Protein AF-A0A929VPJ8-F1 (afdb_monomer)

Solvent-accessible surface area (backbone atoms only — not comparable to full-atom values): 39856 Å² total; per-residue (Å²): 140,83,67,83,78,75,74,75,80,72,78,88,48,75,40,69,37,67,86,65,81,70,39,76,47,86,58,93,75,90,74,78,90,84,77,84,71,97,48,62,73,73,82,46,42,27,33,33,33,38,49,68,41,73,84,20,43,55,96,87,45,38,38,25,23,40,88,90,32,39,32,94,82,41,33,31,48,68,44,62,38,59,46,29,42,73,45,30,46,33,50,28,78,43,79,59,55,68,93,80,53,53,59,58,58,50,50,51,52,53,68,70,42,66,47,76,43,55,59,78,57,41,47,51,51,29,32,42,36,41,44,35,73,70,73,38,50,38,45,64,45,86,51,94,45,26,34,42,24,55,37,9,33,29,39,34,44,39,41,52,78,96,55,40,34,23,30,59,88,59,70,67,49,68,75,36,31,40,30,40,38,36,36,39,22,46,32,96,67,85,78,83,61,90,40,22,46,35,65,82,26,56,94,26,41,20,15,38,27,22,45,18,38,41,41,69,67,80,54,48,62,56,41,43,76,82,44,85,80,53,31,58,83,63,44,90,70,59,82,66,79,51,65,101,88,47,88,62,55,86,86,60,82,57,91,79,64,98,76,76,87,76,83,78,84,93,77,81,90,79,84,84,81,85,89,83,93,85,88,90,82,84,89,86,85,87,87,91,78,92,78,83,82,86,78,90,75,94,80,77,95,69,80,82,82,79,76,89,73,55,95,59,84,72,59,85,69,68,91,87,56,94,63,84,87,83,77,82,89,85,90,90,78,87,86,82,91,80,88,84,87,88,81,89,85,88,88,87,88,84,91,86,88,84,86,88,86,90,82,91,85,90,90,75,100,66,80,73,90,82,63,87,90,57,86,82,64,79,85,80,88,70,96,65,76,79,72,78,74,61,80,63,88,80,73,78,58,57,47,99,89,68,47,48,59,60,57,42,44,53,48,72,48,76,45,64,54,56,84,80,52,47,40,95,50,100,87,43,39,43,91,88,76,56,65,90,88,50,55,39,51,48,51,42,65,57,58,78,64,83,74,65,68,76,80,57,48,35,96,52,103,87,44,34,44,94,89,52,46,59,55,68,44,56,71,49,27,39,69,75,69,60,60,72,47,45,44,26,11,35,40,34,36,33,39,42,94,63,16,20,45,34,43,41,35,36,32,71,40,86,85,52,78,75,81,72,28,80,30,81,50,70,56,66,32,61,68,59,70,47,53,83,64,40,85,39,42,39,36,40,38,39,38,20,40,94,87,22,26,36,42,39,37,25,50,69,48,37,82,64,39,69,57,67,88,34,82,49,63,46,48,47,69,59,91,56,52,62,58,82,43,36,68,32,25,39,17,39,19,45,33,9,32,29,62,26,52,74,53,39,64,44,94,50,62,88,50,74,65,54,60,63,47,69,48,27,73,68,29,17,13,17,16,44,26,37,41,34,37,41,36,36,25,67,40,81,74,53,51,66,46,49,29,25,38,49,72,65,49,83,129

pLDDT: mean 72.21, std 24.97, range [23.97, 98.69]

Foldseek 3Di:
DDDVVPVPDDPQDFDFPQFPPGDTDGDDDDDDDDDDDLDFDPPQFAWKWFLQDPVQADPQQKGKTDLVRHHPPWAFAWDKQQLCLLFCPLFPVPAAALVPDFPVRVVVCSRPDIDIGDGSRLMDMWGKGCQSVPQAHFDWDRDNLWIFGQQIWIKFFQAAPPGNGHGDDQFAAAFWKKKKKFKFAFAPDDHPDCRHLCNVFVVQAFFFKKWFQQAFQPLVCLLCVVPPVVQLVVFPDDPQVDDDPDPDDPVPVCPFPPDDPPDDDDDDDDDDDDDDDDDDDDDDDDDDDDDDDDDDDPDDPDDDPPDQDFPDDWDWDDPPDPDPDDDDDDDDDDDDDDDDDDDDDDDDDDDDDDDDDDDDDDDDPDDPPPDPPPVPPDDDDDPDDPDRGDDLPPDFDADPVGHTSSFWQKDKDKDPPCVVQADPDPPGDDPVPDDPPIIIIRMDGDFPDPDDLVVQADPDPPGDDPVCSCVSRVVCSSPDQRQVQRALRMKTWGQDPQRWTKIWGWHAQPVDDDRNRTDIDMDTFDGCLNPHRDIKIWMWMWHQHPQAIKIWIDILLHTGDIDDHDHHRRFDDTSGDSSSQTGSTNMMMGQFFHCHQQSRQDSPNSDGDSGDDPSNNNGSYGGGGMTGMMTMGRDDDRSSSSNSSSPVPDD

Sequence (651 aa):
MANLNENNFHNLRMNINKDEYYDFFVYKDSYGSYRFNNQVTSDGIISHIDMCDKECHDENGWIYGKKNEVWNKAVAIENTLYNITYTGFDNGLFKFRKDRISNKDFFELFQEQKYNIKEGDYRLKLHQVTGSTLLYDYPITFEECQVKLNGGFFQGFFQTECDKYKVLPNKIDNGDVWGFEFQLKKCDIEKESNKTLNDKYPNNKGIFFFMGTRAENKWTYLYDKDDKYKLEESNPLSPDDYVEGGEINKSDYIIGNFYDLDIEFPGPETKIKFDDLDDYINFNYYDPKLYEEKPCNLDGLDVMDYYIESNTKAKVIDENQPHETLKGWCCNNKDDKKDTEDSNDTNNKKVEYIERDPDYDYNDPFGDDYIEDLDNINDGEDFDYLEPEMNISDFEYETENGFKFSEANHKYLMSDNKFILFNRTCTGYTTNNWIEGNKVMFTYRNNNFKGNLFILMNRTCTGYTVDNIDTLRNKDINNHNPYKDIYNNAFALRIKDDGSIGYRILTKDCDISGENKTKIIEGYSNPNIIPNCEWCSVFVKIYGTSGGMKIYFYVNGKLVYITKELPRINLRKLDELYEKQEGVPYNISIGGGTQGLSETILQNYMLNPTRVYPLEEYFAGSFIGYMKDFKFYNRDLEYMEIFNNYKYKSL

Nearest PDB structures (foldseek):
  7oa7-assembly1_A  TM=6.562E-01  e=8.618E-05  Streptococcus sanguinis

Mean predicted aligned error: 16.26 Å

Radius of gyration: 31.44 Å; Cα contacts (8 Å, |Δi|>4): 1133; chains: 1; bounding box: 86×86×123 Å

Structure (mmCIF, N/CA/C/O backbone):
data_AF-A0A929VPJ8-F1
#
_entry.id   AF-A0A929VPJ8-F1
#
loop_
_atom_site.group_PDB
_atom_site.id
_atom_site.type_symbol
_atom_site.label_atom_id
_atom_site.label_alt_id
_atom_site.label_comp_id
_atom_site.label_asym_id
_atom_site.label_entity_id
_atom_site.label_seq_id
_atom_site.pdbx_PDB_ins_code
_atom_site.Cartn_x
_atom_site.Cartn_y
_atom_site.Cartn_z
_atom_site.occupancy
_atom_site.B_iso_or_equiv
_atom_site.auth_seq_id
_atom_site.auth_comp_id
_atom_site.auth_asym_id
_atom_site.auth_atom_id
_atom_site.pdbx_PDB_model_num
ATOM 1 N N . MET A 1 1 ? 26.905 -2.354 65.921 1.00 41.78 1 MET A N 1
ATOM 2 C CA . MET A 1 1 ? 26.353 -0.994 65.712 1.00 41.78 1 MET A CA 1
ATOM 3 C C . MET A 1 1 ? 27.279 -0.324 64.708 1.00 41.78 1 MET A C 1
ATOM 5 O O . MET A 1 1 ? 28.459 -0.295 65.004 1.00 41.78 1 MET A O 1
ATOM 9 N N . ALA A 1 2 ? 26.929 0.098 63.498 1.00 36.47 2 ALA A N 1
ATOM 10 C CA . ALA A 1 2 ? 25.679 0.266 62.758 1.00 36.47 2 ALA A CA 1
ATOM 11 C C . ALA A 1 2 ? 25.913 -0.313 61.340 1.00 36.47 2 ALA A C 1
ATOM 13 O O . ALA A 1 2 ? 27.020 -0.216 60.826 1.00 36.47 2 ALA A O 1
ATOM 14 N N . ASN A 1 3 ? 25.012 -1.108 60.759 1.00 33.84 3 ASN A N 1
ATOM 15 C CA . ASN A 1 3 ? 24.191 -0.586 59.656 1.00 33.84 3 ASN A CA 1
ATOM 16 C C . ASN A 1 3 ? 22.944 -1.436 59.340 1.00 33.84 3 ASN A C 1
ATOM 18 O O . ASN A 1 3 ? 22.330 -1.288 58.289 1.00 33.84 3 ASN A O 1
ATOM 22 N N . LEU A 1 4 ? 22.526 -2.306 60.265 1.00 42.00 4 LEU A N 1
ATOM 23 C CA . LEU A 1 4 ? 21.226 -2.990 60.180 1.00 42.00 4 LEU A CA 1
ATOM 24 C C . LEU A 1 4 ? 20.044 -2.095 60.607 1.00 42.00 4 LEU A C 1
ATOM 26 O O . LEU A 1 4 ? 18.902 -2.444 60.339 1.00 42.00 4 LEU A O 1
ATOM 30 N N . ASN A 1 5 ? 20.313 -0.921 61.196 1.00 42.84 5 ASN A N 1
ATOM 31 C CA . ASN A 1 5 ? 19.283 0.050 61.586 1.00 42.84 5 ASN A CA 1
ATOM 32 C C . ASN A 1 5 ? 19.060 1.181 60.562 1.00 42.84 5 ASN A C 1
ATOM 34 O O . ASN A 1 5 ? 18.088 1.911 60.714 1.00 42.84 5 ASN A O 1
ATOM 38 N N . GLU A 1 6 ? 19.899 1.329 59.527 1.00 43.44 6 GLU A N 1
ATOM 39 C CA . GLU A 1 6 ? 19.769 2.435 58.552 1.00 43.44 6 GLU A CA 1
ATOM 40 C C . GLU A 1 6 ? 19.106 2.050 57.222 1.00 43.44 6 GLU A C 1
ATOM 42 O O . GLU A 1 6 ? 18.682 2.927 56.482 1.00 43.44 6 GLU A O 1
ATOM 47 N N . ASN A 1 7 ? 18.917 0.759 56.929 1.00 43.75 7 ASN A N 1
ATOM 48 C CA . ASN A 1 7 ? 18.182 0.318 55.731 1.00 43.75 7 ASN A CA 1
ATOM 49 C C . ASN A 1 7 ? 16.745 -0.129 56.032 1.00 43.75 7 ASN A C 1
ATOM 51 O O . ASN A 1 7 ? 16.135 -0.839 55.236 1.00 43.75 7 ASN A O 1
ATOM 55 N N . ASN A 1 8 ? 16.198 0.268 57.184 1.00 44.88 8 ASN A N 1
ATOM 56 C CA . ASN A 1 8 ? 14.904 -0.215 57.659 1.00 44.88 8 ASN A CA 1
ATOM 57 C C . ASN A 1 8 ? 13.728 0.733 57.393 1.00 44.88 8 ASN A C 1
ATOM 59 O O . ASN A 1 8 ? 12.732 0.673 58.100 1.00 44.88 8 ASN A O 1
ATOM 63 N N . PHE A 1 9 ? 13.816 1.586 56.373 1.00 47.47 9 PHE A N 1
ATOM 64 C CA . PHE A 1 9 ? 12.652 2.270 55.817 1.00 47.47 9 PHE A CA 1
ATOM 65 C C . PHE A 1 9 ? 12.900 2.575 54.348 1.00 47.47 9 PHE A C 1
ATOM 67 O O . PHE A 1 9 ? 13.536 3.566 54.037 1.00 47.47 9 PHE A O 1
ATOM 74 N N . HIS A 1 10 ? 12.339 1.759 53.464 1.00 46.66 10 HIS A N 1
ATOM 75 C CA . HIS A 1 10 ? 11.444 2.230 52.412 1.00 46.66 10 HIS A CA 1
ATOM 76 C C . HIS A 1 10 ? 10.552 1.047 52.059 1.00 46.66 10 HIS A C 1
ATOM 78 O O . HIS A 1 10 ? 11.038 -0.009 51.663 1.00 46.66 10 HIS A O 1
ATOM 84 N N . ASN A 1 11 ? 9.249 1.206 52.297 1.00 46.44 11 ASN A N 1
ATOM 85 C CA . ASN A 1 11 ? 8.230 0.243 51.900 1.00 46.44 11 ASN A CA 1
ATOM 86 C C . ASN A 1 11 ? 8.551 -0.256 50.488 1.00 46.44 11 ASN A C 1
ATOM 88 O O . ASN A 1 11 ? 8.700 0.577 49.593 1.00 46.44 11 ASN A O 1
ATOM 92 N N . LEU A 1 12 ? 8.641 -1.577 50.292 1.00 45.94 12 LEU A N 1
ATOM 93 C CA . LEU A 1 12 ? 8.558 -2.162 48.957 1.00 45.94 12 LEU A CA 1
ATOM 94 C C . LEU A 1 12 ? 7.286 -1.598 48.316 1.00 45.94 12 LEU A C 1
ATOM 96 O O . LEU A 1 12 ? 6.174 -1.976 48.683 1.00 45.94 12 LEU A O 1
ATOM 100 N N . ARG A 1 13 ? 7.442 -0.623 47.419 1.00 48.50 13 ARG A N 1
ATOM 101 C CA . ARG A 1 13 ? 6.330 -0.091 46.645 1.00 48.50 13 ARG A CA 1
ATOM 102 C C . ARG A 1 13 ? 6.229 -0.963 45.409 1.00 48.50 13 ARG A C 1
ATOM 104 O O . ARG A 1 13 ? 7.027 -0.845 44.487 1.00 48.50 13 ARG A O 1
ATOM 111 N N . MET A 1 14 ? 5.275 -1.886 45.451 1.00 48.41 14 MET A N 1
ATOM 112 C CA . MET A 1 14 ? 4.834 -2.602 44.265 1.00 48.41 14 MET A CA 1
ATOM 113 C C . MET A 1 14 ? 4.146 -1.581 43.367 1.00 48.41 14 MET A C 1
ATOM 115 O O . MET A 1 14 ? 3.141 -0.989 43.766 1.00 48.41 14 MET A O 1
ATOM 119 N N . ASN A 1 15 ? 4.711 -1.343 42.190 1.00 49.50 15 ASN A N 1
ATOM 120 C CA . ASN A 1 15 ? 4.052 -0.543 41.175 1.00 49.50 15 ASN A CA 1
ATOM 121 C C . ASN A 1 15 ? 3.479 -1.473 40.116 1.00 49.50 15 ASN A C 1
ATOM 123 O O . ASN A 1 15 ? 4.078 -2.480 39.744 1.00 49.50 15 ASN A O 1
ATOM 127 N N . ILE A 1 16 ? 2.284 -1.115 39.672 1.00 49.62 16 ILE A N 1
ATOM 128 C CA . ILE A 1 16 ? 1.582 -1.795 38.597 1.00 49.62 16 ILE A CA 1
ATOM 129 C C . ILE A 1 16 ? 2.275 -1.382 37.293 1.00 49.62 16 ILE A C 1
ATOM 131 O O . ILE A 1 16 ? 2.360 -0.187 37.007 1.00 49.62 16 ILE A O 1
ATOM 135 N N . ASN A 1 17 ? 2.770 -2.354 36.532 1.00 45.78 17 ASN A N 1
ATOM 136 C CA . ASN A 1 17 ? 3.061 -2.245 35.112 1.00 45.78 17 ASN A CA 1
ATOM 137 C C . ASN A 1 17 ? 1.726 -2.055 34.394 1.00 45.78 17 ASN A C 1
ATOM 139 O O . ASN A 1 17 ? 0.867 -2.942 34.380 1.00 45.78 17 ASN A O 1
ATOM 143 N N . LYS A 1 18 ? 1.522 -0.844 33.886 1.00 54.69 18 LYS A N 1
ATOM 144 C CA . LYS A 1 18 ? 0.247 -0.427 33.297 1.00 54.69 18 LYS A CA 1
ATOM 145 C C . LYS A 1 18 ? 0.210 -0.641 31.785 1.00 54.69 18 LYS A C 1
ATOM 147 O O . LYS A 1 18 ? -0.862 -0.476 31.213 1.00 54.69 18 LYS A O 1
ATOM 152 N N . ASP A 1 19 ? 1.327 -1.059 31.185 1.00 48.12 19 ASP A N 1
ATOM 153 C CA . ASP A 1 19 ? 1.439 -1.349 29.752 1.00 48.12 19 ASP A CA 1
ATOM 154 C C . ASP A 1 19 ? 1.015 -2.788 29.417 1.00 48.12 19 ASP A C 1
ATOM 156 O O . ASP A 1 19 ? 0.538 -3.055 28.317 1.00 48.12 19 ASP A O 1
ATOM 160 N N . GLU A 1 20 ? 1.130 -3.719 30.374 1.00 49.22 20 GLU A N 1
ATOM 161 C CA . GLU A 1 20 ? 0.915 -5.159 30.159 1.00 49.22 20 GLU A CA 1
ATOM 162 C C . GLU A 1 20 ? 0.004 -5.794 31.225 1.00 49.22 20 GLU A C 1
ATOM 164 O O . GLU A 1 20 ? 0.376 -6.764 31.874 1.00 49.22 20 GLU A O 1
ATOM 169 N N . TYR A 1 21 ? -1.211 -5.267 31.416 1.00 46.75 21 TYR A N 1
ATOM 170 C CA . TYR A 1 21 ? -2.242 -5.917 32.249 1.00 46.75 21 TYR A CA 1
ATOM 171 C C . TYR A 1 21 ? -1.768 -6.289 33.670 1.00 46.75 21 TYR A C 1
ATOM 173 O O . TYR A 1 21 ? -1.677 -7.453 34.047 1.00 46.75 21 TYR A O 1
ATOM 181 N N . TYR A 1 22 ? -1.549 -5.275 34.504 1.00 45.78 22 TYR A N 1
ATOM 182 C CA . TYR A 1 22 ? -1.327 -5.434 35.943 1.00 45.78 22 TYR A CA 1
ATOM 183 C C . TYR A 1 22 ? -0.166 -6.355 36.351 1.00 45.78 22 TYR A C 1
ATOM 185 O O . TYR A 1 22 ? -0.274 -7.054 37.360 1.00 45.78 22 TYR A O 1
ATOM 193 N N . ASP A 1 23 ? 0.954 -6.343 35.630 1.00 41.41 23 ASP A N 1
ATOM 194 C CA . ASP A 1 23 ? 2.158 -6.991 36.154 1.00 41.41 23 ASP A CA 1
ATOM 195 C C . ASP A 1 23 ? 2.760 -6.149 37.295 1.00 41.41 23 ASP A C 1
ATOM 197 O O . ASP A 1 23 ? 2.601 -4.929 37.318 1.00 41.41 23 ASP A O 1
ATOM 201 N N . PHE A 1 24 ? 3.424 -6.753 38.277 1.00 51.19 24 PHE A N 1
ATOM 202 C CA . PHE A 1 24 ? 4.041 -6.000 39.377 1.00 51.19 24 PHE A CA 1
ATOM 203 C C . PHE A 1 24 ? 5.549 -5.968 39.198 1.00 51.19 24 PHE A C 1
ATOM 205 O O . PHE A 1 24 ? 6.194 -7.012 39.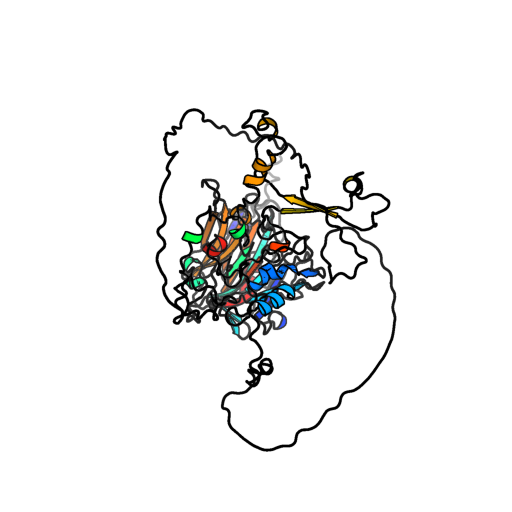150 1.00 51.19 24 PHE A O 1
ATOM 212 N N . PHE A 1 25 ? 6.138 -4.774 39.208 1.00 53.41 25 PHE A N 1
ATOM 213 C CA . PHE A 1 25 ? 7.586 -4.641 39.326 1.00 53.41 25 PHE A CA 1
ATOM 214 C C . PHE A 1 25 ? 7.965 -3.933 40.625 1.00 53.41 25 PHE A C 1
ATOM 216 O O . PHE A 1 25 ? 7.284 -3.026 41.118 1.00 53.41 25 PHE A O 1
ATOM 223 N N . VAL A 1 26 ? 9.067 -4.394 41.213 1.00 50.34 26 VAL A N 1
ATOM 224 C CA . VAL A 1 26 ? 9.644 -3.829 42.431 1.00 50.34 26 VAL A CA 1
ATOM 225 C C . VAL A 1 26 ? 10.658 -2.776 42.012 1.00 50.34 26 VAL A C 1
ATOM 227 O O . VAL A 1 26 ? 11.682 -3.114 41.422 1.00 50.34 26 VAL A O 1
ATOM 230 N N . TYR A 1 27 ? 10.384 -1.508 42.315 1.00 50.50 27 TYR A N 1
ATOM 231 C CA . TYR A 1 27 ? 11.281 -0.404 41.970 1.00 50.50 27 TYR A CA 1
ATOM 232 C C . TYR A 1 27 ? 11.713 0.376 43.213 1.00 50.50 27 TYR A C 1
ATOM 234 O O . TYR A 1 27 ? 10.908 0.622 44.114 1.00 50.50 27 TYR A O 1
ATOM 242 N N . LYS A 1 28 ? 13.002 0.737 43.272 1.00 43.75 28 LYS A N 1
ATOM 243 C CA . LYS A 1 28 ? 13.634 1.391 44.432 1.00 43.75 28 LYS A CA 1
ATOM 244 C C . LYS A 1 28 ? 13.578 2.923 44.366 1.00 43.75 28 LYS A C 1
ATOM 246 O O . LYS A 1 28 ? 13.591 3.564 45.413 1.00 43.75 28 LYS A O 1
ATOM 251 N N . ASP A 1 29 ? 13.435 3.489 43.168 1.00 44.66 29 ASP A N 1
ATOM 252 C CA . ASP A 1 29 ? 13.461 4.937 42.951 1.00 44.66 29 ASP A CA 1
ATOM 253 C C . ASP A 1 29 ? 12.048 5.502 42.740 1.00 44.66 29 ASP A C 1
ATOM 255 O O . ASP A 1 29 ? 11.223 4.957 42.004 1.00 44.66 29 ASP A O 1
ATOM 259 N N . SER A 1 30 ? 11.736 6.584 43.454 1.00 46.66 30 SER A N 1
ATOM 260 C CA . SER A 1 30 ? 10.405 7.189 43.502 1.00 46.66 30 SER A CA 1
ATOM 261 C C . SER A 1 30 ? 10.052 7.926 42.208 1.00 46.66 30 SER A C 1
ATOM 263 O O . SER A 1 30 ? 10.695 8.922 41.884 1.00 46.66 30 SER A O 1
ATOM 265 N N . TYR A 1 31 ? 8.966 7.532 41.543 1.00 47.88 31 TYR A N 1
ATOM 266 C CA . TYR A 1 31 ? 8.251 8.413 40.614 1.00 47.88 31 TYR A CA 1
ATOM 267 C C . TYR A 1 31 ? 7.161 9.204 41.353 1.00 47.88 31 TYR A C 1
ATOM 269 O O . TYR A 1 31 ? 6.598 8.740 42.350 1.00 47.88 31 TYR A O 1
ATOM 277 N N . GLY A 1 32 ? 6.892 10.427 40.883 1.00 48.81 32 GLY A N 1
ATOM 278 C CA . GLY A 1 32 ? 5.856 11.306 41.429 1.00 48.81 32 GLY A CA 1
ATOM 279 C C . GLY A 1 32 ? 4.448 10.703 41.348 1.00 48.81 32 GLY A C 1
ATOM 280 O O . GLY A 1 32 ? 4.205 9.718 40.653 1.00 48.81 32 GLY A O 1
ATOM 281 N N . SER A 1 33 ? 3.493 11.297 42.069 1.00 47.25 33 SER A N 1
ATOM 282 C CA . SER A 1 33 ? 2.083 10.902 41.985 1.00 47.25 33 SER A CA 1
ATOM 283 C C . SER A 1 33 ? 1.566 11.091 40.556 1.00 47.25 33 SER A C 1
ATOM 285 O O . SER A 1 33 ? 1.417 12.225 40.102 1.00 47.25 33 SER A O 1
ATOM 287 N N . TYR A 1 34 ? 1.281 9.991 39.865 1.00 47.16 34 TYR A N 1
ATOM 288 C CA . TYR A 1 34 ? 0.718 10.016 38.520 1.00 47.16 34 TYR A CA 1
ATOM 289 C C . TYR A 1 34 ? -0.765 10.405 38.585 1.00 47.16 34 TYR A C 1
ATOM 291 O O . TYR A 1 34 ? -1.537 9.769 39.309 1.00 47.16 34 TYR A O 1
ATOM 299 N N . ARG A 1 35 ? -1.168 11.461 37.869 1.00 53.16 35 ARG A N 1
ATOM 300 C CA . ARG A 1 35 ? -2.570 11.890 37.750 1.00 53.16 35 ARG A CA 1
ATOM 301 C C . ARG A 1 35 ? -3.027 11.655 36.320 1.00 53.16 35 ARG A C 1
ATOM 303 O O . ARG A 1 35 ? -2.454 12.219 35.399 1.00 53.16 35 ARG A O 1
ATOM 310 N N . PHE A 1 36 ? -4.074 10.858 36.153 1.00 55.53 36 PHE A N 1
ATOM 311 C CA . PHE A 1 36 ? -4.753 10.739 34.871 1.00 55.53 36 PHE A CA 1
ATOM 312 C C . PHE A 1 36 ? -5.744 11.891 34.745 1.00 55.53 36 PHE A C 1
ATOM 314 O O . PHE A 1 36 ? -6.672 12.005 35.549 1.00 55.53 36 PHE A O 1
ATOM 321 N N . ASN A 1 37 ? -5.545 12.750 33.752 1.00 61.91 37 ASN A N 1
ATOM 322 C CA . ASN A 1 37 ? -6.588 13.678 33.347 1.00 61.91 37 ASN A CA 1
ATOM 323 C C . ASN A 1 37 ? -7.593 12.882 32.505 1.00 61.91 37 ASN A C 1
ATOM 325 O O . ASN A 1 37 ? -7.202 12.193 31.568 1.00 61.91 37 ASN A O 1
ATOM 329 N N . ASN A 1 38 ? -8.878 12.946 32.854 1.00 71.56 38 ASN A N 1
ATOM 330 C CA . ASN A 1 38 ? -9.971 12.318 32.101 1.00 71.56 38 ASN A CA 1
ATOM 331 C C . ASN A 1 38 ? -10.240 13.103 30.805 1.00 71.56 38 ASN A C 1
ATOM 333 O O . ASN A 1 38 ? -11.285 13.735 30.661 1.00 71.56 38 ASN A O 1
ATOM 337 N N . GLN A 1 39 ? -9.250 13.153 29.920 1.00 77.31 39 GLN A N 1
ATOM 338 C CA . GLN A 1 39 ? -9.251 13.940 28.693 1.00 77.31 39 GLN A CA 1
ATOM 339 C C . GLN A 1 39 ? -8.743 13.079 27.537 1.00 77.31 39 GLN A C 1
ATOM 341 O O . GLN A 1 39 ? -7.902 12.202 27.735 1.00 77.31 39 GLN A O 1
ATOM 346 N N . VAL A 1 40 ? -9.280 13.338 26.346 1.00 81.12 40 VAL A N 1
ATOM 347 C CA . VAL A 1 40 ? -8.773 12.779 25.089 1.00 81.12 40 VAL A CA 1
ATOM 348 C C . VAL A 1 40 ? -7.417 13.422 24.800 1.00 81.12 40 VAL A C 1
ATOM 350 O O . VAL A 1 40 ? -7.285 14.641 24.913 1.00 81.12 40 VAL A O 1
ATOM 353 N N . THR A 1 41 ? -6.422 12.614 24.438 1.00 82.31 41 THR A N 1
ATOM 354 C CA . THR A 1 41 ? -5.113 13.099 24.000 1.00 82.31 41 THR A CA 1
ATOM 355 C C . THR A 1 41 ? -5.022 13.078 22.478 1.00 82.31 41 THR A C 1
ATOM 357 O O . THR A 1 41 ? -5.307 12.070 21.824 1.00 82.31 41 THR A O 1
ATOM 360 N N . SER A 1 42 ? -4.627 14.213 21.912 1.00 81.44 42 SER A N 1
ATOM 361 C CA . SER A 1 42 ? -4.219 14.355 20.511 1.00 81.44 42 SER A CA 1
ATOM 362 C C . SER A 1 42 ? -2.701 14.492 20.368 1.00 81.44 42 SER A C 1
ATOM 364 O O . SER A 1 42 ? -2.191 14.685 19.268 1.00 81.44 42 SER A O 1
ATOM 366 N N . ASP A 1 43 ? -1.962 14.397 21.475 1.00 85.81 43 ASP A N 1
ATOM 367 C CA . ASP A 1 43 ? -0.515 14.553 21.451 1.00 85.81 43 ASP A CA 1
ATOM 368 C C . ASP A 1 43 ? 0.162 13.383 20.724 1.00 85.81 43 ASP A C 1
ATOM 370 O O . ASP A 1 43 ? -0.154 12.214 20.958 1.00 85.81 43 ASP A O 1
ATOM 374 N N . GLY A 1 44 ? 1.118 13.709 19.856 1.00 89.62 44 GLY A N 1
ATOM 375 C CA . GLY A 1 44 ? 1.849 12.743 19.037 1.00 89.62 44 GLY A CA 1
ATOM 376 C C . GLY A 1 44 ? 1.139 12.287 17.760 1.00 89.62 44 GLY A C 1
ATOM 377 O O . GLY A 1 44 ? 1.696 11.429 17.075 1.00 89.62 44 GLY A O 1
ATOM 378 N N . ILE A 1 45 ? -0.040 12.829 17.414 1.00 95.88 45 ILE A N 1
ATOM 379 C CA . ILE A 1 45 ? -0.674 12.580 16.107 1.00 95.88 45 ILE A CA 1
ATOM 380 C C . ILE A 1 45 ? 0.189 13.197 15.001 1.00 95.88 45 ILE A C 1
ATOM 382 O O . ILE A 1 45 ? 0.510 14.383 15.029 1.00 95.88 45 ILE A O 1
ATOM 386 N N . ILE A 1 46 ? 0.541 12.380 14.012 1.00 96.88 46 ILE A N 1
ATOM 387 C CA . ILE A 1 46 ? 1.317 12.772 12.829 1.00 96.88 46 ILE A CA 1
ATOM 388 C C . ILE A 1 46 ? 0.519 12.714 11.525 1.00 96.88 46 ILE A C 1
ATOM 390 O O . ILE A 1 46 ? 0.994 13.195 10.499 1.00 96.88 46 ILE A O 1
ATOM 394 N N . SER A 1 47 ? -0.653 12.081 11.553 1.00 97.50 47 SER A N 1
ATOM 395 C CA . SER A 1 47 ? -1.629 12.073 10.467 1.00 97.50 47 SER A CA 1
ATOM 396 C C . SER A 1 47 ? -2.993 11.712 11.041 1.00 97.50 47 SER A C 1
ATOM 398 O O . SER A 1 47 ? -3.109 10.713 11.750 1.00 97.50 47 SER A O 1
ATOM 400 N N . HIS A 1 48 ? -4.028 12.478 10.705 1.00 97.44 48 HIS A N 1
ATOM 401 C CA . HIS A 1 48 ? -5.419 12.207 11.082 1.00 97.44 48 HIS A CA 1
ATOM 402 C C . HIS A 1 48 ? -6.323 12.415 9.873 1.00 97.44 48 HIS A C 1
ATOM 404 O O . HIS A 1 48 ? -6.332 13.501 9.313 1.00 97.44 48 HIS A O 1
ATOM 410 N N . ILE A 1 49 ? -7.067 11.389 9.473 1.00 97.69 49 ILE A N 1
ATOM 411 C CA . ILE A 1 49 ? -8.133 11.475 8.474 1.00 97.69 49 ILE A CA 1
ATOM 412 C C . ILE A 1 49 ? -9.469 11.285 9.198 1.00 97.69 49 ILE A C 1
ATOM 414 O O . ILE A 1 49 ? -9.661 10.279 9.883 1.00 97.69 49 ILE A O 1
ATOM 418 N N . ASP A 1 50 ? -10.379 12.241 9.038 1.00 95.88 50 ASP A N 1
ATOM 419 C CA . ASP A 1 50 ? -11.676 12.291 9.719 1.00 95.88 50 ASP A CA 1
ATOM 420 C C . ASP A 1 50 ? -12.792 12.466 8.686 1.00 95.88 50 ASP A C 1
ATOM 422 O O . ASP A 1 50 ? -12.880 13.510 8.049 1.00 95.88 50 ASP A O 1
ATOM 426 N N . MET A 1 51 ? -13.647 11.460 8.505 1.00 95.38 51 MET A N 1
ATOM 427 C CA . MET A 1 51 ? -14.726 11.504 7.506 1.00 95.38 51 MET A CA 1
ATOM 428 C C . MET A 1 51 ? -15.841 12.495 7.869 1.00 95.38 51 MET A C 1
ATOM 430 O O . MET A 1 51 ? -16.685 12.791 7.029 1.00 95.38 51 MET A O 1
ATOM 434 N N . CYS A 1 52 ? -15.873 13.014 9.101 1.00 93.81 52 CYS A N 1
ATOM 435 C CA . CYS A 1 52 ? -16.761 14.120 9.464 1.00 93.81 52 CYS A CA 1
ATOM 436 C C . CYS A 1 52 ? -16.228 15.488 9.028 1.00 93.81 52 CYS A C 1
ATOM 438 O O . CYS A 1 52 ? -16.989 16.458 8.975 1.00 93.81 52 CYS A O 1
ATOM 440 N N . ASP A 1 53 ? -14.928 15.594 8.757 1.00 94.25 53 ASP A N 1
ATOM 441 C CA . ASP A 1 53 ? -14.298 16.833 8.331 1.00 94.25 53 ASP A CA 1
ATOM 442 C C . ASP A 1 53 ? -14.294 16.917 6.802 1.00 94.25 53 ASP A C 1
ATOM 444 O O . ASP A 1 53 ? -13.611 16.155 6.117 1.00 94.25 53 ASP A O 1
ATOM 448 N N . LYS A 1 54 ? -15.021 17.899 6.263 1.00 91.19 54 LYS A N 1
ATOM 449 C CA . LYS A 1 54 ? -15.114 18.133 4.816 1.00 91.19 54 LYS A CA 1
ATOM 450 C C . LYS A 1 54 ? -13.775 18.511 4.176 1.00 91.19 54 LYS A C 1
ATOM 452 O O . LYS A 1 54 ? -13.659 18.435 2.962 1.00 91.19 54 LYS A O 1
ATOM 457 N N . GLU A 1 55 ? -12.760 18.926 4.943 1.00 93.75 55 GLU A N 1
ATOM 458 C CA . GLU A 1 55 ? -11.409 19.141 4.397 1.00 93.75 55 GLU A CA 1
ATOM 459 C C . GLU A 1 55 ? -10.609 17.836 4.225 1.00 93.75 55 GLU A C 1
ATOM 461 O O . GLU A 1 55 ? -9.553 17.840 3.581 1.00 93.75 55 GLU A O 1
ATOM 466 N N . CYS A 1 56 ? -11.083 16.731 4.810 1.00 95.06 56 CYS A N 1
ATOM 467 C CA . CYS A 1 56 ? -10.417 15.429 4.788 1.00 95.06 56 CYS A CA 1
ATOM 468 C C . CYS A 1 56 ? -10.895 14.514 3.657 1.00 95.06 56 CYS A C 1
ATOM 470 O O . CYS A 1 56 ? -10.368 13.411 3.532 1.00 95.06 56 CYS A O 1
ATOM 472 N N . HIS A 1 57 ? -11.859 14.929 2.838 1.00 93.69 57 HIS A N 1
ATOM 473 C CA . HIS A 1 57 ? -12.282 14.181 1.659 1.00 93.69 57 HIS A CA 1
ATOM 474 C C . HIS A 1 57 ? -12.857 15.111 0.586 1.00 93.69 57 HIS A C 1
ATOM 476 O O . HIS A 1 57 ? -13.272 16.225 0.893 1.00 93.69 57 HIS A O 1
ATOM 482 N N . ASP A 1 58 ? -12.879 14.664 -0.667 1.00 91.50 58 ASP A N 1
ATOM 483 C CA . ASP A 1 58 ? -13.497 15.397 -1.774 1.00 91.50 58 ASP A CA 1
ATOM 484 C C . ASP A 1 58 ? -14.482 14.532 -2.577 1.00 91.50 58 ASP A C 1
ATOM 486 O O . ASP A 1 58 ? -14.642 13.335 -2.331 1.00 91.50 58 ASP A O 1
ATOM 490 N N . GLU A 1 59 ? -15.170 15.156 -3.533 1.00 83.44 59 GLU A N 1
ATOM 491 C CA . GLU A 1 59 ? -16.142 14.496 -4.417 1.00 83.44 59 GLU A CA 1
ATOM 492 C C . GLU A 1 59 ? -15.472 13.582 -5.461 1.00 83.44 59 GLU A C 1
ATOM 494 O O . GLU A 1 59 ? -16.126 12.725 -6.049 1.00 83.44 59 GLU A O 1
ATOM 499 N N . ASN A 1 60 ? -14.154 13.706 -5.655 1.00 84.00 60 ASN A N 1
ATOM 500 C CA . ASN A 1 60 ? -13.380 12.931 -6.627 1.00 84.00 60 ASN A CA 1
ATOM 501 C C . ASN A 1 60 ? -12.857 11.600 -6.059 1.00 84.00 60 ASN A C 1
ATOM 503 O O . ASN A 1 60 ? -12.140 10.866 -6.754 1.00 84.00 60 ASN A O 1
ATOM 507 N N . GLY A 1 61 ? -13.204 11.283 -4.808 1.00 89.38 61 GLY A N 1
ATOM 508 C CA . GLY A 1 61 ? -12.787 10.064 -4.121 1.00 89.38 61 GLY A CA 1
ATOM 509 C C . GLY A 1 61 ? -11.401 10.157 -3.484 1.00 89.38 61 GLY A C 1
ATOM 510 O O . GLY A 1 61 ? -10.773 9.122 -3.240 1.00 89.38 61 GLY A O 1
ATOM 511 N N . TRP A 1 62 ? -10.903 11.366 -3.215 1.00 95.25 62 TRP A N 1
ATOM 512 C CA . TRP A 1 62 ? -9.695 11.572 -2.421 1.00 95.25 62 TRP A CA 1
ATOM 513 C C . TRP A 1 62 ? -10.012 11.713 -0.941 1.00 95.25 62 TRP A C 1
ATOM 515 O O . TRP A 1 62 ? -11.041 12.260 -0.551 1.00 95.25 62 TRP A O 1
ATOM 525 N N . ILE A 1 63 ? -9.068 11.267 -0.116 1.00 97.06 63 ILE A N 1
ATOM 526 C CA . ILE A 1 63 ? -9.036 11.528 1.318 1.00 97.06 63 ILE A CA 1
ATOM 527 C C . ILE A 1 63 ? -7.691 12.135 1.721 1.00 97.06 63 ILE A C 1
ATOM 529 O O . ILE A 1 63 ? -6.626 11.789 1.196 1.00 97.06 63 ILE A O 1
ATOM 533 N N . TYR A 1 64 ? -7.743 13.054 2.677 1.00 97.00 64 TYR A N 1
ATOM 534 C CA . TYR A 1 64 ? -6.623 13.873 3.110 1.00 97.00 64 TYR A CA 1
ATOM 535 C C . TYR A 1 64 ? -6.473 13.836 4.626 1.00 97.00 64 TYR A C 1
ATOM 537 O O . TYR A 1 64 ? -7.452 13.832 5.367 1.00 97.00 64 TYR A O 1
ATOM 545 N N . GLY A 1 65 ? -5.227 13.870 5.089 1.00 97.12 65 GLY A N 1
ATOM 546 C CA . GLY A 1 65 ? -4.932 14.161 6.486 1.00 97.12 65 GLY A CA 1
ATOM 547 C C . GLY A 1 65 ? -5.284 15.608 6.851 1.00 97.12 65 GLY A C 1
ATOM 548 O O . GLY A 1 65 ? -5.215 16.505 6.010 1.00 97.12 65 GLY A O 1
ATOM 549 N N . LYS A 1 66 ? -5.595 15.873 8.118 1.00 96.31 66 LYS A N 1
ATOM 550 C CA . LYS A 1 66 ? -5.802 17.228 8.640 1.00 96.31 66 LYS A CA 1
ATOM 551 C C . LYS A 1 66 ? -4.526 18.059 8.538 1.00 96.31 66 LYS A C 1
ATOM 553 O O . LYS A 1 66 ? -3.437 17.606 8.883 1.00 96.31 66 LYS A O 1
ATOM 558 N N . LYS A 1 67 ? -4.664 19.324 8.127 1.00 93.19 67 LYS A N 1
ATOM 559 C CA . LYS A 1 67 ? -3.534 20.261 7.936 1.00 93.19 67 LYS A CA 1
ATOM 560 C C . LYS A 1 67 ? -2.731 20.530 9.215 1.00 93.19 67 LYS A C 1
ATOM 562 O O . LYS A 1 67 ? -1.538 20.795 9.134 1.00 93.19 67 LYS A O 1
ATOM 567 N N . ASN A 1 68 ? -3.384 20.474 10.377 1.00 91.88 68 ASN A N 1
ATOM 568 C CA . ASN A 1 68 ? -2.784 20.833 11.667 1.00 91.88 68 ASN A CA 1
ATOM 569 C C . ASN A 1 68 ? -2.207 19.631 12.435 1.00 91.88 68 ASN A C 1
ATOM 571 O O . ASN A 1 68 ? -1.571 19.823 13.467 1.00 91.88 68 ASN A O 1
ATOM 575 N N . GLU A 1 69 ? -2.422 18.408 11.951 1.00 94.62 69 GLU A N 1
ATOM 576 C CA . GLU A 1 69 ? -2.003 17.160 12.602 1.00 94.62 69 GLU A CA 1
ATOM 577 C C . GLU A 1 69 ? -1.070 16.390 11.666 1.00 94.62 69 GLU A C 1
ATOM 579 O O . GLU A 1 69 ? -1.392 15.318 11.153 1.00 94.62 69 GLU A O 1
ATOM 584 N N . VAL A 1 70 ? 0.084 17.007 11.407 1.00 95.31 70 VAL A N 1
ATOM 585 C CA . VAL A 1 70 ? 1.108 16.540 10.467 1.00 95.31 70 VAL A CA 1
ATOM 586 C C . VAL A 1 70 ? 2.402 16.188 11.192 1.00 95.31 70 VAL A C 1
ATOM 588 O O . VAL A 1 70 ? 2.703 16.701 12.273 1.00 95.31 70 VAL A O 1
ATOM 591 N N . TRP A 1 71 ? 3.213 15.324 10.586 1.00 96.06 71 TRP A N 1
ATOM 592 C CA . TRP A 1 71 ? 4.482 14.927 11.176 1.00 96.06 71 TRP A CA 1
ATOM 593 C C . TRP A 1 71 ? 5.467 16.100 11.249 1.00 96.06 71 TRP A C 1
ATOM 595 O O . TRP A 1 71 ? 5.779 16.742 10.253 1.00 96.06 71 TRP A O 1
ATOM 605 N N . ASN A 1 72 ? 6.053 16.334 12.423 1.00 93.12 72 ASN A N 1
ATOM 606 C CA . ASN A 1 72 ? 7.037 17.402 12.627 1.00 93.12 72 ASN A CA 1
ATOM 607 C C . ASN A 1 72 ? 8.334 17.259 11.805 1.00 93.12 72 ASN A C 1
ATOM 609 O O . ASN A 1 72 ? 9.080 18.226 11.680 1.00 93.12 72 ASN A O 1
ATOM 613 N N . LYS A 1 73 ? 8.625 16.063 11.281 1.00 94.31 73 LYS A N 1
ATOM 614 C CA . LYS A 1 73 ? 9.747 15.802 10.364 1.00 94.31 73 LYS A CA 1
ATOM 615 C C . LYS A 1 73 ? 9.288 15.665 8.908 1.00 94.31 73 LYS A C 1
ATOM 617 O O . LYS A 1 73 ? 10.055 15.158 8.092 1.00 94.31 73 LYS A O 1
ATOM 622 N N . ALA A 1 74 ? 8.049 16.050 8.595 1.00 95.06 74 ALA A N 1
ATOM 623 C CA . ALA A 1 74 ? 7.542 15.985 7.237 1.00 95.06 74 ALA A CA 1
ATOM 624 C C . ALA A 1 74 ? 8.339 16.907 6.307 1.00 95.06 74 ALA A C 1
ATOM 626 O O . ALA A 1 74 ? 8.738 18.010 6.681 1.00 95.06 74 ALA A O 1
ATOM 627 N N . VAL A 1 75 ? 8.544 16.443 5.080 1.00 94.50 75 VAL A N 1
ATOM 628 C CA . VAL A 1 75 ? 9.189 17.186 4.001 1.00 94.50 75 VAL A CA 1
ATOM 629 C C . VAL A 1 75 ? 8.260 17.153 2.795 1.00 94.50 75 VAL A C 1
ATOM 631 O O . VAL A 1 75 ? 7.771 16.091 2.414 1.00 94.50 75 VAL A O 1
ATOM 634 N N . ALA A 1 76 ? 8.002 18.318 2.210 1.00 93.25 76 ALA A N 1
ATOM 635 C CA . ALA A 1 76 ? 7.239 18.478 0.979 1.00 93.25 76 ALA A CA 1
ATOM 636 C C . ALA A 1 76 ? 7.830 19.664 0.212 1.00 93.25 76 ALA A C 1
ATOM 638 O O . ALA A 1 76 ? 7.472 20.813 0.461 1.00 93.25 76 ALA A O 1
ATOM 639 N N . ILE A 1 77 ? 8.792 19.373 -0.660 1.00 90.06 77 ILE A N 1
ATOM 640 C CA . ILE A 1 77 ? 9.416 20.337 -1.569 1.00 90.06 77 ILE A CA 1
ATOM 641 C C . ILE A 1 77 ? 8.653 20.282 -2.890 1.00 90.06 77 ILE A C 1
ATOM 643 O O . ILE A 1 77 ? 8.290 19.191 -3.340 1.00 90.06 77 ILE A O 1
ATOM 647 N N . GLU A 1 78 ? 8.437 21.443 -3.510 1.00 89.81 78 GLU A N 1
ATOM 648 C CA . GLU A 1 78 ? 7.787 21.522 -4.816 1.00 89.81 78 GLU A CA 1
ATOM 649 C C . GLU A 1 78 ? 8.489 20.618 -5.833 1.00 89.81 78 GLU A C 1
ATOM 651 O O . GLU A 1 78 ? 9.699 20.723 -6.064 1.00 89.81 78 GLU A O 1
ATOM 656 N N . ASN A 1 79 ? 7.727 19.692 -6.415 1.00 85.81 79 ASN A N 1
ATOM 657 C CA . ASN A 1 79 ? 8.236 18.788 -7.432 1.00 85.81 79 ASN A CA 1
ATOM 658 C C . ASN A 1 79 ? 7.121 18.159 -8.248 1.00 85.81 79 ASN A C 1
ATOM 660 O O . ASN A 1 79 ? 6.094 17.748 -7.709 1.00 85.81 79 ASN A O 1
ATOM 664 N N . THR A 1 80 ? 7.389 17.982 -9.530 1.00 89.00 80 THR A N 1
ATOM 665 C CA . THR A 1 80 ? 6.520 17.239 -10.431 1.00 89.00 80 THR A CA 1
ATOM 666 C C . THR A 1 80 ? 7.083 15.841 -10.624 1.00 89.00 80 THR A C 1
ATOM 668 O O . THR A 1 80 ? 8.263 15.672 -10.930 1.00 89.00 80 THR A O 1
ATOM 671 N N . LEU A 1 81 ? 6.241 14.840 -10.397 1.00 89.44 81 LEU A N 1
ATOM 672 C CA . LEU A 1 81 ? 6.517 13.451 -10.722 1.00 89.44 81 LEU A CA 1
ATOM 673 C C . LEU A 1 81 ? 6.019 13.230 -12.154 1.00 89.44 81 LEU A C 1
ATOM 675 O O . LEU A 1 81 ? 4.809 13.183 -12.375 1.00 89.44 81 LEU A O 1
ATOM 679 N N . TYR A 1 82 ? 6.938 13.190 -13.117 1.00 85.19 82 TYR A N 1
ATOM 680 C CA . TYR A 1 82 ? 6.619 12.933 -14.528 1.00 85.19 82 TYR A CA 1
ATOM 681 C C . TYR A 1 82 ? 6.546 11.428 -14.810 1.00 85.19 82 TYR A C 1
ATOM 683 O O . TYR A 1 82 ? 5.619 10.958 -15.457 1.00 85.19 82 TYR A O 1
ATOM 691 N N . ASN A 1 83 ? 7.447 10.645 -14.210 1.00 87.50 83 ASN A N 1
ATOM 692 C CA . ASN A 1 83 ? 7.523 9.196 -14.407 1.00 87.50 83 ASN A CA 1
ATOM 693 C C . ASN A 1 83 ? 6.454 8.415 -13.614 1.00 87.50 83 ASN A C 1
ATOM 695 O O . ASN A 1 83 ? 6.310 7.202 -13.770 1.00 87.50 83 ASN A O 1
ATOM 699 N N . ILE A 1 84 ? 5.649 9.102 -12.796 1.00 89.62 84 ILE A N 1
ATOM 700 C CA . ILE A 1 84 ? 4.515 8.511 -12.079 1.00 89.62 84 ILE A CA 1
ATOM 701 C C . ILE A 1 84 ? 3.470 7.919 -13.031 1.00 89.62 84 ILE A C 1
ATOM 703 O O . ILE A 1 84 ? 2.736 7.028 -12.618 1.00 89.62 84 ILE A O 1
ATOM 707 N N . THR A 1 85 ? 3.405 8.342 -14.296 1.00 88.25 85 THR A N 1
ATOM 708 C CA . THR A 1 85 ? 2.505 7.754 -15.306 1.00 88.25 85 THR A CA 1
ATOM 709 C C . THR A 1 85 ? 2.757 6.270 -15.506 1.00 88.25 85 THR A C 1
ATOM 711 O O . THR A 1 85 ? 1.812 5.504 -15.674 1.00 88.25 85 THR A O 1
ATOM 714 N N . TYR A 1 86 ? 4.003 5.820 -15.352 1.00 88.00 86 TYR A N 1
ATOM 715 C CA . TYR A 1 86 ? 4.340 4.412 -15.469 1.00 88.00 86 TYR A CA 1
ATOM 716 C C . TYR A 1 86 ? 3.639 3.546 -14.437 1.00 88.00 86 TYR A C 1
ATOM 718 O O . TYR A 1 86 ? 3.528 2.356 -14.680 1.00 88.00 86 TYR A O 1
ATOM 726 N N . THR A 1 87 ? 3.181 4.075 -13.300 1.00 91.00 87 THR A N 1
ATOM 727 C CA . THR A 1 87 ? 2.552 3.261 -12.246 1.00 91.00 87 THR A CA 1
ATOM 728 C C . THR A 1 87 ? 1.207 3.818 -11.767 1.00 91.00 87 THR A C 1
ATOM 730 O O . THR A 1 87 ? 0.418 3.081 -11.180 1.00 91.00 87 THR A O 1
ATOM 733 N N . GLY A 1 88 ? 0.913 5.096 -12.012 1.00 89.56 88 GLY A N 1
ATOM 734 C CA . GLY A 1 88 ? -0.265 5.803 -11.509 1.00 89.56 88 GLY A CA 1
ATOM 735 C C . GLY A 1 88 ? -1.577 5.359 -12.152 1.00 89.56 88 GLY A C 1
ATOM 736 O O . GLY A 1 88 ? -2.623 5.416 -11.512 1.00 89.56 88 GLY A O 1
ATOM 737 N N . PHE A 1 89 ? -1.543 4.845 -13.382 1.00 89.19 89 PHE A N 1
ATOM 738 C CA . PHE A 1 89 ? -2.729 4.218 -13.971 1.00 89.19 89 PHE A CA 1
ATOM 739 C C . PHE A 1 89 ? -3.109 2.915 -13.263 1.00 89.19 89 PHE A C 1
ATOM 741 O O . PHE A 1 89 ? -4.293 2.603 -13.182 1.00 89.19 89 PHE A O 1
ATOM 748 N N . ASP A 1 90 ? -2.125 2.192 -12.710 1.00 90.00 90 ASP A N 1
ATOM 749 C CA . ASP A 1 90 ? -2.352 0.877 -12.110 1.00 90.00 90 ASP A CA 1
ATOM 750 C C . ASP A 1 90 ? -3.358 0.973 -10.955 1.00 90.00 90 ASP A C 1
ATOM 752 O O . ASP A 1 90 ? -4.251 0.145 -10.865 1.00 90.00 90 ASP A O 1
ATOM 756 N N . ASN A 1 91 ? -3.224 1.957 -10.056 1.00 88.44 91 ASN A N 1
ATOM 757 C CA . ASN A 1 91 ? -4.074 2.082 -8.863 1.00 88.44 91 ASN A CA 1
ATOM 758 C C . ASN A 1 91 ? -5.171 3.150 -8.986 1.00 88.44 91 ASN A C 1
ATOM 760 O O . ASN A 1 91 ? -5.805 3.475 -7.982 1.00 88.44 91 ASN A O 1
ATOM 764 N N . GLY A 1 92 ? -5.372 3.732 -10.169 1.00 87.25 92 GLY A N 1
ATOM 765 C CA . GLY A 1 92 ? -6.401 4.751 -10.381 1.00 87.25 92 GLY A CA 1
ATOM 766 C C . GLY A 1 92 ? -6.020 6.178 -9.990 1.00 87.25 92 GLY A C 1
ATOM 767 O O . GLY A 1 92 ? -6.913 7.016 -9.856 1.00 87.25 92 GLY A O 1
ATOM 768 N N . LEU A 1 93 ? -4.725 6.480 -9.806 1.00 91.06 93 LEU A N 1
ATOM 769 C CA . LEU A 1 93 ? -4.265 7.871 -9.674 1.00 91.06 93 LEU A CA 1
ATOM 770 C C . LEU A 1 93 ? -4.617 8.659 -10.941 1.00 91.06 93 LEU A C 1
ATOM 772 O O . LEU A 1 93 ? -5.076 9.797 -10.865 1.00 91.06 93 LEU A O 1
ATOM 776 N N . PHE A 1 94 ? -4.440 8.008 -12.090 1.00 90.12 94 PHE A N 1
ATOM 777 C CA . PHE A 1 94 ? -4.975 8.439 -13.373 1.00 90.12 94 PHE A CA 1
ATOM 778 C C . PHE A 1 94 ? -6.021 7.427 -13.833 1.00 90.12 94 PHE A C 1
ATOM 780 O O . PHE A 1 94 ? -5.838 6.215 -13.693 1.00 90.12 94 PHE A O 1
ATOM 787 N N . LYS A 1 95 ? -7.132 7.931 -14.367 1.00 85.75 95 LYS A N 1
ATOM 788 C CA . LYS A 1 95 ? -8.280 7.116 -14.768 1.00 85.75 95 LYS A CA 1
ATOM 789 C C . LYS A 1 95 ? -8.377 7.095 -16.285 1.00 85.75 95 LYS A C 1
ATOM 791 O O . LYS A 1 95 ? -8.219 8.123 -16.933 1.00 85.75 95 LYS A O 1
ATOM 796 N N . PHE A 1 96 ? -8.668 5.925 -16.827 1.00 83.31 96 PHE A N 1
ATOM 797 C CA . PHE A 1 96 ? -9.040 5.729 -18.222 1.00 83.31 96 PHE A CA 1
ATOM 798 C C . PHE A 1 96 ? -9.963 4.515 -18.300 1.00 83.31 96 PHE A C 1
ATOM 800 O O . PHE A 1 96 ? -10.096 3.770 -17.325 1.00 83.31 96 PHE A O 1
ATOM 807 N N . ARG A 1 97 ? -10.605 4.315 -19.449 1.00 77.19 97 ARG A N 1
ATOM 808 C CA . ARG A 1 97 ? -11.457 3.150 -19.673 1.00 77.19 97 ARG A CA 1
ATOM 809 C C . ARG A 1 97 ? -10.903 2.316 -20.820 1.00 77.19 97 ARG A C 1
ATOM 811 O O . ARG A 1 97 ? -10.908 2.762 -21.964 1.00 77.19 97 ARG A O 1
ATOM 818 N N . LYS A 1 98 ? -10.413 1.118 -20.496 1.00 76.69 98 LYS A N 1
ATOM 819 C CA . LYS A 1 98 ? -9.672 0.251 -21.425 1.00 76.69 98 LYS A CA 1
ATOM 820 C C . LYS A 1 98 ? -10.449 -0.145 -22.693 1.00 76.69 98 LYS A C 1
ATOM 822 O O . LYS A 1 98 ? -9.829 -0.298 -23.734 1.00 76.69 98 LYS A O 1
ATOM 827 N N . ASP A 1 99 ? -11.772 -0.293 -22.625 1.00 73.38 99 ASP A N 1
ATOM 828 C CA . ASP A 1 99 ? -12.652 -0.705 -23.736 1.00 73.38 99 ASP A CA 1
ATOM 829 C C . ASP A 1 99 ? -13.089 0.443 -24.667 1.00 73.38 99 ASP A C 1
ATOM 831 O O . ASP A 1 99 ? -13.747 0.187 -25.672 1.00 73.38 99 ASP A O 1
ATOM 835 N N . ARG A 1 100 ? -12.788 1.705 -24.330 1.00 75.50 100 ARG A N 1
ATOM 836 C CA . ARG A 1 100 ? -13.292 2.891 -25.056 1.00 75.50 100 ARG A CA 1
ATOM 837 C C . ARG A 1 100 ? -12.214 3.919 -25.374 1.00 75.50 100 ARG A C 1
ATOM 839 O O . ARG A 1 100 ? -12.519 5.099 -25.504 1.00 75.50 100 ARG A O 1
ATOM 846 N N . ILE A 1 101 ? -10.962 3.490 -25.444 1.00 77.19 101 ILE A N 1
ATOM 847 C CA . ILE A 1 101 ? -9.836 4.371 -25.732 1.00 77.19 101 ILE A CA 1
ATOM 848 C C . ILE A 1 101 ? -9.044 3.816 -26.908 1.00 77.19 101 ILE A C 1
ATOM 850 O O . ILE A 1 101 ? -8.726 2.625 -26.924 1.00 77.19 101 ILE A O 1
ATOM 854 N N . SER A 1 102 ? -8.736 4.670 -27.883 1.00 80.50 102 SER A N 1
ATOM 855 C CA . SER A 1 102 ? -7.842 4.284 -28.971 1.00 80.50 102 SER A CA 1
ATOM 856 C C . SER A 1 102 ? -6.404 4.183 -28.459 1.00 80.50 102 SER A C 1
ATOM 858 O O . SER A 1 102 ? -6.029 4.828 -27.473 1.00 80.50 102 SER A O 1
ATOM 860 N N . ASN A 1 103 ? -5.561 3.417 -29.156 1.00 81.31 103 ASN A N 1
ATOM 861 C CA . ASN A 1 103 ? -4.136 3.357 -28.822 1.00 81.31 103 ASN A CA 1
ATOM 862 C C . ASN A 1 103 ? -3.497 4.755 -28.850 1.00 81.31 103 ASN A C 1
ATOM 864 O O . ASN A 1 103 ? -2.649 5.058 -28.022 1.00 81.31 103 ASN A O 1
ATOM 868 N N . LYS A 1 104 ? -3.901 5.629 -29.774 1.00 82.56 104 LYS A N 1
ATOM 869 C CA . LYS A 1 104 ? -3.364 6.992 -29.873 1.00 82.56 104 LYS A CA 1
ATOM 870 C C . LYS A 1 104 ? -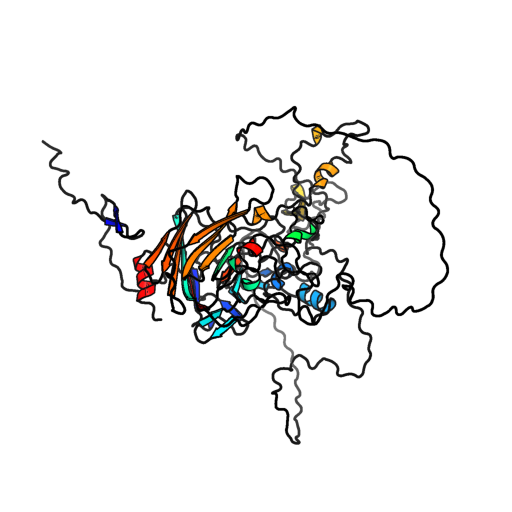3.702 7.809 -28.623 1.00 82.56 104 LYS A C 1
ATOM 872 O O . LYS A 1 104 ? -2.791 8.278 -27.944 1.00 82.56 104 LYS A O 1
ATOM 877 N N . ASP A 1 105 ? -4.983 7.863 -28.264 1.00 83.69 105 ASP A N 1
ATOM 878 C CA . ASP A 1 105 ? -5.463 8.652 -27.122 1.00 83.69 105 ASP A CA 1
ATOM 879 C C . ASP A 1 105 ? -4.887 8.134 -25.798 1.00 83.69 105 ASP A C 1
ATOM 881 O O . ASP A 1 105 ? -4.537 8.914 -24.912 1.00 83.69 105 ASP A O 1
ATOM 885 N N . PHE A 1 106 ? -4.740 6.810 -25.647 1.00 84.81 106 PHE A N 1
ATOM 886 C CA . PHE A 1 106 ? -4.115 6.239 -24.454 1.00 84.81 106 PHE A CA 1
ATOM 887 C C . PHE A 1 106 ? -2.667 6.704 -24.300 1.00 84.81 106 PHE A C 1
ATOM 889 O O . PHE A 1 106 ? -2.254 7.045 -23.194 1.00 84.81 106 PHE A O 1
ATOM 896 N N . PHE A 1 107 ? -1.889 6.725 -25.382 1.00 82.62 107 PHE A N 1
ATOM 897 C CA . PHE A 1 107 ? -0.493 7.151 -25.316 1.00 82.62 107 PHE A CA 1
ATOM 898 C C . PHE A 1 107 ? -0.347 8.657 -25.114 1.00 82.62 107 PHE A C 1
ATOM 900 O O . PHE A 1 107 ? 0.556 9.063 -24.386 1.00 82.62 107 PHE A O 1
ATOM 907 N N . GLU A 1 108 ? -1.239 9.466 -25.684 1.00 85.31 108 GLU A N 1
ATOM 908 C CA . GLU A 1 108 ? -1.310 10.901 -25.387 1.00 85.31 108 GLU A CA 1
ATOM 909 C C . GLU A 1 108 ? -1.571 11.116 -23.887 1.00 85.31 108 GLU A C 1
ATOM 911 O O . GLU A 1 108 ? -0.777 11.768 -23.206 1.00 85.31 108 GLU A O 1
ATOM 916 N N . LEU A 1 109 ? -2.575 10.436 -23.312 1.00 85.31 109 LEU A N 1
ATOM 917 C CA . LEU A 1 109 ? -2.799 10.447 -21.861 1.00 85.31 109 LEU A CA 1
ATOM 918 C C . LEU A 1 109 ? -1.574 9.947 -21.083 1.00 85.31 109 LEU A C 1
ATOM 920 O O . LEU A 1 109 ? -1.208 10.513 -20.055 1.00 85.31 109 LEU A O 1
ATOM 924 N N . PHE A 1 110 ? -0.927 8.880 -21.540 1.00 84.25 110 PHE A N 1
ATOM 925 C CA . PHE A 1 110 ? 0.227 8.302 -20.858 1.00 84.25 110 PHE A CA 1
ATOM 926 C C . PHE A 1 110 ? 1.440 9.246 -20.828 1.00 84.25 110 PHE A C 1
ATOM 928 O O . PHE A 1 110 ? 2.212 9.207 -19.868 1.00 84.25 110 PHE A O 1
ATOM 935 N N . GLN A 1 111 ? 1.603 10.092 -21.848 1.00 83.00 111 GLN A N 1
ATOM 936 C CA . GLN A 1 111 ? 2.707 11.048 -21.977 1.00 83.00 111 GLN A CA 1
ATOM 937 C C . GLN A 1 111 ? 2.440 12.382 -21.266 1.00 83.00 111 GLN A C 1
ATOM 939 O O . GLN A 1 111 ? 3.370 12.984 -20.732 1.00 83.00 111 GLN A O 1
ATOM 944 N N . GLU A 1 112 ? 1.193 12.854 -21.243 1.00 84.12 112 GLU A N 1
ATOM 945 C CA . GLU A 1 112 ? 0.859 14.181 -20.705 1.00 84.12 112 GLU A CA 1
ATOM 946 C C . GLU A 1 112 ? 0.638 14.205 -19.188 1.00 84.12 112 GLU A C 1
ATOM 948 O O . GLU A 1 112 ? 0.821 15.242 -18.532 1.00 84.12 112 GLU A O 1
ATOM 953 N N . GLN A 1 113 ? 0.215 13.076 -18.614 1.00 88.00 113 GLN A N 1
ATOM 954 C CA . GLN A 1 113 ? -0.143 13.003 -17.203 1.00 88.00 113 GLN A CA 1
ATOM 955 C C . GLN A 1 113 ? 1.071 13.212 -16.293 1.00 88.00 113 GLN A C 1
ATOM 957 O O . GLN A 1 113 ? 2.200 12.829 -16.583 1.00 88.00 113 GLN A O 1
ATOM 962 N N . LYS A 1 114 ? 0.839 13.851 -15.147 1.00 90.25 114 LYS A N 1
ATOM 963 C CA . LYS A 1 114 ? 1.879 14.132 -14.150 1.00 90.25 114 LYS A CA 1
ATOM 964 C C . LYS A 1 114 ? 1.261 14.402 -12.793 1.00 90.25 114 LYS A C 1
ATOM 966 O O . LYS A 1 114 ? 0.117 14.844 -12.695 1.00 90.25 114 LYS A O 1
ATOM 971 N N . TYR A 1 115 ? 2.034 14.195 -11.732 1.00 90.69 115 TYR A N 1
ATOM 972 C CA . TYR A 1 115 ? 1.577 14.471 -10.371 1.00 90.69 115 TYR A CA 1
ATOM 973 C C . TYR A 1 115 ? 2.414 15.562 -9.708 1.00 90.69 115 TYR A C 1
ATOM 975 O O . TYR A 1 115 ? 3.626 15.431 -9.550 1.00 90.69 115 TYR A O 1
ATOM 983 N N . ASN A 1 116 ? 1.758 16.642 -9.283 1.00 91.50 116 ASN A N 1
ATOM 984 C CA . ASN A 1 116 ? 2.424 17.786 -8.666 1.00 91.50 116 ASN A CA 1
ATOM 985 C C . ASN A 1 116 ? 2.376 17.704 -7.138 1.00 91.50 116 ASN A C 1
ATOM 987 O O . ASN A 1 116 ? 1.311 17.779 -6.517 1.00 91.50 116 ASN A O 1
ATOM 991 N N . ILE A 1 117 ? 3.552 17.634 -6.522 1.00 88.94 117 ILE A N 1
ATOM 992 C CA . ILE A 1 117 ? 3.736 17.802 -5.084 1.00 88.94 117 ILE A CA 1
ATOM 993 C C . ILE A 1 117 ? 3.879 19.294 -4.810 1.00 88.94 117 ILE A C 1
ATOM 995 O O . ILE A 1 117 ? 4.840 19.925 -5.241 1.00 88.94 117 ILE A O 1
ATOM 999 N N . LYS A 1 118 ? 2.903 19.856 -4.094 1.00 89.56 118 LYS A N 1
ATOM 1000 C CA . LYS A 1 118 ? 2.915 21.260 -3.677 1.00 89.56 118 LYS A CA 1
ATOM 1001 C C . LYS A 1 118 ? 3.834 21.442 -2.473 1.00 89.56 118 LYS A C 1
ATOM 1003 O O . LYS A 1 118 ? 3.752 20.664 -1.519 1.00 89.56 118 LYS A O 1
ATOM 1008 N N . GLU A 1 119 ? 4.664 22.481 -2.502 1.00 90.88 119 GLU A N 1
ATOM 1009 C CA . GLU A 1 119 ? 5.487 22.848 -1.350 1.00 90.88 119 GLU A CA 1
ATOM 1010 C C . GLU A 1 119 ? 4.613 23.148 -0.126 1.00 90.88 119 GLU A C 1
ATOM 1012 O O . GLU A 1 119 ? 3.555 23.772 -0.228 1.00 90.88 119 GLU A O 1
ATOM 1017 N N . GLY A 1 120 ? 5.046 22.668 1.040 1.00 87.62 120 GLY A N 1
ATOM 1018 C CA . GLY A 1 120 ? 4.367 22.920 2.312 1.00 87.62 120 GLY A CA 1
ATOM 1019 C C . GLY A 1 120 ? 3.086 22.112 2.555 1.00 87.62 120 GLY A C 1
ATOM 1020 O O . GLY A 1 120 ? 2.497 22.237 3.629 1.00 87.62 120 GLY A O 1
ATOM 1021 N N . ASP A 1 121 ? 2.649 21.261 1.618 1.00 92.19 121 ASP A N 1
ATOM 1022 C CA . ASP A 1 121 ? 1.516 20.354 1.840 1.00 92.19 121 ASP A CA 1
ATOM 1023 C C . ASP A 1 121 ? 1.983 19.029 2.463 1.00 92.19 121 ASP A C 1
ATOM 1025 O O . ASP A 1 121 ? 2.275 18.050 1.774 1.00 92.19 121 ASP A O 1
ATOM 1029 N N . TYR A 1 122 ? 2.051 19.009 3.794 1.00 95.44 122 TYR A N 1
ATOM 1030 C CA . TYR A 1 122 ? 2.527 17.868 4.589 1.00 95.44 122 TYR A CA 1
ATOM 1031 C C . TYR A 1 122 ? 1.461 16.803 4.874 1.00 95.44 122 TYR A C 1
ATOM 1033 O O . TYR A 1 122 ? 1.693 15.894 5.672 1.00 95.44 122 TYR A O 1
ATOM 1041 N N . ARG A 1 123 ? 0.275 16.918 4.272 1.00 95.50 123 ARG A N 1
ATOM 1042 C CA . ARG A 1 123 ? -0.819 15.976 4.509 1.00 95.50 123 ARG A CA 1
ATOM 1043 C C . ARG A 1 123 ? -0.528 14.632 3.847 1.00 95.50 123 ARG A C 1
ATOM 1045 O O . ARG A 1 123 ? -0.012 14.572 2.727 1.00 95.50 123 ARG A O 1
ATOM 1052 N N . LEU A 1 124 ? -0.945 13.555 4.510 1.00 96.81 124 LEU A N 1
ATOM 1053 C CA . LEU A 1 124 ? -1.140 12.272 3.844 1.00 96.81 124 LEU A CA 1
ATOM 1054 C C . LEU A 1 124 ? -2.289 12.408 2.839 1.00 96.81 124 LEU A C 1
ATOM 1056 O O . LEU A 1 124 ? -3.322 12.990 3.170 1.00 96.81 124 LEU A O 1
ATOM 1060 N N . LYS A 1 125 ? -2.109 11.883 1.627 1.00 96.38 125 LYS A N 1
ATOM 1061 C CA . LYS A 1 125 ? -3.113 11.929 0.559 1.00 96.38 125 LYS A CA 1
ATOM 1062 C C . LYS A 1 125 ? -3.315 10.530 0.017 1.00 96.38 125 LYS A C 1
ATOM 1064 O O . LYS A 1 125 ? -2.337 9.887 -0.362 1.00 96.38 125 LYS A O 1
ATOM 1069 N N . LEU A 1 126 ? -4.560 10.083 -0.018 1.00 97.50 126 LEU A N 1
ATOM 1070 C CA . LEU A 1 126 ? -4.943 8.798 -0.586 1.00 97.50 126 LEU A CA 1
ATOM 1071 C C . LEU A 1 126 ? -6.096 9.035 -1.552 1.00 97.50 126 LEU A C 1
ATOM 1073 O O . LEU A 1 126 ? -6.902 9.940 -1.348 1.00 97.50 126 LEU A O 1
ATOM 1077 N N . HIS A 1 127 ? -6.185 8.210 -2.579 1.00 95.75 127 HIS A N 1
ATOM 1078 C CA . HIS A 1 127 ? -7.303 8.209 -3.511 1.00 95.75 127 HIS A CA 1
ATOM 1079 C C . HIS A 1 127 ? -7.932 6.824 -3.540 1.00 95.75 127 HIS A C 1
ATOM 1081 O O . HIS A 1 127 ? -7.288 5.826 -3.205 1.00 95.75 127 HIS A O 1
ATOM 1087 N N . GLN A 1 128 ? -9.206 6.767 -3.905 1.00 94.75 128 GLN A N 1
ATOM 1088 C CA . GLN A 1 128 ? -9.882 5.508 -4.166 1.00 94.75 128 GLN A CA 1
ATOM 1089 C C . GLN A 1 128 ? -9.130 4.733 -5.253 1.00 94.75 128 GLN A C 1
ATOM 1091 O O . GLN A 1 128 ? -8.765 5.294 -6.290 1.00 94.75 128 GLN A O 1
ATOM 1096 N N . VAL A 1 129 ? -8.910 3.443 -5.002 1.00 93.25 129 VAL A N 1
ATOM 1097 C CA . VAL A 1 129 ? -8.435 2.515 -6.030 1.00 93.25 129 VAL A CA 1
ATOM 1098 C C . VAL A 1 129 ? -9.554 2.284 -7.038 1.00 93.25 129 VAL A C 1
ATOM 1100 O O . VAL A 1 129 ? -10.703 2.078 -6.644 1.00 93.25 129 VAL A O 1
ATOM 1103 N N . THR A 1 130 ? -9.235 2.344 -8.331 1.00 83.25 130 THR A N 1
ATOM 1104 C CA . THR A 1 130 ? -10.222 2.188 -9.407 1.00 83.25 130 THR A CA 1
ATOM 1105 C C . THR A 1 130 ? -9.855 1.060 -10.353 1.00 83.25 130 THR A C 1
ATOM 1107 O O . THR A 1 130 ? -8.696 0.928 -10.732 1.00 83.25 130 THR A O 1
ATOM 1110 N N . GLY A 1 131 ? -10.867 0.337 -10.830 1.00 69.19 131 GLY A N 1
ATOM 1111 C CA . GLY A 1 131 ? -10.709 -0.727 -11.815 1.00 69.19 131 GLY A CA 1
ATOM 1112 C C . GLY A 1 131 ? -10.622 -0.217 -13.249 1.00 69.19 131 GLY A C 1
ATOM 1113 O O . GLY A 1 131 ? -11.482 -0.533 -14.068 1.00 69.19 131 GLY A O 1
ATOM 1114 N N . SER A 1 132 ? -9.611 0.596 -13.576 1.00 70.44 132 SER A N 1
ATOM 1115 C CA . SER A 1 132 ? -9.439 1.156 -14.935 1.00 70.44 132 SER A CA 1
ATOM 1116 C C . SER A 1 132 ? -9.260 0.061 -16.003 1.00 70.44 132 SER A C 1
ATOM 1118 O O . SER A 1 132 ? -9.563 0.268 -17.179 1.00 70.44 132 SER A O 1
ATOM 1120 N N . THR A 1 133 ? -8.805 -1.128 -15.588 1.00 71.19 133 THR A N 1
ATOM 1121 C CA . THR A 1 133 ? -8.651 -2.308 -16.453 1.00 71.19 133 THR A CA 1
ATOM 1122 C C . THR A 1 133 ? -9.944 -3.093 -16.675 1.00 71.19 133 THR A C 1
ATOM 1124 O O . THR A 1 133 ? -9.959 -3.988 -17.518 1.00 71.19 133 THR A O 1
ATOM 1127 N N . LEU A 1 134 ? -11.015 -2.762 -15.940 1.00 74.31 134 LEU A N 1
ATOM 1128 C CA . LEU A 1 134 ? -12.297 -3.479 -15.897 1.00 74.31 134 LEU A CA 1
ATOM 1129 C C . LEU A 1 134 ? -12.207 -4.921 -15.359 1.00 74.31 134 LEU A C 1
ATOM 1131 O O . LEU A 1 134 ? -13.155 -5.696 -15.512 1.00 74.31 134 LEU A O 1
ATOM 1135 N N . LEU A 1 135 ? -11.086 -5.291 -14.725 1.00 78.19 135 LEU A N 1
ATOM 1136 C CA . LEU A 1 135 ? -10.902 -6.614 -14.123 1.00 78.19 135 LEU A CA 1
ATOM 1137 C C . LEU A 1 135 ? -11.609 -6.734 -12.774 1.00 78.19 135 LEU A C 1
ATOM 1139 O O . LEU A 1 135 ? -12.256 -7.754 -12.522 1.00 78.19 135 LEU A O 1
ATOM 1143 N N . TYR A 1 136 ? -11.502 -5.706 -11.928 1.00 87.00 136 TYR A N 1
ATOM 1144 C CA . TYR A 1 136 ? -12.158 -5.686 -10.625 1.00 87.00 136 TYR A CA 1
ATOM 1145 C C . TYR A 1 136 ? -12.926 -4.398 -10.383 1.00 87.00 136 TYR A C 1
ATOM 1147 O O . TYR A 1 136 ? -12.549 -3.320 -10.833 1.00 87.00 136 TYR A O 1
ATOM 1155 N N . ASP A 1 137 ? -13.968 -4.519 -9.574 1.00 89.25 137 ASP A N 1
ATOM 1156 C CA . ASP A 1 137 ? -14.705 -3.388 -9.045 1.00 89.25 137 ASP A CA 1
ATOM 1157 C C . ASP A 1 137 ? -14.235 -3.068 -7.621 1.00 89.25 137 ASP A C 1
ATOM 1159 O O . ASP A 1 137 ? -13.973 -3.961 -6.804 1.00 89.25 137 ASP A O 1
ATOM 1163 N N . TYR A 1 138 ? -14.219 -1.774 -7.293 1.00 92.50 138 TYR A N 1
ATOM 1164 C CA . TYR A 1 138 ? -13.857 -1.255 -5.968 1.00 92.50 138 TYR A CA 1
ATOM 1165 C C . TYR A 1 138 ? -14.982 -0.392 -5.395 1.00 92.50 138 TYR A C 1
ATOM 1167 O O . TYR A 1 138 ? -14.834 0.833 -5.313 1.00 92.50 138 TYR A O 1
ATOM 1175 N N . PRO A 1 139 ? -16.116 -0.993 -4.990 1.00 92.81 139 PRO A N 1
ATOM 1176 C CA . PRO A 1 139 ? -17.251 -0.225 -4.505 1.00 92.81 139 PRO A CA 1
ATOM 1177 C C . PRO A 1 139 ? -16.916 0.490 -3.188 1.00 92.81 139 PRO A C 1
ATOM 1179 O O . PRO A 1 139 ? -16.527 -0.138 -2.192 1.00 92.81 139 PRO A O 1
ATOM 1182 N N . ILE A 1 140 ? -17.064 1.815 -3.211 1.00 93.94 140 ILE A N 1
ATOM 1183 C CA . ILE A 1 140 ? -16.971 2.724 -2.066 1.00 93.94 140 ILE A CA 1
ATOM 1184 C C . ILE A 1 140 ? -18.139 3.700 -2.164 1.00 93.94 140 ILE A C 1
ATOM 1186 O O . ILE A 1 140 ? -18.425 4.221 -3.241 1.00 93.94 140 ILE A O 1
ATOM 1190 N N . THR A 1 141 ? -18.793 3.982 -1.041 1.00 94.19 141 THR A N 1
ATOM 1191 C CA . THR A 1 141 ? -19.837 5.010 -0.967 1.00 94.19 141 THR A CA 1
ATOM 1192 C C . THR A 1 141 ? -19.525 5.971 0.170 1.00 94.19 141 THR A C 1
ATOM 1194 O O . THR A 1 141 ? -19.357 5.550 1.316 1.00 94.19 141 THR A O 1
ATOM 1197 N N . PHE A 1 142 ? -19.444 7.264 -0.140 1.00 92.25 142 PHE A N 1
ATOM 1198 C CA . PHE A 1 142 ? -19.361 8.309 0.876 1.00 92.25 142 PHE A CA 1
ATOM 1199 C C . PHE A 1 142 ? -20.750 8.560 1.462 1.00 92.25 142 PHE A C 1
ATOM 1201 O O . PHE A 1 142 ? -21.723 8.748 0.735 1.00 92.25 142 PHE A O 1
ATOM 1208 N N . GLU A 1 143 ? -20.836 8.562 2.786 1.00 92.12 143 GLU A N 1
ATOM 1209 C CA . GLU A 1 143 ? -22.039 8.884 3.546 1.00 92.12 143 GLU A CA 1
ATOM 1210 C C . GLU A 1 143 ? -21.709 10.021 4.530 1.00 92.12 143 GLU A C 1
ATOM 1212 O O . GLU A 1 143 ? -20.547 10.381 4.730 1.00 92.12 143 GLU A O 1
ATOM 1217 N N . GLU A 1 144 ? -22.719 10.622 5.163 1.00 89.19 144 GLU A N 1
ATOM 1218 C CA . GLU A 1 144 ? -22.465 11.688 6.135 1.00 89.19 144 GLU A CA 1
ATOM 1219 C C . GLU A 1 144 ? -21.590 11.162 7.284 1.00 89.19 144 GLU A C 1
ATOM 1221 O O . GLU A 1 144 ? -21.960 10.216 7.986 1.00 89.19 144 GLU A O 1
ATOM 1226 N N . CYS A 1 145 ? -20.426 11.792 7.485 1.00 92.00 145 CYS A N 1
ATOM 1227 C CA . CYS A 1 145 ? -19.489 11.463 8.556 1.00 92.00 145 CYS A CA 1
ATOM 1228 C C . CYS A 1 145 ? -18.857 10.059 8.488 1.00 92.00 145 CYS A C 1
ATOM 1230 O O . CYS A 1 145 ? -18.226 9.657 9.463 1.00 92.00 145 CYS A O 1
ATOM 1232 N N . GLN A 1 146 ? -19.019 9.286 7.407 1.00 94.56 146 GLN A N 1
ATOM 1233 C CA . GLN A 1 146 ? -18.482 7.923 7.296 1.00 94.56 146 GLN A CA 1
ATOM 1234 C C . GLN A 1 146 ? -18.326 7.475 5.840 1.00 94.56 146 GLN A C 1
ATOM 1236 O O . GLN A 1 146 ? -18.967 7.998 4.937 1.00 94.56 146 GLN A O 1
ATOM 1241 N N . VAL A 1 147 ? -17.519 6.443 5.614 1.00 95.81 147 VAL A N 1
ATOM 1242 C CA . VAL A 1 147 ? -17.389 5.799 4.305 1.00 95.81 147 VAL A CA 1
ATOM 1243 C C . VAL A 1 147 ? -17.762 4.326 4.401 1.00 95.81 147 VAL A C 1
ATOM 1245 O O . VAL A 1 147 ? -17.304 3.616 5.303 1.00 95.81 147 VAL A O 1
ATOM 1248 N N . LYS A 1 148 ? -18.606 3.874 3.475 1.00 96.62 148 LYS A N 1
ATOM 1249 C CA . LYS A 1 148 ? -18.969 2.473 3.271 1.00 96.62 148 LYS A CA 1
ATOM 1250 C C . LYS A 1 148 ? -17.950 1.831 2.332 1.00 96.62 148 LYS A C 1
ATOM 1252 O O . LYS A 1 148 ? -17.752 2.291 1.211 1.00 96.62 148 LYS A O 1
ATOM 1257 N N . LEU A 1 149 ? -17.319 0.761 2.797 1.00 96.56 149 LEU A N 1
ATOM 1258 C CA . LEU A 1 149 ? -16.323 -0.024 2.076 1.00 96.56 149 LEU A CA 1
ATOM 1259 C C . LEU A 1 149 ? -16.948 -1.384 1.750 1.00 96.56 149 LEU A C 1
ATOM 1261 O O . LEU A 1 149 ? -17.271 -2.145 2.664 1.00 96.56 149 LEU A O 1
ATOM 1265 N N . ASN A 1 150 ? -17.161 -1.677 0.465 1.00 94.75 150 ASN A N 1
ATOM 1266 C CA . ASN A 1 150 ? -17.802 -2.916 0.006 1.00 94.75 150 ASN A CA 1
ATOM 1267 C C . ASN A 1 150 ? -16.970 -3.612 -1.082 1.00 94.75 150 ASN A C 1
ATOM 1269 O O . ASN A 1 150 ? -17.471 -4.023 -2.124 1.00 94.75 150 ASN A O 1
ATOM 1273 N N . GLY A 1 151 ? -15.660 -3.692 -0.847 1.00 90.25 151 GLY A N 1
ATOM 1274 C CA . GLY A 1 151 ? -14.691 -4.223 -1.803 1.00 90.25 151 GLY A CA 1
ATOM 1275 C C . GLY A 1 151 ? -13.632 -3.195 -2.193 1.00 90.25 151 GLY A C 1
ATOM 1276 O O . GLY A 1 151 ? -12.487 -3.579 -2.434 1.00 90.25 151 GLY A O 1
ATOM 1277 N N . GLY A 1 152 ? -13.981 -1.906 -2.180 1.00 94.38 152 GLY A N 1
ATOM 1278 C CA . GLY A 1 152 ? -13.058 -0.808 -2.450 1.00 94.38 152 GLY A CA 1
ATOM 1279 C C . GLY A 1 152 ? -12.275 -0.320 -1.233 1.00 94.38 152 GLY A C 1
ATOM 1280 O O . GLY A 1 152 ? -12.651 -0.557 -0.084 1.00 94.38 152 GLY A O 1
ATOM 1281 N N . PHE A 1 153 ? -11.162 0.361 -1.501 1.00 97.19 153 PHE A N 1
ATOM 1282 C CA . PHE A 1 153 ? -10.283 0.958 -0.498 1.00 97.19 153 PHE A CA 1
ATOM 1283 C C . PHE A 1 153 ? -9.496 2.144 -1.070 1.00 97.19 153 PHE A C 1
ATOM 1285 O O . PHE A 1 153 ? -9.508 2.396 -2.275 1.00 97.19 153 PHE A O 1
ATOM 1292 N N . PHE A 1 154 ? -8.805 2.870 -0.192 1.00 97.81 154 PHE A N 1
ATOM 1293 C CA . PHE A 1 154 ? -7.963 4.010 -0.545 1.00 97.81 154 PHE A CA 1
ATOM 1294 C C . PHE A 1 154 ? -6.491 3.622 -0.538 1.00 97.81 154 PHE A C 1
ATOM 1296 O O . PHE A 1 154 ? -6.054 2.890 0.351 1.00 97.81 154 PHE A O 1
ATOM 1303 N N . GLN A 1 155 ? -5.718 4.165 -1.474 1.00 96.69 155 GLN A N 1
ATOM 1304 C CA . GLN A 1 155 ? -4.286 3.930 -1.593 1.00 96.69 155 GLN A CA 1
ATOM 1305 C C . GLN A 1 155 ? -3.533 5.233 -1.894 1.00 96.69 155 GLN A C 1
ATOM 1307 O O . GLN A 1 155 ? -4.059 6.149 -2.519 1.00 96.69 155 GLN A O 1
ATOM 1312 N N . GLY A 1 156 ? -2.284 5.322 -1.446 1.00 96.25 156 GLY A N 1
ATOM 1313 C CA . GLY A 1 156 ? -1.378 6.406 -1.813 1.00 96.25 156 GLY A CA 1
ATOM 1314 C C . GLY A 1 156 ? 0.029 6.169 -1.281 1.00 96.25 156 GLY A C 1
ATOM 1315 O O . GLY A 1 156 ? 0.280 5.221 -0.539 1.00 96.25 156 GLY A O 1
ATOM 1316 N N . PHE A 1 157 ? 0.968 7.022 -1.671 1.00 96.06 157 PHE A N 1
ATOM 1317 C CA . PHE A 1 157 ? 2.350 6.965 -1.202 1.00 96.06 157 PHE A CA 1
ATOM 1318 C C . PHE A 1 157 ? 2.622 8.083 -0.199 1.00 96.06 157 PHE A C 1
ATOM 1320 O O . PHE A 1 157 ? 2.035 9.160 -0.265 1.00 96.06 157 PHE A O 1
ATOM 1327 N N . PHE A 1 158 ? 3.534 7.835 0.736 1.00 96.44 158 PHE A N 1
ATOM 1328 C CA . PHE A 1 158 ? 3.901 8.804 1.772 1.00 96.44 158 PHE A CA 1
ATOM 1329 C C . PHE A 1 158 ? 5.363 9.247 1.689 1.00 96.44 158 PHE A C 1
ATOM 1331 O O . PHE A 1 158 ? 5.779 10.093 2.482 1.00 96.44 158 PHE A O 1
ATOM 1338 N N . GLN A 1 159 ? 6.149 8.681 0.768 1.00 95.12 159 GLN A N 1
ATOM 1339 C CA . GLN A 1 159 ? 7.534 9.076 0.536 1.00 95.12 159 GLN A CA 1
ATOM 1340 C C . GLN A 1 159 ? 7.956 8.885 -0.932 1.00 95.12 159 GLN A C 1
ATOM 1342 O O . GLN A 1 159 ? 7.571 7.910 -1.572 1.00 95.12 159 GLN A O 1
ATOM 1347 N N . THR A 1 160 ? 8.794 9.794 -1.436 1.00 90.19 160 THR A N 1
ATOM 1348 C CA . THR A 1 160 ? 9.460 9.707 -2.747 1.00 90.19 160 THR A CA 1
ATOM 1349 C C . THR A 1 160 ? 10.987 9.596 -2.618 1.00 90.19 160 THR A C 1
ATOM 1351 O O . THR A 1 160 ? 11.534 9.589 -1.509 1.00 90.19 160 THR A O 1
ATOM 1354 N N . GLU A 1 161 ? 11.701 9.449 -3.738 1.00 80.00 161 GLU A N 1
ATOM 1355 C CA . GLU A 1 161 ? 13.171 9.412 -3.755 1.00 80.00 161 GLU A CA 1
ATOM 1356 C C . GLU A 1 161 ? 13.796 10.706 -3.214 1.00 80.00 161 GLU A C 1
ATOM 1358 O O . GLU A 1 161 ? 13.147 11.745 -3.176 1.00 80.00 161 GLU A O 1
ATOM 1363 N N . CYS A 1 162 ? 15.047 10.627 -2.733 1.00 75.94 162 CYS A N 1
ATOM 1364 C CA . CYS A 1 162 ? 15.832 11.739 -2.173 1.00 75.94 162 CYS A CA 1
ATOM 1365 C C . CYS A 1 162 ? 15.071 12.535 -1.058 1.00 75.94 162 CYS A C 1
ATOM 1367 O O . CYS A 1 162 ? 15.456 13.656 -0.740 1.00 75.94 162 CYS A O 1
ATOM 1369 N N . ASP A 1 163 ? 14.007 11.970 -0.458 1.00 75.06 163 ASP A N 1
ATOM 1370 C CA . ASP A 1 163 ? 13.184 12.537 0.630 1.00 75.06 163 ASP A CA 1
ATOM 1371 C C . ASP A 1 163 ? 12.529 13.917 0.346 1.00 75.06 163 ASP A C 1
ATOM 1373 O O . ASP A 1 163 ? 12.226 14.652 1.284 1.00 75.06 163 ASP A O 1
ATOM 1377 N N . LYS A 1 164 ? 12.258 14.303 -0.914 1.00 84.31 164 LYS A N 1
ATOM 1378 C CA . LYS A 1 164 ? 11.600 15.608 -1.207 1.00 84.31 164 LYS A CA 1
ATOM 1379 C C . LYS A 1 164 ? 10.117 15.594 -0.911 1.00 84.31 164 LYS A C 1
ATOM 1381 O O . LYS A 1 164 ? 9.539 16.645 -0.659 1.00 84.31 164 LYS A O 1
ATOM 1386 N N . TYR A 1 165 ? 9.518 14.414 -0.906 1.00 92.56 165 TYR A N 1
ATOM 1387 C CA . TYR A 1 165 ? 8.243 14.190 -0.257 1.00 92.56 165 TYR A CA 1
ATOM 1388 C C . TYR A 1 165 ? 8.411 13.060 0.738 1.00 92.56 165 TYR A C 1
ATOM 1390 O O . TYR A 1 165 ? 8.872 11.980 0.372 1.00 92.56 165 TYR A O 1
ATOM 1398 N N . LYS A 1 166 ? 8.071 13.329 1.993 1.00 95.88 166 LYS A N 1
ATOM 1399 C CA . LYS A 1 166 ? 8.064 12.369 3.090 1.00 95.88 166 LYS A CA 1
ATOM 1400 C C . LYS A 1 166 ? 7.154 12.898 4.186 1.00 95.88 166 LYS A C 1
ATOM 1402 O O . LYS A 1 166 ? 7.542 13.804 4.912 1.00 95.88 166 LYS A O 1
ATOM 1407 N N . VAL A 1 167 ? 5.958 12.338 4.320 1.00 96.75 167 VAL A N 1
ATOM 1408 C CA . VAL A 1 167 ? 4.959 12.804 5.304 1.00 96.75 167 VAL A CA 1
ATOM 1409 C C . VAL A 1 167 ? 4.772 11.847 6.477 1.00 96.75 167 VAL A C 1
ATOM 1411 O O . VAL A 1 167 ? 4.263 12.250 7.517 1.00 96.75 167 VAL A O 1
ATOM 1414 N N . LEU A 1 168 ? 5.258 10.608 6.355 1.00 96.81 168 LEU A N 1
ATOM 1415 C CA . LEU A 1 168 ? 5.228 9.589 7.407 1.00 96.81 168 LEU A CA 1
ATOM 1416 C C . LEU A 1 168 ? 6.615 8.949 7.611 1.00 96.81 168 LEU A C 1
ATOM 1418 O O . LEU A 1 168 ? 7.447 8.951 6.693 1.00 96.81 168 LEU A O 1
ATOM 1422 N N . PRO A 1 169 ? 6.889 8.375 8.797 1.00 94.81 169 PRO A N 1
ATOM 1423 C CA . PRO A 1 169 ? 8.098 7.595 9.026 1.00 94.81 169 PRO A CA 1
ATOM 1424 C C . PRO A 1 169 ? 8.083 6.294 8.208 1.00 94.81 169 PRO A C 1
ATOM 1426 O O . PRO A 1 169 ? 7.041 5.676 8.011 1.00 94.81 169 PRO A O 1
ATOM 1429 N N . ASN A 1 170 ? 9.261 5.854 7.757 1.00 93.00 170 ASN A N 1
ATOM 1430 C CA . ASN A 1 170 ? 9.432 4.646 6.939 1.00 93.00 170 ASN A CA 1
ATOM 1431 C C . ASN A 1 170 ? 10.189 3.511 7.657 1.00 93.00 170 ASN A C 1
ATOM 1433 O O . ASN A 1 170 ? 10.397 2.439 7.095 1.00 93.00 170 ASN A O 1
ATOM 1437 N N . LYS A 1 171 ? 10.624 3.739 8.897 1.00 91.12 171 LYS A N 1
ATOM 1438 C CA . LYS A 1 171 ? 11.428 2.796 9.671 1.00 91.12 171 LYS A CA 1
ATOM 1439 C C . LYS A 1 171 ? 11.071 2.894 11.147 1.00 91.12 171 LYS A C 1
ATOM 1441 O O . LYS A 1 171 ? 10.835 3.993 11.643 1.00 91.12 171 LYS A O 1
ATOM 1446 N N . ILE A 1 172 ? 11.070 1.746 11.817 1.00 90.69 172 ILE A N 1
ATOM 1447 C CA . ILE A 1 172 ? 10.911 1.633 13.265 1.00 90.69 172 ILE A CA 1
ATOM 1448 C C . ILE A 1 172 ? 12.231 1.154 13.879 1.00 90.69 172 ILE A C 1
ATOM 1450 O O . ILE A 1 172 ? 12.700 0.056 13.575 1.00 90.69 172 ILE A O 1
ATOM 1454 N N . ASP A 1 173 ? 12.883 1.986 14.687 1.00 91.62 173 ASP A N 1
ATOM 1455 C CA . ASP A 1 173 ? 14.114 1.628 15.394 1.00 91.62 173 ASP A CA 1
ATOM 1456 C C . ASP A 1 173 ? 13.842 1.131 16.823 1.00 91.62 173 ASP A C 1
ATOM 1458 O O . ASP A 1 173 ? 12.705 1.027 17.276 1.00 91.62 173 ASP A O 1
ATOM 1462 N N . ASN A 1 174 ? 14.895 0.702 17.525 1.00 91.06 174 ASN A N 1
ATOM 1463 C CA . ASN A 1 174 ? 14.753 0.172 18.881 1.00 91.06 174 ASN A CA 1
ATOM 1464 C C . ASN A 1 174 ? 14.281 1.275 19.841 1.00 91.06 174 ASN A C 1
ATOM 1466 O O . ASN A 1 174 ? 14.965 2.287 19.985 1.00 91.06 174 ASN A O 1
ATOM 1470 N N . GLY A 1 175 ? 13.159 1.043 20.520 1.00 88.62 175 GLY A N 1
ATOM 1471 C CA . GLY A 1 175 ? 12.501 2.012 21.394 1.00 88.62 175 GLY A CA 1
ATOM 1472 C C . GLY A 1 175 ? 11.510 2.939 20.686 1.00 88.62 175 GLY A C 1
ATOM 1473 O O . GLY A 1 175 ? 10.785 3.652 21.377 1.00 88.62 175 GLY A O 1
ATOM 1474 N N . ASP A 1 176 ? 11.435 2.916 19.350 1.00 92.75 176 ASP A N 1
ATOM 1475 C CA . ASP A 1 176 ? 10.422 3.674 18.616 1.00 92.75 176 ASP A CA 1
ATOM 1476 C C . ASP A 1 176 ? 9.042 3.028 18.771 1.00 92.75 176 ASP A C 1
ATOM 1478 O O . ASP A 1 176 ? 8.907 1.801 18.847 1.00 92.75 176 ASP A O 1
ATOM 1482 N N . VAL A 1 177 ? 8.005 3.869 18.772 1.00 94.25 177 VAL A N 1
ATOM 1483 C CA . VAL A 1 177 ? 6.613 3.438 18.911 1.00 94.25 177 VAL A CA 1
ATOM 1484 C C . VAL A 1 177 ? 5.748 4.083 17.843 1.00 94.25 177 VAL A C 1
ATOM 1486 O O . VAL A 1 177 ? 5.758 5.301 17.671 1.00 94.25 177 VAL A O 1
ATOM 1489 N N . TRP A 1 178 ? 4.975 3.255 17.149 1.00 96.56 178 TRP A N 1
ATOM 1490 C CA . TRP A 1 178 ? 3.916 3.675 16.239 1.00 96.56 178 TRP A CA 1
ATOM 1491 C C . TRP A 1 178 ? 2.565 3.279 16.823 1.00 96.56 178 TRP A C 1
ATOM 1493 O O . TRP A 1 178 ? 2.405 2.158 17.301 1.00 96.56 178 TRP A O 1
ATOM 1503 N N . GLY A 1 179 ? 1.591 4.183 16.780 1.00 97.06 179 GLY A N 1
ATOM 1504 C CA . GLY A 1 179 ? 0.215 3.910 17.194 1.00 97.06 179 GLY A CA 1
ATOM 1505 C C . GLY A 1 179 ? -0.751 4.170 16.049 1.00 97.06 179 GLY A C 1
ATOM 1506 O O . GLY A 1 179 ? -0.728 5.253 15.481 1.00 97.06 179 GLY A O 1
ATOM 1507 N N . PHE A 1 180 ? -1.612 3.218 15.718 1.00 98.00 180 PHE A N 1
ATOM 1508 C CA . PHE A 1 180 ? -2.673 3.402 14.731 1.00 98.00 180 PHE A CA 1
ATOM 1509 C C . PHE A 1 180 ? -4.031 3.322 15.423 1.00 98.00 180 PHE A C 1
ATOM 1511 O O . PHE A 1 180 ? -4.334 2.300 16.031 1.00 98.00 180 PHE A O 1
ATOM 1518 N N . GLU A 1 181 ? -4.845 4.371 15.336 1.00 97.69 181 GLU A N 1
ATOM 1519 C CA . GLU A 1 181 ? -6.222 4.391 15.843 1.00 97.69 181 GLU A CA 1
ATOM 1520 C C . GLU A 1 181 ? -7.198 4.379 14.666 1.00 97.69 181 GLU A C 1
ATOM 1522 O O . GLU A 1 181 ? -7.063 5.181 13.746 1.00 97.69 181 GLU A O 1
ATOM 1527 N N . PHE A 1 182 ? -8.198 3.505 14.714 1.00 97.88 182 PHE A N 1
ATOM 1528 C CA . PHE A 1 182 ? -9.253 3.403 13.712 1.00 97.88 182 PHE A CA 1
ATOM 1529 C C . PHE A 1 182 ? -10.625 3.393 14.385 1.00 97.88 182 PHE A C 1
ATOM 1531 O O . PHE A 1 182 ? -10.817 2.737 15.412 1.00 97.88 182 PHE A O 1
ATOM 1538 N N . GLN A 1 183 ? -11.600 4.062 13.772 1.00 97.19 183 GLN A N 1
ATOM 1539 C CA . GLN A 1 183 ? -13.021 3.839 14.048 1.00 97.19 183 GLN A CA 1
ATOM 1540 C C . GLN A 1 183 ? -13.612 3.033 12.896 1.00 97.19 183 GLN A C 1
ATOM 1542 O O . GLN A 1 183 ? -13.735 3.545 11.779 1.00 97.19 183 GLN A O 1
ATOM 1547 N N . LEU A 1 184 ? -13.957 1.774 13.173 1.00 97.19 184 LEU A N 1
ATOM 1548 C CA . LEU A 1 184 ? -14.416 0.801 12.180 1.00 97.19 184 LEU A CA 1
ATOM 1549 C C . LEU A 1 184 ? -15.722 0.145 12.620 1.00 97.19 184 LEU A C 1
ATOM 1551 O O . LEU A 1 184 ? -15.969 -0.048 13.811 1.00 97.19 184 LEU A O 1
ATOM 1555 N N . LYS A 1 185 ? -16.524 -0.270 11.645 1.00 97.19 185 LYS A N 1
ATOM 1556 C CA . LYS A 1 185 ? -17.737 -1.063 11.845 1.00 97.19 185 LYS A CA 1
ATOM 1557 C C . LYS A 1 185 ? -17.771 -2.176 10.804 1.00 97.19 185 LYS A C 1
ATOM 1559 O O . LYS A 1 185 ? -18.193 -1.946 9.675 1.00 97.19 185 LYS A O 1
ATOM 1564 N N . LYS A 1 186 ? -17.309 -3.378 11.164 1.00 96.25 186 LYS A N 1
ATOM 1565 C CA . LYS A 1 186 ? -17.407 -4.562 10.289 1.00 96.25 186 LYS A CA 1
ATOM 1566 C C . LYS A 1 186 ? -18.878 -4.927 10.156 1.00 96.25 186 LYS A C 1
ATOM 1568 O O . LYS A 1 186 ? -19.495 -5.178 11.179 1.00 96.25 186 LYS A O 1
ATOM 1573 N N . CYS A 1 187 ? -19.426 -4.999 8.950 1.00 94.69 187 CYS A N 1
ATOM 1574 C CA . CYS A 1 187 ? -20.793 -5.475 8.718 1.00 94.69 187 CYS A CA 1
ATOM 1575 C C . CYS A 1 187 ? -20.780 -6.479 7.567 1.00 94.69 187 CYS A C 1
ATOM 1577 O O . CYS A 1 187 ? -19.996 -6.334 6.632 1.00 94.69 187 CYS A O 1
ATOM 1579 N N . ASP A 1 188 ? -21.685 -7.451 7.600 1.00 88.62 188 ASP A N 1
ATOM 1580 C CA . ASP A 1 188 ? -21.950 -8.303 6.443 1.00 88.62 188 ASP A CA 1
ATOM 1581 C C . ASP A 1 188 ? -22.938 -7.563 5.530 1.00 88.62 188 ASP A C 1
ATOM 1583 O O . ASP A 1 188 ? -24.153 -7.621 5.713 1.00 88.62 188 ASP A O 1
ATOM 1587 N N . ILE A 1 189 ? -22.388 -6.761 4.619 1.00 91.94 189 ILE A N 1
ATOM 1588 C CA . ILE A 1 189 ? -23.144 -5.941 3.668 1.00 91.94 189 ILE A CA 1
ATOM 1589 C C . ILE A 1 189 ? -23.473 -6.791 2.434 1.00 91.94 189 ILE A C 1
ATOM 1591 O O . ILE A 1 189 ? -22.688 -7.658 2.046 1.00 91.94 189 ILE A O 1
ATOM 1595 N N . GLU A 1 190 ? -24.628 -6.542 1.812 1.00 90.94 190 GLU A N 1
ATOM 1596 C CA . GLU A 1 190 ? -24.939 -7.109 0.501 1.00 90.94 190 GLU A CA 1
ATOM 1597 C C . GLU A 1 190 ? -23.887 -6.684 -0.527 1.00 90.94 190 GLU A C 1
ATOM 1599 O O . GLU A 1 190 ? -23.459 -5.530 -0.586 1.00 90.94 190 GLU A O 1
ATOM 1604 N N . LYS A 1 191 ? -23.437 -7.651 -1.315 1.00 88.81 191 LYS A N 1
ATOM 1605 C CA . LYS A 1 191 ? -22.324 -7.482 -2.233 1.00 88.81 191 LYS A CA 1
ATOM 1606 C C . LYS A 1 191 ? -22.755 -6.636 -3.436 1.00 88.81 191 LYS A C 1
ATOM 1608 O O . LYS A 1 191 ? -23.694 -7.002 -4.131 1.00 88.81 191 LYS A O 1
ATOM 1613 N N . GLU A 1 192 ? -22.055 -5.532 -3.691 1.00 88.25 192 GLU A N 1
ATOM 1614 C CA . GLU A 1 192 ? -22.367 -4.619 -4.808 1.00 88.25 192 GLU A CA 1
ATOM 1615 C C . GLU A 1 192 ? -21.796 -5.078 -6.155 1.00 88.25 192 GLU A C 1
ATOM 1617 O O . GLU A 1 192 ? -22.327 -4.724 -7.202 1.00 88.25 192 GLU A O 1
ATOM 1622 N N . SER A 1 193 ? -20.738 -5.887 -6.143 1.00 86.62 193 SER A N 1
ATOM 1623 C CA . SER A 1 193 ? -20.142 -6.459 -7.351 1.00 86.62 193 SER A CA 1
ATOM 1624 C C . SER A 1 193 ? -19.705 -7.889 -7.101 1.00 86.62 193 SER A C 1
ATOM 1626 O O . SER A 1 193 ? -19.237 -8.200 -6.015 1.00 86.62 193 SER A O 1
ATOM 1628 N N . ASN A 1 194 ? -19.795 -8.751 -8.117 1.00 85.62 194 ASN A N 1
ATOM 1629 C CA . ASN A 1 194 ? -19.253 -10.106 -8.058 1.00 85.62 194 ASN A CA 1
ATOM 1630 C C . ASN A 1 194 ? -17.777 -10.238 -8.460 1.00 85.62 194 ASN A C 1
ATOM 1632 O O . ASN A 1 194 ? -17.270 -11.357 -8.514 1.00 85.62 194 ASN A O 1
ATOM 1636 N N . LYS A 1 195 ? -17.112 -9.115 -8.734 1.00 86.56 195 LYS A N 1
ATOM 1637 C CA . LYS A 1 195 ? -15.760 -9.042 -9.288 1.00 86.56 195 LYS A CA 1
ATOM 1638 C C . LYS A 1 195 ? -14.853 -8.191 -8.403 1.00 86.56 195 LYS A C 1
ATOM 1640 O O . LYS A 1 195 ? -14.208 -7.265 -8.868 1.00 86.56 195 LYS A O 1
ATOM 1645 N N . THR A 1 196 ? -14.817 -8.455 -7.105 1.00 90.56 196 THR A N 1
ATOM 1646 C CA . THR A 1 196 ? -13.917 -7.741 -6.183 1.00 90.56 196 THR A CA 1
ATOM 1647 C C . THR A 1 196 ? -12.636 -8.540 -5.941 1.00 90.56 196 THR A C 1
ATOM 1649 O O . THR A 1 196 ? -12.600 -9.756 -6.141 1.00 90.56 196 THR A O 1
ATOM 1652 N N . LEU A 1 197 ? -11.584 -7.904 -5.413 1.00 91.19 197 LEU A N 1
ATOM 1653 C CA . LEU A 1 197 ? -10.382 -8.638 -4.981 1.00 91.19 197 LEU A CA 1
ATOM 1654 C C . LEU A 1 197 ? -10.694 -9.720 -3.935 1.00 91.19 197 LEU A C 1
ATOM 1656 O O . LEU A 1 197 ? -10.030 -10.752 -3.903 1.00 91.19 197 LEU A O 1
ATOM 1660 N N . ASN A 1 198 ? -11.730 -9.527 -3.112 1.00 93.00 198 ASN A N 1
ATOM 1661 C CA . ASN A 1 198 ? -12.170 -10.526 -2.137 1.00 93.00 198 ASN A CA 1
ATOM 1662 C C . ASN A 1 198 ? -12.776 -11.775 -2.789 1.00 93.00 198 ASN A C 1
ATOM 1664 O O . ASN A 1 198 ? -12.833 -12.816 -2.141 1.00 93.00 198 ASN A O 1
ATOM 1668 N N . ASP A 1 199 ? -13.220 -11.688 -4.042 1.00 90.81 199 ASP A N 1
ATOM 1669 C CA . ASP A 1 199 ? -13.762 -12.830 -4.780 1.00 90.81 199 ASP A CA 1
ATOM 1670 C C . ASP A 1 199 ? -12.659 -13.697 -5.363 1.00 90.81 199 ASP A C 1
ATOM 1672 O O . ASP A 1 199 ? -12.720 -14.921 -5.268 1.00 90.81 199 ASP A O 1
ATOM 1676 N N . LYS A 1 200 ? -11.608 -13.061 -5.891 1.00 88.62 200 LYS A N 1
ATOM 1677 C CA . LYS A 1 200 ? -10.402 -13.765 -6.337 1.00 88.62 200 LYS A CA 1
ATOM 1678 C C . LYS A 1 200 ? -9.597 -14.308 -5.154 1.00 88.62 200 LYS A C 1
ATOM 1680 O O . LYS A 1 200 ? -9.121 -15.440 -5.192 1.00 88.62 200 LYS A O 1
ATOM 1685 N N . TYR A 1 201 ? -9.479 -13.520 -4.086 1.00 92.38 201 TYR A N 1
ATOM 1686 C CA . TYR A 1 201 ? -8.685 -13.833 -2.900 1.00 92.38 201 TYR A CA 1
ATOM 1687 C C . TYR A 1 201 ? -9.527 -13.783 -1.614 1.00 92.38 201 TYR A C 1
ATOM 1689 O O . TYR A 1 201 ? -9.300 -12.946 -0.731 1.00 92.38 201 TYR A O 1
ATOM 1697 N N . PRO A 1 202 ? -10.464 -14.728 -1.416 1.00 92.25 202 PRO A N 1
ATOM 1698 C CA . PRO A 1 202 ? -11.333 -14.749 -0.232 1.00 92.25 202 PRO A CA 1
ATOM 1699 C C . PRO A 1 202 ? -10.547 -14.862 1.079 1.00 92.25 202 PRO A C 1
ATOM 1701 O O . PRO A 1 202 ? -10.935 -14.315 2.114 1.00 92.25 202 PRO A O 1
ATOM 1704 N N . ASN A 1 203 ? -9.368 -15.488 1.033 1.00 93.44 203 ASN A N 1
ATOM 1705 C CA . ASN A 1 203 ? -8.462 -15.607 2.174 1.00 93.44 203 ASN A CA 1
ATOM 1706 C C . ASN A 1 203 ? -7.813 -14.282 2.604 1.00 93.44 203 ASN A C 1
ATOM 1708 O O . ASN A 1 203 ? -7.182 -14.254 3.667 1.00 93.44 203 ASN A O 1
ATOM 1712 N N . ASN A 1 204 ? -7.982 -13.206 1.834 1.00 96.00 204 ASN A N 1
ATOM 1713 C CA . ASN A 1 204 ? -7.479 -11.862 2.120 1.00 96.00 204 ASN A CA 1
ATOM 1714 C C . ASN A 1 204 ? -8.597 -10.902 2.564 1.00 96.00 204 ASN A C 1
ATOM 1716 O O . ASN A 1 204 ? -8.305 -9.803 3.034 1.00 96.00 204 ASN A O 1
ATOM 1720 N N . LYS A 1 205 ? -9.868 -11.327 2.506 1.00 96.19 205 LYS A N 1
ATOM 1721 C CA . LYS A 1 205 ? -11.020 -10.533 2.951 1.00 96.19 205 LYS A CA 1
ATOM 1722 C C . LYS A 1 205 ? -10.842 -10.024 4.380 1.00 96.19 205 LYS A C 1
ATOM 1724 O O . LYS A 1 205 ? -10.457 -10.787 5.274 1.00 96.19 205 LYS A O 1
ATOM 1729 N N . GLY A 1 206 ? -11.156 -8.750 4.595 1.00 96.56 206 GLY A N 1
ATOM 1730 C CA . GLY A 1 206 ? -11.130 -8.097 5.901 1.00 96.56 206 GLY A CA 1
ATOM 1731 C C . GLY A 1 206 ? -9.825 -7.374 6.239 1.00 96.56 206 GLY A C 1
ATOM 1732 O O . GLY A 1 206 ? -9.689 -6.873 7.359 1.00 96.56 206 GLY A O 1
ATOM 1733 N N . ILE A 1 207 ? -8.857 -7.318 5.316 1.00 98.50 207 ILE A N 1
ATOM 1734 C CA . ILE A 1 207 ? -7.717 -6.401 5.447 1.00 98.50 207 ILE A CA 1
ATOM 1735 C C . ILE A 1 207 ? -8.262 -4.974 5.399 1.00 98.50 207 ILE A C 1
ATOM 1737 O O . ILE A 1 207 ? -8.965 -4.622 4.461 1.00 98.50 207 ILE A O 1
ATOM 1741 N N . PHE A 1 208 ? -7.955 -4.165 6.409 1.00 98.25 208 PHE A N 1
ATOM 1742 C CA . PHE A 1 208 ? -8.451 -2.786 6.518 1.00 98.25 208 PHE A CA 1
ATOM 1743 C C . PHE A 1 208 ? -7.328 -1.746 6.553 1.00 98.25 208 PHE A C 1
ATOM 1745 O O . PHE A 1 208 ? -7.597 -0.547 6.526 1.00 98.25 208 PHE A O 1
ATOM 1752 N N . PHE A 1 209 ? -6.077 -2.190 6.638 1.00 98.69 209 PHE A N 1
ATOM 1753 C CA . PHE A 1 209 ? -4.910 -1.324 6.620 1.00 98.69 209 PHE A CA 1
ATOM 1754 C C . PHE A 1 209 ? -3.722 -2.069 6.029 1.00 98.69 209 PHE A C 1
ATOM 1756 O O . PHE A 1 209 ? -3.506 -3.240 6.356 1.00 98.69 209 PHE A O 1
ATOM 1763 N N . PHE A 1 210 ? -2.922 -1.365 5.236 1.00 98.56 210 PHE A N 1
ATOM 1764 C CA . PHE A 1 210 ? -1.662 -1.853 4.694 1.00 98.56 210 PHE A CA 1
ATOM 1765 C C . PHE A 1 210 ? -0.621 -0.742 4.652 1.00 98.56 210 PHE A C 1
ATOM 1767 O O . PHE A 1 210 ? -0.946 0.413 4.391 1.00 98.56 210 PHE A O 1
ATOM 1774 N N . MET A 1 211 ? 0.639 -1.093 4.890 1.00 98.06 211 MET A N 1
ATOM 1775 C CA . MET A 1 211 ? 1.783 -0.198 4.747 1.00 98.06 211 MET A CA 1
ATOM 1776 C C . MET A 1 211 ? 2.982 -1.002 4.235 1.00 98.06 211 MET A C 1
ATOM 1778 O O . MET A 1 211 ? 3.338 -2.036 4.809 1.00 98.06 211 MET A O 1
ATOM 1782 N N . GLY A 1 212 ? 3.595 -0.561 3.139 1.00 97.00 212 GLY A N 1
ATOM 1783 C CA . GLY A 1 212 ? 4.533 -1.399 2.393 1.00 97.00 212 GLY A CA 1
ATOM 1784 C C . GLY A 1 212 ? 4.882 -0.868 1.012 1.00 97.00 212 GLY A C 1
ATOM 1785 O O . GLY A 1 212 ? 4.478 0.223 0.630 1.00 97.00 212 GLY A O 1
ATOM 1786 N N . THR A 1 213 ? 5.602 -1.661 0.227 1.00 96.75 213 THR A N 1
ATOM 1787 C CA . THR A 1 213 ? 5.536 -1.528 -1.233 1.00 96.75 213 THR A CA 1
ATOM 1788 C C . THR A 1 213 ? 4.208 -2.101 -1.718 1.00 96.75 213 THR A C 1
ATOM 1790 O O . THR A 1 213 ? 3.822 -3.186 -1.285 1.00 96.75 213 THR A O 1
ATOM 1793 N N . ARG A 1 214 ? 3.477 -1.386 -2.580 1.00 95.31 214 ARG A N 1
ATOM 1794 C CA . ARG A 1 214 ? 2.154 -1.859 -3.031 1.00 95.31 214 ARG A CA 1
ATOM 1795 C C . ARG A 1 214 ? 2.224 -3.010 -4.034 1.00 9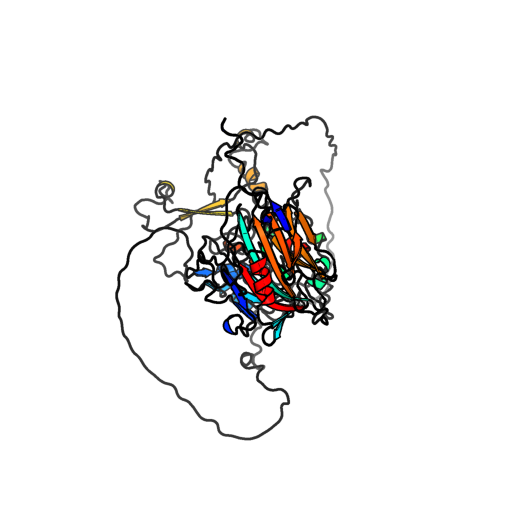5.31 214 ARG A C 1
ATOM 1797 O O . ARG A 1 214 ? 1.263 -3.762 -4.142 1.00 95.31 214 ARG A O 1
ATOM 1804 N N . ALA A 1 215 ? 3.331 -3.152 -4.753 1.00 95.31 215 ALA A N 1
ATOM 1805 C CA . ALA A 1 215 ? 3.520 -4.189 -5.757 1.00 95.31 215 ALA A CA 1
ATOM 1806 C C . ALA A 1 215 ? 5.002 -4.567 -5.882 1.00 95.31 215 ALA A C 1
ATOM 1808 O O . ALA A 1 215 ? 5.889 -3.820 -5.446 1.00 95.31 215 ALA A O 1
ATOM 1809 N N . GLU A 1 216 ? 5.258 -5.738 -6.458 1.00 94.19 216 GLU A N 1
ATOM 1810 C CA . GLU A 1 216 ? 6.558 -6.152 -6.972 1.00 94.19 216 GLU A CA 1
ATOM 1811 C C . GLU A 1 216 ? 6.954 -5.311 -8.195 1.00 94.19 216 GLU A C 1
ATOM 1813 O O . GLU A 1 216 ? 6.182 -4.503 -8.715 1.00 94.19 216 GLU A O 1
ATOM 1818 N N . ASN A 1 217 ? 8.179 -5.510 -8.686 1.00 91.75 217 ASN A N 1
ATOM 1819 C CA . ASN A 1 217 ? 8.623 -4.875 -9.916 1.00 91.75 217 ASN A CA 1
ATOM 1820 C C . ASN A 1 217 ? 7.809 -5.398 -11.106 1.00 91.75 217 ASN A C 1
ATOM 1822 O O . ASN A 1 217 ? 8.019 -6.523 -11.574 1.00 91.75 217 ASN A O 1
ATOM 1826 N N . LYS A 1 218 ? 6.912 -4.558 -11.626 1.00 88.56 218 LYS A N 1
ATOM 1827 C CA . LYS A 1 218 ? 6.047 -4.937 -12.738 1.00 88.56 218 LYS A CA 1
ATOM 1828 C C . LYS A 1 218 ? 6.778 -5.228 -14.036 1.00 88.56 218 LYS A C 1
ATOM 1830 O O . LYS A 1 218 ? 6.230 -5.924 -14.873 1.00 88.56 218 LYS A O 1
ATOM 1835 N N . TRP A 1 219 ? 8.006 -4.747 -14.211 1.00 88.44 219 TRP A N 1
ATOM 1836 C CA . TRP A 1 219 ? 8.790 -4.973 -15.430 1.00 88.44 219 TRP A CA 1
ATOM 1837 C C . TRP A 1 219 ? 9.444 -6.356 -15.469 1.00 88.44 219 TRP A C 1
ATOM 1839 O O . TRP A 1 219 ? 10.007 -6.745 -16.487 1.00 88.44 219 TRP A O 1
ATOM 1849 N N . THR A 1 220 ? 9.315 -7.142 -14.395 1.00 86.94 220 THR A N 1
ATOM 1850 C CA . THR A 1 220 ? 9.915 -8.480 -14.290 1.00 86.94 220 THR A CA 1
ATOM 1851 C C . THR A 1 220 ? 9.506 -9.418 -15.431 1.00 86.94 220 THR A C 1
ATOM 1853 O O . THR A 1 220 ? 10.332 -10.218 -15.864 1.00 86.94 220 THR A O 1
ATOM 1856 N N . TYR A 1 221 ? 8.290 -9.303 -15.982 1.00 82.12 221 TYR A N 1
ATOM 1857 C CA . TYR A 1 221 ? 7.877 -10.135 -17.126 1.00 82.12 221 TYR A CA 1
ATOM 1858 C C . TYR A 1 221 ? 8.702 -9.875 -18.398 1.00 82.12 221 TYR A C 1
ATOM 1860 O O . TYR A 1 221 ? 8.865 -10.779 -19.213 1.00 82.12 221 TYR A O 1
ATOM 1868 N N . LEU A 1 222 ? 9.272 -8.673 -18.553 1.00 84.75 222 LEU A N 1
ATOM 1869 C CA . LEU A 1 222 ? 10.176 -8.350 -19.661 1.00 84.75 222 LEU A CA 1
ATOM 1870 C C . LEU A 1 222 ? 11.581 -8.923 -19.439 1.00 84.75 222 LEU A C 1
ATOM 1872 O O . LEU A 1 222 ? 12.285 -9.226 -20.404 1.00 84.75 222 LEU A O 1
ATOM 1876 N N . TYR A 1 223 ? 11.984 -9.066 -18.174 1.00 85.81 223 TYR A N 1
ATOM 1877 C CA . TYR A 1 223 ? 13.297 -9.573 -17.768 1.00 85.81 223 TYR A CA 1
ATOM 1878 C C . TYR A 1 223 ? 13.370 -11.100 -17.819 1.00 85.81 223 TYR A C 1
ATOM 1880 O O . TYR A 1 223 ? 14.410 -11.659 -18.168 1.00 85.81 223 TYR A O 1
ATOM 1888 N N . ASP A 1 224 ? 12.262 -11.761 -17.486 1.00 80.81 224 ASP A N 1
ATOM 1889 C CA . ASP A 1 224 ? 12.122 -13.213 -17.409 1.00 80.81 224 ASP A CA 1
ATOM 1890 C C . ASP A 1 224 ? 11.111 -13.719 -18.448 1.00 80.81 224 ASP A C 1
ATOM 1892 O O . ASP A 1 224 ? 9.982 -14.091 -18.117 1.00 80.81 224 ASP A O 1
ATOM 1896 N N . LYS A 1 225 ? 11.508 -13.694 -19.727 1.00 74.62 225 LYS A N 1
ATOM 1897 C CA . LYS A 1 225 ? 10.653 -14.106 -20.858 1.00 74.62 225 LYS A CA 1
ATOM 1898 C C . LYS A 1 225 ? 10.306 -15.595 -20.855 1.00 74.62 225 LYS A C 1
ATOM 1900 O O . LYS A 1 225 ? 9.257 -15.963 -21.363 1.00 74.62 225 LYS A O 1
ATOM 1905 N N . ASP A 1 226 ? 11.163 -16.424 -20.266 1.00 74.44 226 ASP A N 1
ATOM 1906 C CA . ASP A 1 226 ? 10.976 -17.878 -20.213 1.00 74.44 226 ASP A CA 1
ATOM 1907 C C . ASP A 1 226 ? 10.069 -18.318 -19.049 1.00 74.44 226 ASP A C 1
ATOM 1909 O O . ASP A 1 226 ? 9.913 -19.517 -18.824 1.00 74.44 226 ASP A O 1
ATOM 1913 N N . ASP A 1 227 ? 9.522 -17.359 -18.286 1.00 73.56 227 ASP A N 1
ATOM 1914 C CA . ASP A 1 227 ? 8.788 -17.589 -17.035 1.00 73.56 227 ASP A CA 1
ATOM 1915 C C . ASP A 1 227 ? 9.514 -18.614 -16.150 1.00 73.56 227 ASP A C 1
ATOM 1917 O O . ASP A 1 227 ? 8.964 -19.633 -15.724 1.00 73.56 227 ASP A O 1
ATOM 1921 N N . LYS A 1 228 ? 10.802 -18.366 -15.883 1.00 72.25 228 LYS A N 1
ATOM 1922 C CA . LYS A 1 228 ? 11.680 -19.254 -15.103 1.00 72.25 228 LYS A CA 1
ATOM 1923 C C . LYS A 1 228 ? 11.072 -19.622 -13.745 1.00 72.25 228 LYS A C 1
ATOM 1925 O O . LYS A 1 228 ? 11.393 -20.676 -13.188 1.00 72.25 228 LYS A O 1
ATOM 1930 N N . TYR A 1 229 ? 10.222 -18.754 -13.200 1.00 69.56 229 TYR A N 1
ATOM 1931 C CA . TYR A 1 229 ? 9.535 -18.943 -11.925 1.00 69.56 229 TYR A CA 1
ATOM 1932 C C . TYR A 1 229 ? 8.166 -19.635 -12.032 1.00 69.56 229 TYR A C 1
ATOM 1934 O O . TYR A 1 229 ? 7.570 -19.903 -10.988 1.00 69.56 229 TYR A O 1
ATOM 1942 N N . LYS A 1 230 ? 7.699 -19.970 -13.244 1.00 70.38 230 LYS A N 1
ATOM 1943 C CA . LYS A 1 230 ? 6.406 -20.623 -13.523 1.00 70.38 230 LYS A CA 1
ATOM 1944 C C . LYS A 1 230 ? 5.219 -19.865 -12.922 1.00 70.38 230 LYS A C 1
ATOM 1946 O O . LYS A 1 230 ? 4.306 -20.469 -12.359 1.00 70.38 230 LYS A O 1
ATOM 1951 N N . LEU A 1 231 ? 5.259 -18.536 -12.974 1.00 70.06 231 LEU A N 1
ATOM 1952 C CA . LEU A 1 231 ? 4.244 -17.687 -12.356 1.00 70.06 231 LEU A CA 1
ATOM 1953 C C . LEU A 1 231 ? 2.959 -17.635 -13.179 1.00 70.06 231 LEU A C 1
ATOM 1955 O O . LEU A 1 231 ? 1.900 -17.351 -12.621 1.00 70.06 231 LEU A O 1
ATOM 1959 N N . GLU A 1 232 ? 3.018 -17.956 -14.469 1.00 69.25 232 GLU A N 1
ATOM 1960 C CA . GLU A 1 232 ? 1.839 -17.990 -15.339 1.00 69.25 232 GLU A CA 1
ATOM 1961 C C . GLU A 1 232 ? 0.937 -19.199 -15.046 1.00 69.25 232 GLU A C 1
ATOM 1963 O O . GLU A 1 232 ? -0.283 -19.100 -15.160 1.00 69.25 232 GLU A O 1
ATOM 1968 N N . GLU A 1 233 ? 1.505 -20.314 -14.564 1.00 59.91 233 GLU A N 1
ATOM 1969 C CA . GLU A 1 233 ? 0.749 -21.509 -14.143 1.00 59.91 233 GLU A CA 1
ATOM 1970 C C . GLU A 1 233 ? -0.153 -21.241 -12.918 1.00 59.91 233 GLU A C 1
ATOM 1972 O O . GLU A 1 233 ? -1.041 -22.035 -12.609 1.00 59.91 233 GLU A O 1
ATOM 1977 N N . SER A 1 234 ? 0.072 -20.128 -12.210 1.00 54.62 234 SER A N 1
ATOM 1978 C CA . SER A 1 234 ? -0.590 -19.797 -10.943 1.00 54.62 234 SER A CA 1
ATOM 1979 C C . SER A 1 234 ? -1.745 -18.798 -11.062 1.00 54.62 234 SER A C 1
ATOM 1981 O O . SER A 1 234 ? -2.318 -18.422 -10.040 1.00 54.62 234 SER A O 1
ATOM 1983 N N . ASN A 1 235 ? -2.119 -18.382 -12.278 1.00 55.59 235 ASN A N 1
ATOM 1984 C CA . ASN A 1 235 ? -3.249 -17.479 -12.485 1.00 55.59 235 ASN A CA 1
ATOM 1985 C C . ASN A 1 235 ? -4.578 -18.259 -12.540 1.00 55.59 235 ASN A C 1
ATOM 1987 O O . ASN A 1 235 ? -4.814 -18.984 -13.506 1.00 55.59 235 ASN A O 1
ATOM 1991 N N . PRO A 1 236 ? -5.464 -18.135 -11.532 1.00 43.47 236 PRO A N 1
ATOM 1992 C CA . PRO A 1 236 ? -6.709 -18.899 -11.480 1.00 43.47 236 PRO A CA 1
ATOM 1993 C C . PRO A 1 236 ? -7.790 -18.388 -12.444 1.00 43.47 236 PRO A C 1
ATOM 1995 O O . PRO A 1 236 ? -8.824 -19.038 -12.560 1.00 43.47 236 PRO A O 1
ATOM 1998 N N . LEU A 1 237 ? -7.585 -17.240 -13.103 1.00 42.12 237 LEU A N 1
ATOM 1999 C CA . LEU A 1 237 ? -8.513 -16.701 -14.098 1.00 42.12 237 LEU A CA 1
ATOM 2000 C C . LEU A 1 237 ? -7.999 -17.017 -15.505 1.00 42.12 237 LEU A C 1
ATOM 2002 O O . LEU A 1 237 ? -6.936 -16.537 -15.908 1.00 42.12 237 LEU A O 1
ATOM 2006 N N . SER A 1 238 ? -8.764 -17.820 -16.248 1.00 39.91 238 SER A N 1
ATOM 2007 C CA . SER A 1 238 ? -8.587 -17.940 -17.694 1.00 39.91 238 SER A CA 1
ATOM 2008 C C . SER A 1 238 ? -8.968 -16.607 -18.357 1.00 39.91 238 SER A C 1
ATOM 2010 O O . SER A 1 238 ? -9.921 -15.972 -17.901 1.00 39.91 238 SER A O 1
ATOM 2012 N N . PRO A 1 239 ? -8.311 -16.194 -19.460 1.00 41.97 239 PRO A N 1
ATOM 2013 C CA . PRO A 1 239 ? -8.809 -15.155 -20.370 1.00 41.97 239 PRO A CA 1
ATOM 2014 C C . PRO A 1 239 ? -10.281 -15.308 -20.793 1.00 41.97 239 PRO A C 1
ATOM 2016 O O . PRO A 1 239 ? -10.873 -14.345 -21.265 1.00 41.97 239 PRO A O 1
ATOM 2019 N N . ASP A 1 240 ? -10.860 -16.494 -20.607 1.00 36.09 240 ASP A N 1
ATOM 2020 C CA . ASP A 1 240 ? -12.215 -16.845 -21.037 1.00 36.09 240 ASP A CA 1
ATOM 2021 C C . ASP A 1 240 ? -13.296 -16.679 -19.948 1.00 36.09 240 ASP A C 1
ATOM 2023 O O . ASP A 1 240 ? -14.479 -16.810 -20.246 1.00 36.09 240 ASP A O 1
ATOM 2027 N N . ASP A 1 241 ? -12.940 -16.368 -18.694 1.00 39.22 241 ASP A N 1
ATOM 2028 C CA . ASP A 1 241 ? -13.924 -16.167 -17.606 1.00 39.22 241 ASP A CA 1
ATOM 2029 C C . ASP A 1 241 ? -14.440 -14.709 -17.523 1.00 39.22 241 ASP A C 1
ATOM 2031 O O . ASP A 1 241 ? -15.029 -14.278 -16.523 1.00 39.22 241 ASP A O 1
ATOM 2035 N N . TYR A 1 242 ? -14.222 -13.918 -18.578 1.00 48.06 242 TYR A N 1
ATOM 2036 C CA . TYR A 1 242 ? -14.548 -12.495 -18.628 1.00 48.06 242 TYR A CA 1
ATOM 2037 C C . TYR A 1 242 ? -15.784 -12.218 -19.491 1.00 48.06 242 TYR A C 1
ATOM 2039 O O . TYR A 1 242 ? -15.756 -12.420 -20.692 1.00 48.06 242 TYR A O 1
ATOM 2047 N N . VAL A 1 243 ? -16.825 -11.651 -18.861 1.00 39.34 243 VAL A N 1
ATOM 2048 C CA . VAL A 1 243 ? -18.046 -11.075 -19.471 1.00 39.34 243 VAL A CA 1
ATOM 2049 C C . VAL A 1 243 ? -18.840 -12.053 -20.356 1.00 39.34 243 VAL A C 1
ATOM 2051 O O . VAL A 1 243 ? -18.405 -12.463 -21.425 1.00 39.34 243 VAL A O 1
ATOM 2054 N N . GLU A 1 244 ? -20.085 -12.349 -19.964 1.00 37.38 244 GLU A N 1
ATOM 2055 C CA . GLU A 1 244 ? -21.082 -12.898 -20.894 1.00 37.38 244 GLU A CA 1
ATOM 2056 C C . GLU A 1 244 ? -21.160 -12.004 -22.145 1.00 37.38 244 GLU A C 1
ATOM 2058 O O . GLU A 1 244 ? -21.707 -10.902 -22.097 1.00 37.38 244 GLU A O 1
ATOM 2063 N N . GLY A 1 245 ? -20.579 -12.479 -23.252 1.00 38.09 245 GLY A N 1
ATOM 2064 C CA . GLY A 1 245 ? -20.666 -11.849 -24.569 1.00 38.09 245 GLY A CA 1
ATOM 2065 C C . GLY A 1 245 ? -19.406 -11.893 -25.436 1.00 38.09 245 GLY A C 1
ATOM 2066 O O . GLY A 1 245 ? -19.524 -11.629 -26.629 1.00 38.09 245 GLY A O 1
ATOM 2067 N N . GLY A 1 246 ? -18.232 -12.240 -24.902 1.00 30.88 246 GLY A N 1
ATOM 2068 C CA . GLY A 1 246 ? -17.005 -12.309 -25.701 1.00 30.88 246 GLY A CA 1
ATOM 2069 C C . GLY A 1 246 ? -16.190 -13.554 -25.392 1.00 30.88 246 GLY A C 1
ATOM 2070 O O . GLY A 1 246 ? -15.427 -13.560 -24.438 1.00 30.88 246 GLY A O 1
ATOM 2071 N N . GLU A 1 247 ? -16.315 -14.596 -26.213 1.00 32.06 247 GLU A N 1
ATOM 2072 C CA . GLU A 1 247 ? -15.263 -15.612 -26.304 1.00 32.06 247 GLU A CA 1
ATOM 2073 C C . GLU A 1 247 ? -14.011 -14.913 -26.862 1.00 32.06 247 GLU A C 1
ATOM 2075 O O . GLU A 1 247 ? -13.998 -14.501 -28.022 1.00 32.06 247 GLU A O 1
ATOM 2080 N N . ILE A 1 248 ? -12.981 -14.705 -26.035 1.00 36.97 248 ILE A N 1
ATOM 2081 C CA . ILE A 1 248 ? -11.746 -14.035 -26.462 1.00 36.97 248 ILE A CA 1
ATOM 2082 C C . ILE A 1 248 ? -10.736 -15.101 -26.886 1.00 36.97 248 ILE A C 1
ATOM 2084 O O . ILE A 1 248 ? -9.946 -15.610 -26.094 1.00 36.97 248 ILE A O 1
ATOM 2088 N N . ASN A 1 249 ? -10.730 -15.426 -28.176 1.00 35.03 249 ASN A N 1
ATOM 2089 C CA . ASN A 1 249 ? -9.743 -16.334 -28.742 1.00 35.03 249 ASN A CA 1
ATOM 2090 C C . ASN A 1 249 ? -8.366 -15.642 -28.809 1.00 35.03 249 ASN A C 1
ATOM 2092 O O . ASN A 1 249 ? -8.234 -14.542 -29.344 1.00 35.03 249 ASN A O 1
ATOM 2096 N N . LYS A 1 250 ? -7.302 -16.278 -28.296 1.00 38.44 250 LYS A N 1
ATOM 2097 C CA . LYS A 1 250 ? -5.939 -15.691 -28.257 1.00 38.44 250 LYS A CA 1
ATOM 2098 C C . LYS A 1 250 ? -5.362 -15.348 -29.640 1.00 38.44 250 LYS A C 1
ATOM 2100 O O . LYS A 1 250 ? -4.431 -14.552 -29.716 1.00 38.44 250 LYS A O 1
ATOM 2105 N N . SER A 1 251 ? -5.889 -15.934 -30.716 1.00 39.19 251 SER A N 1
ATOM 2106 C CA . SER A 1 251 ? -5.538 -15.593 -32.103 1.00 39.19 251 SER A CA 1
ATOM 2107 C C . SER A 1 251 ? -6.162 -14.289 -32.600 1.00 39.19 251 SER A C 1
ATOM 2109 O O . SER A 1 251 ? -5.703 -13.756 -33.607 1.00 39.19 251 SER A O 1
ATOM 2111 N N . ASP A 1 252 ? -7.172 -13.771 -31.899 1.00 32.50 252 ASP A N 1
ATOM 2112 C CA . ASP A 1 252 ? -8.032 -12.684 -32.376 1.00 32.50 252 ASP A CA 1
ATOM 2113 C C . ASP A 1 252 ? -7.600 -11.316 -31.809 1.00 32.50 252 ASP A C 1
ATOM 2115 O O . ASP A 1 252 ? -8.232 -10.295 -32.061 1.00 32.50 252 ASP A O 1
ATOM 2119 N N . TYR A 1 253 ? -6.455 -11.265 -31.113 1.00 40.47 253 TYR A N 1
ATOM 2120 C CA . TYR A 1 253 ? -5.798 -10.043 -30.617 1.00 40.47 253 TYR A CA 1
ATOM 2121 C C . TYR A 1 253 ? -5.136 -9.186 -31.715 1.00 40.47 253 TYR A C 1
ATOM 2123 O O . TYR A 1 253 ? -4.213 -8.418 -31.454 1.00 40.47 253 TYR A O 1
ATOM 2131 N N . ILE A 1 254 ? -5.646 -9.272 -32.943 1.00 31.81 254 ILE A N 1
ATOM 2132 C CA . ILE A 1 254 ? -5.432 -8.271 -33.984 1.00 31.81 254 ILE A CA 1
ATOM 2133 C C . ILE A 1 254 ? -6.802 -7.655 -34.280 1.00 31.81 254 ILE A C 1
ATOM 2135 O O . ILE A 1 254 ? -7.429 -7.956 -35.296 1.00 31.81 254 ILE A O 1
ATOM 2139 N N . ILE A 1 255 ? -7.285 -6.765 -33.409 1.00 30.20 255 ILE A N 1
ATOM 2140 C CA . ILE A 1 255 ? -8.255 -5.769 -33.879 1.00 30.20 255 ILE A CA 1
ATOM 2141 C C . ILE A 1 255 ? -7.434 -4.750 -34.662 1.00 30.20 255 ILE A C 1
ATOM 2143 O O . ILE A 1 255 ? -6.831 -3.835 -34.121 1.00 30.20 255 ILE A O 1
ATOM 2147 N N . GLY A 1 256 ? -7.309 -5.049 -35.949 1.00 29.69 256 GLY A N 1
ATOM 2148 C CA . GLY A 1 256 ? -6.418 -4.363 -36.873 1.00 29.69 256 GLY A CA 1
ATOM 2149 C C . GLY A 1 256 ? -6.164 -5.183 -38.131 1.00 29.69 256 GLY A C 1
ATOM 2150 O O . GLY A 1 256 ? -5.032 -5.254 -38.580 1.00 29.69 256 GLY A O 1
ATOM 2151 N N . ASN A 1 257 ? -7.193 -5.861 -38.648 1.00 29.14 257 ASN A N 1
ATOM 2152 C CA . ASN A 1 257 ? -7.291 -6.240 -40.057 1.00 29.14 257 ASN A CA 1
ATOM 2153 C C . ASN A 1 257 ? -8.755 -6.567 -40.396 1.00 29.14 257 ASN A C 1
ATOM 2155 O O . ASN A 1 257 ? -9.141 -7.716 -40.579 1.00 29.14 257 ASN A O 1
ATOM 2159 N N . PHE A 1 258 ? -9.587 -5.526 -40.492 1.00 29.83 258 PHE A N 1
ATOM 2160 C CA . PHE A 1 258 ? -10.861 -5.604 -41.224 1.00 29.83 258 PHE A CA 1
ATOM 2161 C C . PHE A 1 258 ? -10.713 -5.249 -42.714 1.00 29.83 258 PHE A C 1
ATOM 2163 O O . PHE A 1 258 ? -11.703 -5.003 -43.396 1.00 29.83 258 PHE A O 1
ATOM 2170 N N . TYR A 1 259 ? -9.490 -5.297 -43.244 1.00 32.22 259 TYR A N 1
ATOM 2171 C CA . TYR A 1 259 ? -9.232 -5.315 -44.679 1.00 32.22 259 TYR A CA 1
ATOM 2172 C C . TYR A 1 259 ? -8.205 -6.398 -44.981 1.00 32.22 259 TYR A C 1
ATOM 2174 O O . TYR A 1 259 ? -7.011 -6.176 -44.872 1.00 32.22 259 TYR A O 1
ATOM 2182 N N . ASP A 1 260 ? -8.714 -7.592 -45.264 1.00 30.16 260 ASP A N 1
ATOM 2183 C CA . ASP A 1 260 ? -8.285 -8.395 -46.410 1.00 30.16 260 ASP A CA 1
ATOM 2184 C C . ASP A 1 260 ? -9.333 -9.496 -46.615 1.00 30.16 260 ASP A C 1
ATOM 2186 O O . ASP A 1 260 ? -9.160 -10.667 -46.276 1.00 30.16 260 ASP A O 1
ATOM 2190 N N . LEU A 1 261 ? -10.482 -9.101 -47.177 1.00 29.12 261 LEU A N 1
ATOM 2191 C CA . LEU A 1 261 ? -11.310 -10.034 -47.939 1.00 29.12 261 LEU A CA 1
ATOM 2192 C C . LEU A 1 261 ? -10.664 -10.228 -49.315 1.00 29.12 261 LEU A C 1
ATOM 2194 O O . LEU A 1 261 ? -11.232 -9.840 -50.331 1.00 29.12 261 LEU A O 1
ATOM 2198 N N . ASP A 1 262 ? -9.506 -10.882 -49.346 1.00 28.64 262 ASP A N 1
ATOM 2199 C CA . ASP A 1 262 ? -9.024 -11.528 -50.562 1.00 28.64 262 ASP A CA 1
ATOM 2200 C C . ASP A 1 262 ? -9.604 -12.944 -50.607 1.00 28.64 262 ASP A C 1
ATOM 2202 O O . ASP A 1 262 ? -8.972 -13.959 -50.308 1.00 28.64 262 ASP A O 1
ATOM 2206 N N . ILE A 1 263 ? -10.877 -13.010 -50.993 1.00 29.02 263 ILE A N 1
ATOM 2207 C CA . ILE A 1 263 ? -11.400 -14.205 -51.644 1.00 29.02 263 ILE A CA 1
ATOM 2208 C C . ILE A 1 263 ? -10.844 -14.172 -53.067 1.00 29.02 263 ILE A C 1
ATOM 2210 O O . ILE A 1 263 ? -11.369 -13.391 -53.841 1.00 29.02 263 ILE A O 1
ATOM 2214 N N . GLU A 1 264 ? -9.869 -15.026 -53.418 1.00 28.12 264 GLU A N 1
ATOM 2215 C CA . GLU A 1 264 ? -9.866 -15.794 -54.683 1.00 28.12 264 GLU A CA 1
ATOM 2216 C C . GLU A 1 264 ? -8.912 -17.021 -54.676 1.00 28.12 264 GLU A C 1
ATOM 2218 O O . GLU A 1 264 ? -7.692 -16.920 -54.722 1.00 28.12 264 GLU A O 1
ATOM 2223 N N . PHE A 1 265 ? -9.573 -18.189 -54.699 1.00 27.17 265 PHE A N 1
ATOM 2224 C CA . PHE A 1 265 ? -9.327 -19.471 -55.390 1.00 27.17 265 PHE A CA 1
ATOM 2225 C C . PHE A 1 265 ? -8.059 -20.347 -55.183 1.00 27.17 265 PHE A C 1
ATOM 2227 O O . PHE A 1 265 ? -6.924 -19.899 -55.313 1.00 27.17 265 PHE A O 1
ATOM 2234 N N . PRO A 1 266 ? -8.247 -21.680 -54.989 1.00 39.78 266 PRO A N 1
ATOM 2235 C CA . PRO A 1 266 ? -7.163 -22.637 -54.792 1.00 39.78 266 PRO A CA 1
ATOM 2236 C C . PRO A 1 266 ? -6.477 -22.998 -56.121 1.00 39.78 266 PRO A C 1
ATOM 2238 O O . PRO A 1 266 ? -7.125 -23.392 -57.093 1.00 39.78 266 PRO A O 1
ATOM 2241 N N . GLY A 1 267 ? -5.146 -22.926 -56.134 1.00 28.86 267 GLY A N 1
ATOM 2242 C CA . GLY A 1 267 ? -4.266 -23.355 -57.226 1.00 28.86 267 GLY A CA 1
ATOM 2243 C C . GLY A 1 267 ? -3.037 -24.105 -56.691 1.00 28.86 267 GLY A C 1
ATOM 2244 O O . GLY A 1 267 ? -2.727 -23.999 -55.511 1.00 28.86 267 GLY A O 1
ATOM 2245 N N . PRO A 1 268 ? -2.374 -24.930 -57.517 1.00 32.72 268 PRO A N 1
ATOM 2246 C CA . PRO A 1 268 ? -2.109 -26.330 -57.199 1.00 32.72 268 PRO A CA 1
ATOM 2247 C C . PRO A 1 268 ? -0.863 -26.586 -56.343 1.00 32.72 268 PRO A C 1
ATOM 2249 O O . PRO A 1 268 ? 0.160 -25.914 -56.449 1.00 32.72 268 PRO A O 1
ATOM 2252 N N . GLU A 1 269 ? -0.967 -27.658 -55.556 1.00 41.66 269 GLU A N 1
ATOM 2253 C CA . GLU A 1 269 ? 0.075 -28.299 -54.756 1.00 41.66 269 GLU A CA 1
ATOM 2254 C C . GLU A 1 269 ? 1.451 -28.331 -55.444 1.00 41.66 269 GLU A C 1
ATOM 2256 O O . GLU A 1 269 ? 1.617 -28.910 -56.522 1.00 41.66 269 GLU A O 1
ATOM 2261 N N . THR A 1 270 ? 2.477 -27.814 -54.763 1.00 28.91 270 THR A N 1
ATOM 2262 C CA . THR A 1 270 ? 3.873 -28.148 -55.067 1.00 28.91 270 THR A CA 1
ATOM 2263 C C . THR A 1 270 ? 4.496 -28.914 -53.903 1.00 28.91 270 THR A C 1
ATOM 2265 O O . THR A 1 270 ? 4.598 -28.452 -52.771 1.00 28.91 270 THR A O 1
ATOM 2268 N N . LYS A 1 271 ? 4.859 -30.160 -54.215 1.00 28.89 271 LYS A N 1
ATOM 2269 C CA . LYS A 1 271 ? 5.462 -31.158 -53.332 1.00 28.89 271 LYS A CA 1
ATOM 2270 C C . LYS A 1 271 ? 6.814 -30.684 -52.800 1.00 28.89 271 LYS A C 1
ATOM 2272 O O . LYS A 1 271 ? 7.722 -30.410 -53.584 1.00 28.89 271 LYS A O 1
ATOM 2277 N N . ILE A 1 272 ? 6.965 -30.706 -51.479 1.00 26.72 272 ILE A N 1
ATOM 2278 C CA . ILE A 1 272 ? 8.260 -30.625 -50.800 1.00 26.72 272 ILE A CA 1
ATOM 2279 C C . ILE A 1 272 ? 9.007 -31.942 -51.052 1.00 26.72 272 ILE A C 1
ATOM 2281 O O . ILE A 1 272 ? 8.477 -33.025 -50.795 1.00 26.72 272 ILE A O 1
ATOM 2285 N N . LYS A 1 273 ? 10.227 -31.848 -51.590 1.00 26.70 273 LYS A N 1
ATOM 2286 C CA . LYS A 1 273 ? 11.180 -32.960 -51.634 1.00 26.70 273 LYS A CA 1
ATOM 2287 C C . LYS A 1 273 ? 11.996 -32.974 -50.343 1.00 26.70 273 LYS A C 1
ATOM 2289 O O . LYS A 1 273 ? 12.557 -31.954 -49.959 1.00 26.70 273 LYS A O 1
ATOM 2294 N N . PHE A 1 274 ? 12.008 -34.148 -49.723 1.00 29.36 274 PHE A N 1
ATOM 2295 C CA . PHE A 1 274 ? 12.957 -34.604 -48.712 1.00 29.36 274 PHE A CA 1
ATOM 2296 C C . PHE A 1 274 ? 14.343 -34.878 -49.328 1.00 29.36 274 PHE A C 1
ATOM 2298 O O . PHE A 1 274 ? 14.432 -34.959 -50.555 1.00 29.36 274 PHE A O 1
ATOM 2305 N N . ASP A 1 275 ? 15.331 -35.059 -48.435 1.00 29.59 275 ASP A N 1
ATOM 2306 C CA . ASP A 1 275 ? 16.734 -35.529 -48.590 1.00 29.59 275 ASP A CA 1
ATOM 2307 C C . ASP A 1 275 ? 17.730 -34.379 -48.290 1.00 29.59 275 ASP A C 1
ATOM 2309 O O . ASP A 1 275 ? 17.616 -33.312 -48.890 1.00 29.59 275 ASP A O 1
ATOM 2313 N N . ASP A 1 276 ? 18.668 -34.408 -47.327 1.00 29.67 276 ASP A N 1
ATOM 2314 C CA . ASP A 1 276 ? 19.382 -35.440 -46.536 1.00 29.67 276 ASP A CA 1
ATOM 2315 C C . ASP A 1 276 ? 19.706 -34.825 -45.139 1.00 29.67 276 ASP A C 1
ATOM 2317 O O . ASP A 1 276 ? 19.941 -33.621 -45.056 1.00 29.67 276 ASP A O 1
ATOM 2321 N N . LEU A 1 277 ? 19.586 -35.445 -43.955 1.00 29.61 277 LEU A N 1
ATOM 2322 C CA . LEU A 1 277 ? 20.182 -36.661 -43.369 1.00 29.61 277 LEU A CA 1
ATOM 2323 C C . LEU A 1 277 ? 21.726 -36.687 -43.340 1.00 29.61 277 LEU A C 1
ATOM 2325 O O . LEU A 1 277 ? 22.337 -37.175 -44.275 1.00 29.61 277 LEU A O 1
ATOM 2329 N N . ASP A 1 278 ? 22.299 -36.144 -42.256 1.00 26.58 278 ASP A N 1
ATOM 2330 C CA . ASP A 1 278 ? 23.567 -36.492 -41.563 1.00 26.58 278 ASP A CA 1
ATOM 2331 C C . ASP A 1 278 ? 23.885 -35.274 -40.657 1.00 26.58 278 ASP A C 1
ATOM 2333 O O . ASP A 1 278 ? 24.103 -34.171 -41.139 1.00 26.58 278 ASP A O 1
ATOM 2337 N N . ASP A 1 279 ? 23.728 -35.280 -39.334 1.00 29.20 279 ASP A N 1
ATOM 2338 C CA . ASP A 1 279 ? 24.387 -36.157 -38.376 1.00 29.20 279 ASP A CA 1
ATOM 2339 C C . ASP A 1 279 ? 23.538 -36.296 -37.103 1.00 29.20 279 ASP A C 1
ATOM 2341 O O . ASP A 1 279 ? 23.307 -35.341 -36.356 1.00 29.20 279 ASP A O 1
ATOM 2345 N N . TYR A 1 280 ? 23.104 -37.526 -36.838 1.00 28.64 280 TYR A N 1
ATOM 2346 C CA . TYR A 1 280 ? 22.416 -37.930 -35.615 1.00 28.64 280 TYR A CA 1
ATOM 2347 C C . TYR A 1 280 ? 23.057 -39.207 -35.069 1.00 28.64 280 TYR A C 1
ATOM 2349 O O . TYR A 1 280 ? 22.489 -40.287 -35.176 1.00 28.64 280 TYR A O 1
ATOM 2357 N N . ILE A 1 281 ? 24.261 -39.110 -34.501 1.00 25.52 281 ILE A N 1
ATOM 2358 C CA . ILE A 1 281 ? 24.921 -40.172 -33.715 1.00 25.52 281 ILE A CA 1
ATOM 2359 C C . ILE A 1 281 ? 25.863 -39.426 -32.735 1.00 25.52 281 ILE A C 1
ATOM 2361 O O . ILE A 1 281 ? 26.676 -38.642 -33.194 1.00 25.52 281 ILE A O 1
ATOM 2365 N N . ASN A 1 282 ? 25.873 -39.522 -31.399 1.00 26.89 282 ASN A N 1
ATOM 2366 C CA . ASN A 1 282 ? 25.409 -40.526 -30.448 1.00 26.89 282 ASN A CA 1
ATOM 2367 C C . ASN A 1 282 ? 25.346 -39.939 -29.013 1.00 26.89 282 ASN A C 1
ATOM 2369 O O . ASN A 1 282 ? 26.176 -39.119 -28.628 1.00 26.89 282 ASN A O 1
ATOM 2373 N N . PHE A 1 283 ? 24.411 -40.475 -28.229 1.00 26.75 283 PHE A N 1
ATOM 2374 C CA . PHE A 1 283 ? 24.181 -40.416 -26.770 1.00 26.75 283 PHE A CA 1
ATOM 2375 C C . PHE A 1 283 ? 25.396 -40.916 -25.923 1.00 26.75 283 PHE A C 1
ATOM 2377 O O . PHE A 1 283 ? 26.258 -41.589 -26.476 1.00 26.75 283 PHE A O 1
ATOM 2384 N N . ASN A 1 284 ? 25.569 -40.772 -24.594 1.00 30.86 284 ASN A N 1
ATOM 2385 C CA . ASN A 1 284 ? 24.780 -40.307 -23.440 1.00 30.86 284 ASN A CA 1
ATOM 2386 C C . ASN A 1 284 ? 25.677 -40.284 -22.160 1.00 30.86 284 ASN A C 1
ATOM 2388 O O . ASN A 1 284 ? 26.783 -40.818 -22.171 1.00 30.86 284 ASN A O 1
ATOM 2392 N N . TYR A 1 285 ? 25.057 -39.879 -21.040 1.00 27.64 285 TYR A N 1
ATOM 2393 C CA . TYR A 1 285 ? 25.270 -40.294 -19.633 1.00 27.64 285 TYR A CA 1
ATOM 2394 C C . TYR A 1 285 ? 26.147 -39.424 -18.707 1.00 27.64 285 TYR A C 1
ATOM 2396 O O . TYR A 1 285 ? 27.369 -39.496 -18.664 1.00 27.64 285 TYR A O 1
ATOM 2404 N N . TYR A 1 286 ? 25.436 -38.671 -17.869 1.00 28.30 286 TYR A N 1
ATOM 2405 C CA . TYR A 1 286 ? 25.833 -38.154 -16.556 1.00 28.30 286 TYR A CA 1
ATOM 2406 C C . TYR A 1 286 ? 26.130 -39.309 -15.565 1.00 28.30 286 TYR A C 1
ATOM 2408 O O . TYR A 1 286 ? 25.447 -40.328 -15.658 1.00 28.30 286 TYR A O 1
ATOM 2416 N N . ASP A 1 287 ? 27.022 -39.133 -14.568 1.00 30.22 287 ASP A N 1
ATOM 2417 C CA . ASP A 1 287 ? 26.697 -39.558 -13.186 1.00 30.22 287 ASP A CA 1
ATOM 2418 C C . ASP A 1 287 ? 27.441 -38.749 -12.089 1.00 30.22 287 ASP A C 1
ATOM 2420 O O . ASP A 1 287 ? 28.660 -38.556 -12.169 1.00 30.22 287 ASP A O 1
ATOM 2424 N N . PRO A 1 288 ? 26.719 -38.275 -11.054 1.00 46.78 288 PRO A N 1
ATOM 2425 C CA . PRO A 1 288 ? 27.182 -37.438 -9.965 1.00 46.78 288 PRO A CA 1
ATOM 2426 C C . PRO A 1 288 ? 27.657 -38.273 -8.774 1.00 46.78 288 PRO A C 1
ATOM 2428 O O . PRO A 1 288 ? 27.068 -39.295 -8.435 1.00 46.78 288 PRO A O 1
ATOM 2431 N N . LYS A 1 289 ? 28.680 -37.783 -8.072 1.00 31.45 289 LYS A N 1
ATOM 2432 C CA . LYS A 1 289 ? 28.886 -38.028 -6.628 1.00 31.45 289 LYS A CA 1
ATOM 2433 C C . LYS A 1 289 ? 30.143 -37.380 -6.073 1.00 31.45 289 LYS A C 1
ATOM 2435 O O . LYS A 1 289 ? 30.238 -37.203 -4.871 1.00 31.45 289 LYS A O 1
ATOM 2440 N N . LEU A 1 290 ? 31.158 -37.120 -6.887 1.00 28.64 290 LEU A N 1
ATOM 2441 C CA . LEU A 1 290 ? 32.491 -37.355 -6.335 1.00 28.64 290 LEU A CA 1
ATOM 2442 C C . LEU A 1 290 ? 33.200 -36.189 -5.635 1.00 28.64 290 LEU A C 1
ATOM 2444 O O . LEU A 1 290 ? 34.225 -36.485 -5.034 1.00 28.64 290 LEU A O 1
ATOM 2448 N N . TYR A 1 291 ? 32.704 -34.937 -5.623 1.00 38.12 291 TYR A N 1
ATOM 2449 C CA . TYR A 1 291 ? 33.473 -33.825 -5.013 1.00 38.12 291 TYR A CA 1
ATOM 2450 C C . TYR A 1 291 ? 32.651 -32.713 -4.318 1.00 38.12 291 TYR A C 1
ATOM 2452 O O . TYR A 1 291 ? 32.887 -31.525 -4.526 1.00 38.12 291 TYR A O 1
ATOM 2460 N N . GLU A 1 292 ? 31.716 -33.098 -3.446 1.00 34.91 292 GLU A N 1
ATOM 2461 C CA . GLU A 1 292 ? 31.349 -32.299 -2.252 1.00 34.91 292 GLU A CA 1
ATOM 2462 C C . GLU A 1 292 ? 32.623 -32.033 -1.393 1.00 34.91 292 GLU A C 1
ATOM 2464 O O . GLU A 1 292 ? 33.586 -32.787 -1.496 1.00 34.91 292 GLU A O 1
ATOM 2469 N N . GLU A 1 293 ? 32.800 -30.961 -0.608 1.00 29.83 293 GLU A N 1
ATOM 2470 C CA . GLU A 1 293 ? 31.994 -30.469 0.520 1.00 29.83 293 GLU A CA 1
ATOM 2471 C C . GLU A 1 293 ? 32.141 -28.945 0.756 1.00 29.83 293 GLU A C 1
ATOM 2473 O O . GLU A 1 293 ? 33.149 -28.319 0.425 1.00 29.83 293 GLU A O 1
ATOM 2478 N N . LYS A 1 294 ? 31.138 -28.367 1.437 1.00 45.03 294 LYS A N 1
ATOM 2479 C CA . LYS A 1 294 ? 31.232 -27.093 2.179 1.00 45.03 294 LYS A CA 1
ATOM 2480 C C . LYS A 1 294 ? 32.130 -27.271 3.419 1.00 45.03 294 LYS A C 1
ATOM 2482 O O . LYS A 1 294 ? 32.087 -28.326 4.043 1.00 45.03 294 LYS A O 1
ATOM 2487 N N . PRO A 1 295 ? 32.772 -26.197 3.907 1.00 35.41 295 PRO A N 1
ATOM 2488 C CA . PRO A 1 295 ? 32.129 -25.525 5.034 1.00 35.41 295 PRO A CA 1
ATOM 2489 C C . PRO A 1 295 ? 32.122 -23.999 4.924 1.00 35.41 295 PRO A C 1
ATOM 2491 O O . PRO A 1 295 ? 32.956 -23.363 4.285 1.00 35.41 295 PRO A O 1
ATOM 2494 N N . CYS A 1 296 ? 31.123 -23.432 5.589 1.00 36.78 296 CYS A N 1
ATOM 2495 C CA . CYS A 1 296 ? 30.965 -22.017 5.858 1.00 36.78 296 CYS A CA 1
ATOM 2496 C C . CYS A 1 296 ? 32.163 -21.483 6.655 1.00 36.78 296 CYS A C 1
ATOM 2498 O O . CYS A 1 296 ? 32.498 -22.050 7.691 1.00 36.78 296 CYS A O 1
ATOM 2500 N N . ASN A 1 297 ? 32.711 -20.342 6.241 1.00 30.02 297 ASN A N 1
ATOM 2501 C CA . ASN A 1 297 ? 33.297 -19.387 7.173 1.00 30.02 297 ASN A CA 1
ATOM 2502 C C . ASN A 1 297 ? 32.818 -17.983 6.794 1.00 30.02 297 ASN A C 1
ATOM 2504 O O . ASN A 1 297 ? 33.133 -17.458 5.729 1.00 30.02 297 ASN A O 1
ATOM 2508 N N . LEU A 1 298 ? 31.983 -17.429 7.673 1.00 43.06 298 LEU A N 1
ATOM 2509 C CA . LEU A 1 298 ? 31.827 -15.995 7.858 1.00 43.06 298 LEU A CA 1
ATOM 2510 C C . LEU A 1 298 ? 33.143 -15.511 8.459 1.00 43.06 298 LEU A C 1
ATOM 2512 O O . LEU A 1 298 ? 33.369 -15.783 9.627 1.00 43.06 298 LEU A O 1
ATOM 2516 N N . ASP A 1 299 ? 33.993 -14.875 7.662 1.00 31.03 299 ASP A N 1
ATOM 2517 C CA . ASP A 1 299 ? 34.963 -13.874 8.111 1.00 31.03 299 ASP A CA 1
ATOM 2518 C C . ASP A 1 299 ? 35.583 -13.233 6.866 1.00 31.03 299 ASP A C 1
ATOM 2520 O O . ASP A 1 299 ? 36.208 -13.911 6.054 1.00 31.03 299 ASP A O 1
ATOM 2524 N N . GLY A 1 300 ? 35.361 -11.929 6.689 1.00 31.67 300 GLY A N 1
ATOM 2525 C CA . GLY A 1 300 ? 35.925 -11.166 5.575 1.00 31.67 300 GLY A CA 1
ATOM 2526 C C . GLY A 1 300 ? 34.922 -10.229 4.916 1.00 31.67 300 GLY A C 1
ATOM 2527 O O . GLY A 1 300 ? 34.525 -10.424 3.772 1.00 31.67 300 GLY A O 1
ATOM 2528 N N . LEU A 1 301 ? 34.520 -9.187 5.645 1.00 40.06 301 LEU A N 1
ATOM 2529 C CA . LEU A 1 301 ? 34.253 -7.892 5.022 1.00 40.06 301 LEU A CA 1
ATOM 2530 C C . LEU A 1 301 ? 35.551 -7.465 4.324 1.00 40.06 301 LEU A C 1
ATOM 2532 O O . LEU A 1 301 ? 36.391 -6.837 4.956 1.00 40.06 301 LEU A O 1
ATOM 2536 N N . ASP A 1 302 ? 35.724 -7.826 3.056 1.00 30.25 302 ASP A N 1
ATOM 2537 C CA . ASP A 1 302 ? 36.757 -7.231 2.212 1.00 30.25 302 ASP A CA 1
ATOM 2538 C C . ASP A 1 302 ? 36.084 -6.487 1.061 1.00 30.25 302 ASP A C 1
ATOM 2540 O O . ASP A 1 302 ? 35.540 -7.058 0.118 1.00 30.25 302 ASP A O 1
ATOM 2544 N N . VAL A 1 303 ? 36.019 -5.174 1.289 1.00 30.86 303 VAL A N 1
ATOM 2545 C CA . VAL A 1 303 ? 36.129 -4.066 0.339 1.00 30.86 303 VAL A CA 1
ATOM 2546 C C . VAL A 1 303 ? 35.859 -4.457 -1.118 1.00 30.86 303 VAL A C 1
ATOM 2548 O O . VAL A 1 303 ? 36.729 -4.946 -1.828 1.00 30.86 303 VAL A O 1
ATOM 2551 N N . MET A 1 304 ? 34.632 -4.181 -1.565 1.00 28.09 304 MET A N 1
ATOM 2552 C CA . MET A 1 304 ? 34.270 -4.199 -2.980 1.00 28.09 304 MET A CA 1
ATOM 2553 C C . MET A 1 304 ? 35.167 -3.233 -3.759 1.00 28.09 304 MET A C 1
ATOM 2555 O O . MET A 1 304 ? 35.045 -2.013 -3.619 1.00 28.09 304 MET A O 1
ATOM 2559 N N . ASP A 1 305 ? 36.006 -3.796 -4.622 1.00 28.23 305 ASP A N 1
ATOM 2560 C CA . ASP A 1 305 ? 36.557 -3.126 -5.794 1.00 28.23 305 ASP A CA 1
ATOM 2561 C C . ASP A 1 305 ? 35.398 -2.747 -6.733 1.00 28.23 305 ASP A C 1
ATOM 2563 O O . ASP A 1 305 ? 35.010 -3.490 -7.637 1.00 28.23 305 ASP A O 1
ATOM 2567 N N . TYR A 1 306 ? 34.794 -1.582 -6.495 1.00 28.50 306 TYR A N 1
ATOM 2568 C CA . TYR A 1 306 ? 33.862 -0.961 -7.432 1.00 28.50 306 TYR A CA 1
ATOM 2569 C C . TYR A 1 306 ? 34.652 -0.374 -8.607 1.00 28.50 306 TYR A C 1
ATOM 2571 O O . TYR A 1 306 ? 35.057 0.788 -8.584 1.00 28.50 306 TYR A O 1
ATOM 2579 N N . TYR A 1 307 ? 34.860 -1.169 -9.654 1.00 30.23 307 TYR A N 1
ATOM 2580 C CA . TYR A 1 307 ? 35.271 -0.644 -10.953 1.00 30.23 307 TYR A CA 1
ATOM 2581 C C . TYR A 1 307 ? 34.039 -0.117 -11.702 1.00 30.23 307 TYR A C 1
ATOM 2583 O O . TYR A 1 307 ? 33.137 -0.873 -12.060 1.00 30.23 307 TYR A O 1
ATOM 2591 N N . ILE A 1 308 ? 33.994 1.202 -11.922 1.00 32.06 308 ILE A N 1
ATOM 2592 C CA . ILE A 1 308 ? 33.052 1.844 -12.847 1.00 32.06 308 ILE A CA 1
ATOM 2593 C C . ILE A 1 308 ? 33.564 1.571 -14.264 1.00 32.06 308 ILE A C 1
ATOM 2595 O O . ILE A 1 308 ? 34.465 2.255 -14.742 1.00 32.06 308 ILE A O 1
ATOM 2599 N N . GLU A 1 309 ? 32.996 0.578 -14.939 1.00 34.78 309 GLU A N 1
ATOM 2600 C CA . GLU A 1 309 ? 33.180 0.378 -16.379 1.00 34.78 309 GLU A CA 1
ATOM 2601 C C . GLU A 1 309 ? 31.828 0.576 -17.071 1.00 34.78 309 GLU A C 1
ATOM 2603 O O . GLU A 1 309 ? 30.959 -0.296 -17.043 1.00 34.78 309 GLU A O 1
ATOM 2608 N N . SER A 1 310 ? 31.621 1.765 -17.642 1.00 34.44 310 SER A N 1
ATOM 2609 C CA . SER A 1 310 ? 30.436 2.089 -18.441 1.00 34.44 310 SER A CA 1
ATOM 2610 C C . SER A 1 310 ? 30.672 1.695 -19.903 1.00 34.44 310 SER A C 1
ATOM 2612 O O . SER A 1 310 ? 31.509 2.300 -20.574 1.00 34.44 310 SER A O 1
ATOM 2614 N N . ASN A 1 311 ? 29.908 0.732 -20.422 1.00 35.00 311 ASN A N 1
ATOM 2615 C CA . ASN A 1 311 ? 29.893 0.387 -21.855 1.00 35.00 311 ASN A CA 1
ATOM 2616 C C . ASN A 1 311 ? 28.994 1.320 -22.695 1.00 35.00 311 ASN A C 1
ATOM 2618 O O . ASN A 1 311 ? 28.866 1.159 -23.906 1.00 35.00 311 ASN A O 1
ATOM 2622 N N . THR A 1 312 ? 28.375 2.310 -22.062 1.00 35.47 312 THR A N 1
ATOM 2623 C CA . THR A 1 312 ? 27.418 3.253 -22.643 1.00 35.47 312 THR A CA 1
ATOM 2624 C C . THR A 1 312 ? 28.020 4.656 -22.672 1.00 35.47 312 THR A C 1
ATOM 2626 O O . THR A 1 312 ? 28.615 5.124 -21.700 1.00 35.47 312 THR A O 1
ATOM 2629 N N . LYS A 1 313 ? 27.905 5.338 -23.819 1.00 36.06 313 LYS A N 1
ATOM 2630 C CA . LYS A 1 313 ? 28.418 6.706 -23.990 1.00 36.06 313 LYS A CA 1
ATOM 2631 C C . LYS A 1 313 ? 27.676 7.661 -23.049 1.00 36.06 313 LYS A C 1
ATOM 2633 O O . LYS A 1 313 ? 26.451 7.652 -22.999 1.00 36.06 313 LYS A O 1
ATOM 2638 N N . ALA A 1 314 ? 28.424 8.506 -22.345 1.00 32.22 314 ALA A N 1
ATOM 2639 C CA . ALA A 1 314 ? 27.878 9.589 -21.535 1.00 32.22 314 ALA A CA 1
ATOM 2640 C C . ALA A 1 314 ? 27.015 10.546 -22.387 1.00 32.22 314 ALA A C 1
ATOM 2642 O O . ALA A 1 314 ? 27.440 10.956 -23.470 1.00 32.22 314 ALA A O 1
ATOM 2643 N N . LYS A 1 315 ? 25.823 10.911 -21.895 1.00 41.81 315 LYS A N 1
ATOM 2644 C CA . LYS A 1 315 ? 24.908 11.878 -22.532 1.00 41.81 315 LYS A CA 1
ATOM 2645 C C . LYS A 1 315 ? 25.069 13.252 -21.867 1.00 41.81 315 LYS A C 1
ATOM 2647 O O . LYS A 1 315 ? 25.141 13.336 -20.642 1.00 41.81 315 LYS A O 1
ATOM 2652 N N . VAL A 1 316 ? 25.162 14.312 -22.673 1.00 38.78 316 VAL A N 1
ATOM 2653 C CA . VAL A 1 316 ? 25.275 15.708 -22.205 1.00 38.78 316 VAL A CA 1
ATOM 2654 C C . VAL A 1 316 ? 23.875 16.278 -22.013 1.00 38.78 316 VAL A C 1
ATOM 2656 O O . VAL A 1 316 ? 23.034 16.098 -22.890 1.00 38.78 316 VAL A O 1
ATOM 2659 N N . ILE A 1 317 ? 23.643 16.997 -20.918 1.00 42.12 317 ILE A N 1
ATOM 2660 C CA . ILE A 1 317 ? 22.458 17.844 -20.738 1.00 42.12 317 ILE A CA 1
ATOM 2661 C C . ILE A 1 317 ? 22.939 19.294 -20.927 1.00 42.12 317 ILE A C 1
ATOM 2663 O O . ILE A 1 317 ? 23.824 19.733 -20.196 1.00 42.12 317 ILE A O 1
ATOM 2667 N N . ASP A 1 318 ? 22.455 19.997 -21.959 1.00 41.44 318 ASP A N 1
ATOM 2668 C CA . ASP A 1 318 ? 22.866 21.372 -22.316 1.00 41.44 318 ASP A CA 1
ATOM 2669 C C . ASP A 1 318 ? 21.783 22.383 -21.932 1.00 41.44 318 ASP A C 1
ATOM 2671 O O . ASP A 1 318 ? 20.849 22.577 -22.696 1.00 41.44 318 ASP A O 1
ATOM 2675 N N . GLU A 1 319 ? 21.912 23.049 -20.786 1.00 36.41 319 GLU A N 1
ATOM 2676 C CA . GLU A 1 319 ? 20.900 23.941 -20.187 1.00 36.41 319 GLU A CA 1
ATOM 2677 C C . GLU A 1 319 ? 20.486 25.170 -21.039 1.00 36.41 319 GLU A C 1
ATOM 2679 O O . GLU A 1 319 ? 19.535 25.855 -20.671 1.00 36.41 319 GLU A O 1
ATOM 2684 N N . ASN A 1 320 ? 21.147 25.456 -22.172 1.00 37.12 320 ASN A N 1
ATOM 2685 C CA . ASN A 1 320 ? 20.887 26.650 -22.999 1.00 37.12 320 ASN A CA 1
ATOM 2686 C C . ASN A 1 320 ? 20.012 26.409 -24.247 1.00 37.12 320 ASN A C 1
ATOM 2688 O O . ASN A 1 320 ? 19.669 27.364 -24.947 1.00 37.12 320 ASN A O 1
ATOM 2692 N N . GLN A 1 321 ? 19.662 25.160 -24.560 1.00 35.34 321 GLN A N 1
ATOM 2693 C CA . GLN A 1 321 ? 18.638 24.835 -25.563 1.00 35.34 321 GLN A CA 1
ATOM 2694 C C . GLN A 1 321 ? 17.242 24.968 -24.923 1.00 35.34 321 GLN A C 1
ATOM 2696 O O . GLN A 1 321 ? 17.110 24.690 -23.730 1.00 35.34 321 GLN A O 1
ATOM 2701 N N . PRO A 1 322 ? 16.183 25.368 -25.655 1.00 28.48 322 PRO A N 1
ATOM 2702 C CA . PRO A 1 322 ? 14.823 25.235 -25.149 1.00 28.48 322 PRO A CA 1
ATOM 2703 C C . PRO A 1 322 ? 14.517 23.745 -24.964 1.00 28.48 322 PRO A C 1
ATOM 2705 O O . PRO A 1 322 ? 14.268 23.018 -25.921 1.00 28.48 322 PRO A O 1
ATOM 2708 N N . HIS A 1 323 ? 14.591 23.296 -23.717 1.00 33.19 323 HIS A N 1
ATOM 2709 C CA . HIS A 1 323 ? 14.102 21.994 -23.291 1.00 33.19 323 HIS A CA 1
ATOM 2710 C C . HIS A 1 323 ? 12.595 22.090 -23.102 1.00 33.19 323 HIS A C 1
ATOM 2712 O O . HIS A 1 323 ? 12.126 22.993 -22.403 1.00 33.19 323 HIS A O 1
ATOM 2718 N N . GLU A 1 324 ? 11.836 21.141 -23.649 1.00 32.38 324 GLU A N 1
ATOM 2719 C CA . GLU A 1 324 ? 10.553 20.809 -23.033 1.00 32.38 324 GLU A CA 1
ATOM 2720 C C . GLU A 1 324 ? 10.852 20.421 -21.577 1.00 32.38 324 GLU A C 1
ATOM 2722 O O . GLU A 1 324 ? 11.766 19.655 -21.276 1.00 32.38 324 GLU A O 1
ATOM 2727 N N . THR A 1 325 ? 10.202 21.132 -20.665 1.00 26.33 325 THR A N 1
ATOM 2728 C CA . THR A 1 325 ? 10.621 21.379 -19.281 1.00 26.33 325 THR A CA 1
ATOM 2729 C C . THR A 1 325 ? 11.148 20.162 -18.513 1.00 26.33 325 THR A C 1
ATOM 2731 O O . THR A 1 325 ? 10.383 19.288 -18.120 1.00 26.33 325 THR A O 1
ATOM 2734 N N . LEU A 1 326 ? 12.437 20.203 -18.157 1.00 29.08 326 LEU A N 1
ATOM 2735 C CA . LEU A 1 326 ? 13.098 19.300 -17.210 1.00 29.08 326 LEU A CA 1
ATOM 2736 C C . LEU A 1 326 ? 13.403 20.025 -15.887 1.00 29.08 326 LEU A C 1
ATOM 2738 O O . LEU A 1 326 ? 14.240 20.926 -15.827 1.00 29.08 326 LEU A O 1
ATOM 2742 N N . LYS A 1 327 ? 12.780 19.574 -14.790 1.00 29.09 327 LYS A N 1
ATOM 2743 C CA . LYS A 1 327 ? 13.313 19.733 -13.424 1.00 29.09 327 LYS A CA 1
ATOM 2744 C C . LYS A 1 327 ? 13.206 18.403 -12.673 1.00 29.09 327 LYS A C 1
ATOM 2746 O O . LYS A 1 327 ? 12.137 18.047 -12.194 1.00 29.09 327 LYS A O 1
ATOM 2751 N N . GLY A 1 328 ? 14.349 17.722 -12.523 1.00 27.00 328 GLY A N 1
ATOM 2752 C CA . GLY A 1 328 ? 14.505 16.471 -11.769 1.00 27.00 328 GLY A CA 1
ATOM 2753 C C . GLY A 1 328 ? 15.960 16.109 -11.388 1.00 27.00 328 GLY A C 1
ATOM 2754 O O . GLY A 1 328 ? 16.536 15.234 -12.002 1.00 27.00 328 GLY A O 1
ATOM 2755 N N . TRP A 1 329 ? 16.518 16.784 -10.359 1.00 33.38 329 TRP A N 1
ATOM 2756 C CA . TRP A 1 329 ? 17.337 16.292 -9.198 1.00 33.38 329 TRP A CA 1
ATOM 2757 C C . TRP A 1 329 ? 18.678 15.482 -9.330 1.00 33.38 329 TRP A C 1
ATOM 2759 O O . TRP A 1 329 ? 18.920 14.862 -10.347 1.00 33.38 329 TRP A O 1
ATOM 2769 N N . CYS A 1 330 ? 19.649 15.383 -8.379 1.00 30.47 330 CYS A N 1
ATOM 2770 C CA . CYS A 1 330 ? 19.822 15.759 -6.948 1.00 30.47 330 CYS A CA 1
ATOM 2771 C C . CYS A 1 330 ? 21.151 16.530 -6.604 1.00 30.47 330 CYS A C 1
ATOM 2773 O O . CYS A 1 330 ? 22.185 16.370 -7.257 1.00 30.47 330 CYS A O 1
ATOM 2775 N N . CYS A 1 331 ? 21.068 17.332 -5.518 1.00 28.39 331 CYS A N 1
ATOM 2776 C CA . CYS A 1 331 ? 22.067 17.853 -4.539 1.00 28.39 331 CYS A CA 1
ATOM 2777 C C . CYS A 1 331 ? 23.202 18.874 -4.885 1.00 28.39 331 CYS A C 1
ATOM 2779 O O . CYS A 1 331 ? 23.866 18.774 -5.919 1.00 28.39 331 CYS A O 1
ATOM 2781 N N . ASN A 1 332 ? 23.443 19.755 -3.880 1.00 31.89 332 ASN A N 1
ATOM 2782 C CA . ASN A 1 332 ? 24.282 20.978 -3.689 1.00 31.89 332 ASN A CA 1
ATOM 2783 C C . ASN A 1 332 ? 23.642 22.299 -4.184 1.00 31.89 332 ASN A C 1
ATOM 2785 O O . ASN A 1 332 ? 23.167 22.329 -5.307 1.00 31.89 332 ASN A O 1
ATOM 2789 N N . ASN A 1 333 ? 23.584 23.435 -3.469 1.00 31.48 333 ASN A N 1
ATOM 2790 C CA . ASN A 1 333 ? 24.061 23.898 -2.153 1.00 31.48 333 ASN A CA 1
ATOM 2791 C C . ASN A 1 333 ? 23.166 25.075 -1.676 1.00 31.48 333 ASN A C 1
ATOM 2793 O O . ASN A 1 333 ? 22.412 25.635 -2.465 1.00 31.48 333 ASN A O 1
ATOM 2797 N N . LYS A 1 334 ? 23.257 25.434 -0.389 1.00 33.16 334 LYS A N 1
ATOM 2798 C CA . LYS A 1 334 ? 22.644 26.640 0.203 1.00 33.16 334 LYS A CA 1
ATOM 2799 C C . LYS A 1 334 ? 23.268 27.946 -0.332 1.00 33.16 334 LYS A C 1
ATOM 2801 O O . LYS A 1 334 ? 24.421 27.922 -0.754 1.00 33.16 334 LYS A O 1
ATOM 2806 N N . ASP A 1 335 ? 22.507 29.034 -0.146 1.00 29.08 335 ASP A N 1
ATOM 2807 C CA . ASP A 1 335 ? 22.817 30.475 -0.307 1.00 29.08 335 ASP A CA 1
ATOM 2808 C C . ASP A 1 335 ? 22.721 30.977 -1.772 1.00 29.08 335 ASP A C 1
ATOM 2810 O O . ASP A 1 335 ? 23.191 30.314 -2.684 1.00 29.08 335 ASP A O 1
ATOM 2814 N N . ASP A 1 336 ? 22.053 32.078 -2.145 1.00 27.39 336 ASP A N 1
ATOM 2815 C CA . ASP A 1 336 ? 21.802 33.361 -1.480 1.00 27.39 336 ASP A CA 1
ATOM 2816 C C . ASP A 1 336 ? 20.505 34.042 -1.985 1.00 27.39 336 ASP A C 1
ATOM 2818 O O . ASP A 1 336 ? 20.055 33.843 -3.113 1.00 27.39 336 ASP A O 1
ATOM 2822 N N . LYS A 1 337 ? 19.945 34.924 -1.147 1.00 34.88 337 LYS A N 1
ATOM 2823 C CA . LYS A 1 337 ? 18.896 35.898 -1.500 1.00 34.88 337 LYS A CA 1
ATOM 2824 C C . LYS A 1 337 ? 19.363 36.875 -2.587 1.00 34.88 337 LYS A C 1
ATOM 2826 O O . LYS A 1 337 ? 20.479 37.385 -2.489 1.00 34.88 337 LYS A O 1
ATOM 2831 N N . LYS A 1 338 ? 18.439 37.306 -3.459 1.00 25.09 338 LYS A N 1
ATOM 2832 C CA . LYS A 1 338 ? 18.240 38.729 -3.809 1.00 25.09 338 LYS A CA 1
ATOM 2833 C C . LYS A 1 338 ? 16.928 38.973 -4.564 1.00 25.09 338 LYS A C 1
ATOM 2835 O O . LYS A 1 338 ? 16.608 38.265 -5.510 1.00 25.09 338 LYS A O 1
ATOM 2840 N N . ASP A 1 339 ? 16.235 40.006 -4.095 1.00 26.62 339 ASP A N 1
ATOM 2841 C CA . ASP A 1 339 ? 15.101 40.732 -4.683 1.00 26.62 339 ASP A CA 1
ATOM 2842 C C . ASP A 1 339 ? 15.363 41.093 -6.169 1.00 26.62 339 ASP A C 1
ATOM 2844 O O . ASP A 1 339 ? 16.516 41.226 -6.575 1.00 26.62 339 ASP A O 1
ATOM 2848 N N . THR A 1 340 ? 14.388 41.311 -7.056 1.00 26.02 340 THR A N 1
ATOM 2849 C CA . THR A 1 340 ? 13.521 42.505 -7.121 1.00 26.02 340 THR A CA 1
ATOM 2850 C C . THR A 1 340 ? 12.498 42.388 -8.267 1.00 26.02 340 THR A C 1
ATOM 2852 O O . THR A 1 340 ? 12.648 41.574 -9.174 1.00 26.02 340 THR A O 1
ATOM 2855 N N . GLU A 1 341 ? 11.481 43.242 -8.165 1.00 27.09 341 GLU A N 1
ATOM 2856 C CA . GLU A 1 341 ? 10.267 43.431 -8.963 1.00 27.09 341 GLU A CA 1
ATOM 2857 C C . GLU A 1 341 ? 10.429 43.848 -10.444 1.00 27.09 341 GLU A C 1
ATOM 2859 O O . GLU A 1 341 ? 11.479 44.309 -10.888 1.00 27.09 341 GLU A O 1
ATOM 2864 N N . ASP A 1 342 ? 9.261 43.788 -11.103 1.00 25.08 342 ASP A N 1
ATOM 2865 C CA . ASP A 1 342 ? 8.731 44.608 -12.204 1.00 25.08 342 ASP A CA 1
ATOM 2866 C C . ASP A 1 342 ? 8.961 44.201 -13.669 1.00 25.08 342 ASP A C 1
ATOM 2868 O O . ASP A 1 342 ? 10.042 44.329 -14.238 1.00 25.08 342 ASP A O 1
ATOM 2872 N N . SER A 1 343 ? 7.843 43.912 -14.353 1.00 25.03 343 SER A N 1
ATOM 2873 C CA . SER A 1 343 ? 7.423 44.741 -15.495 1.00 25.03 343 SER A CA 1
ATOM 2874 C C . SER A 1 343 ? 5.923 44.601 -15.798 1.00 25.03 343 SER A C 1
ATOM 2876 O O . SER A 1 343 ? 5.374 43.507 -15.901 1.00 25.03 343 SER A O 1
ATOM 2878 N N . ASN A 1 344 ? 5.273 45.759 -15.936 1.00 25.91 344 ASN A N 1
ATOM 2879 C CA . ASN A 1 344 ? 3.992 45.952 -16.609 1.00 25.91 344 ASN A CA 1
ATOM 2880 C C . ASN A 1 344 ? 4.101 45.535 -18.085 1.00 25.91 344 ASN A C 1
ATOM 2882 O O . ASN A 1 344 ? 5.072 45.931 -18.721 1.00 25.91 344 ASN A O 1
ATOM 2886 N N . ASP A 1 345 ? 3.060 44.926 -18.664 1.00 25.98 345 ASP A N 1
ATOM 2887 C CA . ASP A 1 345 ? 2.334 45.625 -19.732 1.00 25.98 345 ASP A CA 1
ATOM 2888 C C . ASP A 1 345 ? 0.941 45.044 -20.030 1.00 25.98 345 ASP A C 1
ATOM 2890 O O . ASP A 1 345 ? 0.678 43.844 -20.003 1.00 25.98 345 ASP A O 1
ATOM 2894 N N . THR A 1 346 ? 0.050 45.981 -20.311 1.00 27.98 346 THR A N 1
ATOM 2895 C CA . THR A 1 346 ? -1.355 45.879 -20.707 1.00 27.98 346 THR A CA 1
ATOM 2896 C C . THR A 1 346 ? -1.560 45.341 -22.128 1.00 27.98 346 THR A C 1
ATOM 2898 O O . THR A 1 346 ? -0.797 45.700 -23.018 1.00 27.98 346 THR A O 1
ATOM 2901 N N . ASN A 1 347 ? -2.676 44.637 -22.397 1.00 27.38 347 ASN A N 1
ATOM 2902 C CA . ASN A 1 347 ? -3.635 45.064 -23.437 1.00 27.38 347 ASN A CA 1
ATOM 2903 C C . ASN A 1 347 ? -4.957 44.266 -23.494 1.00 27.38 347 ASN A C 1
ATOM 2905 O O . ASN A 1 347 ? -5.002 43.046 -23.416 1.00 27.38 347 ASN A O 1
ATOM 2909 N N . ASN A 1 348 ? -6.034 45.040 -23.661 1.00 28.36 348 ASN A N 1
ATOM 2910 C CA . ASN A 1 348 ? -7.459 44.694 -23.700 1.00 28.36 348 ASN A CA 1
ATOM 2911 C C . ASN A 1 348 ? -7.964 44.189 -25.068 1.00 28.36 348 ASN A C 1
ATOM 2913 O O . ASN A 1 348 ? -7.469 44.666 -26.091 1.00 28.36 348 ASN A O 1
ATOM 2917 N N . LYS A 1 349 ? -9.107 43.464 -25.027 1.00 27.41 349 LYS A N 1
ATOM 2918 C CA . LYS A 1 349 ? -10.330 43.500 -25.899 1.00 27.41 349 LYS A CA 1
ATOM 2919 C C . LYS A 1 349 ? -10.751 42.085 -26.339 1.00 27.41 349 LYS A C 1
ATOM 2921 O O . LYS A 1 349 ? -9.884 41.301 -26.674 1.00 27.41 349 LYS A O 1
ATOM 2926 N N . LYS A 1 350 ? -12.026 41.700 -26.480 1.00 25.36 350 LYS A N 1
ATOM 2927 C CA . LYS A 1 350 ? -13.371 42.237 -26.172 1.00 25.36 350 LYS A CA 1
ATOM 2928 C C . LYS A 1 350 ? -14.328 41.041 -26.378 1.00 25.36 350 LYS A C 1
ATOM 2930 O O . LYS A 1 350 ? -14.133 40.297 -27.331 1.00 25.36 350 LYS A O 1
ATOM 2935 N N . VAL A 1 351 ? -15.341 40.895 -25.529 1.00 31.62 351 VAL A N 1
ATOM 2936 C CA . VAL A 1 351 ? -16.411 39.883 -25.636 1.00 31.62 351 VAL A CA 1
ATOM 2937 C C . VAL A 1 351 ? -17.613 40.485 -26.375 1.00 31.62 351 VAL A C 1
ATOM 2939 O O . VAL A 1 351 ? -17.937 41.649 -26.131 1.00 31.62 351 VAL A O 1
ATOM 2942 N N . GLU A 1 352 ? -18.286 39.702 -27.220 1.00 23.97 352 GLU A N 1
ATOM 2943 C CA . GLU A 1 352 ? -19.638 39.979 -27.730 1.00 23.97 352 GLU A CA 1
ATOM 2944 C C . GLU A 1 352 ? -20.540 38.759 -27.482 1.00 23.97 352 GLU A C 1
ATOM 2946 O O . GLU A 1 352 ? -20.183 37.635 -27.823 1.00 23.97 352 GLU A O 1
ATOM 2951 N N . TYR A 1 353 ? -21.690 39.008 -26.851 1.00 29.92 353 TYR A N 1
ATOM 2952 C CA . TYR A 1 353 ? -22.788 38.067 -26.614 1.00 29.92 353 TYR A CA 1
ATOM 2953 C C . TYR A 1 353 ? -23.914 38.350 -27.616 1.00 29.92 353 TYR A C 1
ATOM 2955 O O . TYR A 1 353 ? -24.151 39.517 -27.937 1.00 29.92 353 TYR A O 1
ATOM 2963 N N . ILE A 1 354 ? -24.654 37.320 -28.041 1.00 28.20 354 ILE A N 1
ATOM 2964 C CA . ILE A 1 354 ? -25.923 37.470 -28.773 1.00 28.20 354 ILE A CA 1
ATOM 2965 C C . ILE A 1 354 ? -27.000 36.592 -28.111 1.00 28.20 354 ILE A C 1
ATOM 2967 O O . ILE A 1 354 ? -26.750 35.438 -27.771 1.00 28.20 354 ILE A O 1
ATOM 2971 N N . GLU A 1 355 ? -28.168 37.201 -27.885 1.00 27.31 355 GLU A N 1
ATOM 2972 C CA . GLU A 1 355 ? -29.345 36.695 -27.161 1.00 27.31 355 GLU A CA 1
ATOM 2973 C C . GLU A 1 355 ? -30.186 35.677 -27.959 1.00 27.31 355 GLU A C 1
ATOM 2975 O O . GLU A 1 355 ? -30.214 35.693 -29.189 1.00 27.31 355 GLU A O 1
ATOM 2980 N N . ARG A 1 356 ? -30.900 34.813 -27.216 1.00 34.56 356 ARG A N 1
ATOM 2981 C CA . ARG A 1 356 ? -31.884 33.820 -27.690 1.00 34.56 356 ARG A CA 1
ATOM 2982 C C . ARG A 1 356 ? -33.250 34.457 -27.983 1.00 34.56 356 ARG A C 1
ATOM 2984 O O . ARG A 1 356 ? -33.626 35.412 -27.314 1.00 34.56 356 ARG A O 1
ATOM 2991 N N . ASP A 1 357 ? -34.026 33.818 -28.861 1.00 30.52 357 ASP A N 1
ATOM 2992 C CA . ASP A 1 357 ? -35.487 33.984 -28.982 1.00 30.52 357 ASP A CA 1
ATOM 2993 C C . ASP A 1 357 ? -36.147 32.593 -29.240 1.00 30.52 357 ASP A C 1
ATOM 2995 O O . ASP A 1 357 ? -35.422 31.645 -29.560 1.00 30.52 357 ASP A O 1
ATOM 2999 N N . PRO A 1 358 ? -37.468 32.401 -29.026 1.00 41.66 358 PRO A N 1
ATOM 3000 C CA . PRO A 1 358 ? -37.979 31.439 -28.046 1.00 41.66 358 PRO A CA 1
ATOM 3001 C C . PRO A 1 358 ? -39.240 30.691 -28.535 1.00 41.66 358 PRO A C 1
ATOM 3003 O O . PRO A 1 358 ? -40.312 31.280 -28.602 1.00 41.66 358 PRO A O 1
ATOM 3006 N N . ASP A 1 359 ? -39.189 29.386 -28.788 1.00 28.03 359 ASP A N 1
ATOM 3007 C CA . ASP A 1 359 ? -40.426 28.618 -29.002 1.00 28.03 359 ASP A CA 1
ATOM 3008 C C . ASP A 1 359 ? -40.310 27.186 -28.445 1.00 28.03 359 ASP A C 1
ATOM 3010 O O . ASP A 1 359 ? -39.489 26.397 -28.900 1.00 28.03 359 ASP A O 1
ATOM 3014 N N . TYR A 1 360 ? -41.106 26.943 -27.389 1.00 29.61 360 TYR A N 1
ATOM 3015 C CA . TYR A 1 360 ? -41.882 25.743 -26.984 1.00 29.61 360 TYR A CA 1
ATOM 3016 C C . TYR A 1 360 ? -41.610 24.387 -27.703 1.00 29.61 360 TYR A C 1
ATOM 3018 O O . TYR A 1 360 ? -41.493 24.363 -28.918 1.00 29.61 360 TYR A O 1
ATOM 3026 N N . ASP A 1 361 ? -41.704 23.175 -27.122 1.00 31.94 361 ASP A N 1
ATOM 3027 C CA . ASP A 1 361 ? -42.065 22.647 -25.789 1.00 31.94 361 ASP A CA 1
ATOM 3028 C C . ASP A 1 361 ? -42.005 21.086 -25.788 1.00 31.94 361 ASP A C 1
ATOM 3030 O O . ASP A 1 361 ? -42.364 20.455 -26.780 1.00 31.94 361 ASP A O 1
ATOM 3034 N N . TYR A 1 362 ? -41.584 20.523 -24.643 1.00 37.69 362 TYR A N 1
ATOM 3035 C CA . TYR A 1 362 ? -41.770 19.190 -24.011 1.00 37.69 362 TYR A CA 1
ATOM 3036 C C . TYR A 1 362 ? -41.657 17.844 -24.780 1.00 37.69 362 TYR A C 1
ATOM 3038 O O . TYR A 1 362 ? -42.594 17.414 -25.458 1.00 37.69 362 TYR A O 1
ATOM 3046 N N . ASN A 1 363 ? -40.620 17.046 -24.452 1.00 32.47 363 ASN A N 1
ATOM 3047 C CA . ASN A 1 363 ? -40.682 15.848 -23.570 1.00 32.47 363 ASN A CA 1
ATOM 3048 C C . ASN A 1 363 ? -39.446 14.926 -23.753 1.00 32.47 363 ASN A C 1
ATOM 3050 O O . ASN A 1 363 ? -39.453 14.090 -24.654 1.00 32.47 363 ASN A O 1
ATOM 3054 N N . ASP A 1 364 ? -38.469 14.984 -22.841 1.00 35.53 364 ASP A N 1
ATOM 3055 C CA . ASP A 1 364 ? -37.533 13.877 -22.564 1.00 35.53 364 ASP A CA 1
ATOM 3056 C C . ASP A 1 364 ? -37.560 13.576 -21.047 1.00 35.53 364 ASP A C 1
ATOM 3058 O O . ASP A 1 364 ? -37.395 14.496 -20.240 1.00 35.53 364 ASP A O 1
ATOM 3062 N N . PRO A 1 365 ? -37.874 12.335 -20.622 1.00 36.38 365 PRO A N 1
ATOM 3063 C CA . PRO A 1 365 ? -37.910 11.932 -19.218 1.00 36.38 365 PRO A CA 1
ATOM 3064 C C . PRO A 1 365 ? -36.534 11.655 -18.581 1.00 36.38 365 PRO A C 1
ATOM 3066 O O . PRO A 1 365 ? -36.505 11.211 -17.429 1.00 36.38 365 PRO A O 1
ATOM 3069 N N . PHE A 1 366 ? -35.414 11.915 -19.257 1.00 33.22 366 PHE A N 1
ATOM 3070 C CA . PHE A 1 366 ? -34.071 11.792 -18.684 1.00 33.22 366 PHE A CA 1
ATOM 3071 C C . PHE A 1 366 ? -33.324 13.123 -18.814 1.00 33.22 366 PHE A C 1
ATOM 3073 O O . PHE A 1 366 ? -33.129 13.624 -19.907 1.00 33.22 366 PHE A O 1
ATOM 3080 N N . GLY A 1 367 ? -32.977 13.733 -17.678 1.00 33.19 367 GLY A N 1
ATOM 3081 C CA . GLY A 1 367 ? -32.314 15.038 -17.642 1.00 33.19 367 GLY A CA 1
ATOM 3082 C C . GLY A 1 367 ? -30.908 15.004 -18.246 1.00 33.19 367 GLY A C 1
ATOM 3083 O O . GLY A 1 367 ? -30.131 14.097 -17.950 1.00 33.19 367 GLY A O 1
ATOM 3084 N N . ASP A 1 368 ? -30.602 16.031 -19.035 1.00 37.66 368 ASP A N 1
ATOM 3085 C CA . ASP A 1 368 ? -29.402 16.187 -19.870 1.00 37.66 368 ASP A CA 1
ATOM 3086 C C . ASP A 1 368 ? -28.098 16.521 -19.117 1.00 37.66 368 ASP A C 1
ATOM 3088 O O . ASP A 1 368 ? -27.091 16.842 -19.736 1.00 37.66 368 ASP A O 1
ATOM 3092 N N . ASP A 1 369 ? -28.027 16.366 -17.793 1.00 36.00 369 ASP A N 1
ATOM 3093 C CA . ASP A 1 369 ? -26.796 16.672 -17.034 1.00 36.00 369 ASP A CA 1
ATOM 3094 C C . ASP A 1 369 ? -25.684 15.598 -17.198 1.00 36.00 369 ASP A C 1
ATOM 3096 O O . ASP A 1 369 ? -24.701 15.585 -16.457 1.00 36.00 369 ASP A O 1
ATOM 3100 N N . TYR A 1 370 ? -25.828 14.665 -18.150 1.00 39.75 370 TYR A N 1
ATOM 3101 C CA . TYR A 1 370 ? -24.881 13.569 -18.412 1.00 39.75 370 TYR A CA 1
ATOM 3102 C C . TYR A 1 370 ? -24.115 13.675 -19.737 1.00 39.75 370 TYR A C 1
ATOM 3104 O O . TYR A 1 370 ? -23.282 12.807 -20.015 1.00 39.75 370 TYR A O 1
ATOM 3112 N N . ILE A 1 371 ? -24.354 14.709 -20.543 1.00 42.34 371 ILE A N 1
ATOM 3113 C CA . ILE A 1 371 ? -23.691 14.896 -21.838 1.00 42.34 371 ILE A CA 1
ATOM 3114 C C . ILE A 1 371 ? -23.430 16.395 -22.037 1.00 42.34 371 ILE A C 1
ATOM 3116 O O . ILE A 1 371 ? -24.166 17.060 -22.742 1.00 42.34 371 ILE A O 1
ATOM 3120 N N . GLU A 1 372 ? -22.398 16.954 -21.401 1.00 34.81 372 GLU A N 1
ATOM 3121 C CA . GLU A 1 372 ? -21.893 18.291 -21.792 1.00 34.81 372 GLU A CA 1
ATOM 3122 C C . GLU A 1 372 ? -20.422 18.288 -22.241 1.00 34.81 372 GLU A C 1
ATOM 3124 O O . GLU A 1 372 ? -19.951 19.289 -22.766 1.00 34.81 372 GLU A O 1
ATOM 3129 N N . ASP A 1 373 ? -19.719 17.148 -22.177 1.00 38.69 373 ASP A N 1
ATOM 3130 C CA . ASP A 1 373 ? -18.354 17.014 -22.726 1.00 38.69 373 ASP A CA 1
ATOM 3131 C C . ASP A 1 373 ? -18.250 15.989 -23.879 1.00 38.69 373 ASP A C 1
ATOM 3133 O O . ASP A 1 373 ? -17.154 15.605 -24.288 1.00 38.69 373 ASP A O 1
ATOM 3137 N N . LEU A 1 374 ? -19.381 15.529 -24.426 1.00 41.44 374 LEU A N 1
ATOM 3138 C CA . LEU A 1 374 ? -19.441 14.535 -25.515 1.00 41.44 374 LEU A CA 1
ATOM 3139 C C . LEU A 1 374 ? -19.978 15.097 -26.848 1.00 41.44 374 LEU A C 1
ATOM 3141 O O . LEU A 1 374 ? -19.930 14.399 -27.858 1.00 41.44 374 LEU A O 1
ATOM 3145 N N . ASP A 1 375 ? -20.374 16.372 -26.892 1.00 35.53 375 ASP A N 1
ATOM 3146 C CA . ASP A 1 375 ? -21.017 17.021 -28.053 1.00 35.53 375 ASP A CA 1
ATOM 3147 C C . ASP A 1 375 ? -20.066 17.398 -29.206 1.00 35.53 375 ASP A C 1
ATOM 3149 O O . ASP A 1 375 ? -20.462 18.055 -30.166 1.00 35.53 375 ASP A O 1
ATOM 3153 N N . ASN A 1 376 ? -18.808 16.952 -29.159 1.00 36.69 376 ASN A N 1
ATOM 3154 C CA . ASN A 1 376 ? -17.914 16.991 -30.322 1.00 36.69 376 ASN A CA 1
ATOM 3155 C C . ASN A 1 376 ? -17.825 15.645 -31.057 1.00 36.69 376 ASN A C 1
ATOM 3157 O O . ASN A 1 376 ? -16.991 15.493 -31.952 1.00 36.69 376 ASN A O 1
ATOM 3161 N N . ILE A 1 377 ? -18.662 14.662 -30.715 1.00 39.72 377 ILE A N 1
ATOM 3162 C CA . ILE A 1 377 ? -18.799 13.468 -31.548 1.00 39.72 377 ILE A CA 1
ATOM 3163 C C . ILE A 1 377 ? -19.724 13.825 -32.711 1.00 39.72 377 ILE A C 1
ATOM 3165 O O . ILE A 1 377 ? -20.928 13.963 -32.567 1.00 39.72 377 ILE A O 1
ATOM 3169 N N . ASN A 1 378 ? -19.091 14.039 -33.859 1.00 36.00 378 ASN A N 1
ATOM 3170 C CA . ASN A 1 378 ? -19.695 14.386 -35.134 1.00 36.00 378 ASN A CA 1
ATOM 3171 C C . ASN A 1 378 ? -20.802 13.384 -35.521 1.00 36.00 378 ASN A C 1
ATOM 3173 O O . ASN A 1 378 ? -20.518 12.238 -35.881 1.00 36.00 378 ASN A O 1
ATOM 3177 N N . ASP A 1 379 ? -22.055 13.837 -35.478 1.00 37.56 379 ASP A N 1
ATOM 3178 C CA . ASP A 1 379 ? -23.230 13.103 -35.941 1.00 37.56 379 ASP A CA 1
ATOM 3179 C C . ASP A 1 379 ? -23.264 13.054 -37.475 1.00 37.56 379 ASP A C 1
ATOM 3181 O O . ASP A 1 379 ? -24.028 13.747 -38.142 1.00 37.56 379 ASP A O 1
ATOM 3185 N N . GLY A 1 380 ? -22.419 12.193 -38.036 1.00 47.22 380 GLY A N 1
ATOM 3186 C CA . GLY A 1 380 ? -22.723 11.452 -39.252 1.00 47.22 380 GLY A CA 1
ATOM 3187 C C . GLY A 1 380 ? -23.033 12.251 -40.516 1.00 47.22 380 GLY A C 1
ATOM 3188 O O . GLY A 1 380 ? -24.049 11.972 -41.135 1.00 47.22 380 GLY A O 1
ATOM 3189 N N . GLU A 1 381 ? -22.123 13.107 -40.980 1.00 38.53 381 GLU A N 1
ATOM 3190 C CA . GLU A 1 381 ? -21.935 13.375 -42.418 1.00 38.53 381 GLU A CA 1
ATOM 3191 C C . GLU A 1 381 ? -20.460 13.688 -42.717 1.00 38.53 381 GLU A C 1
ATOM 3193 O O . GLU A 1 381 ? -20.135 14.780 -43.145 1.00 38.53 381 GLU A O 1
ATOM 3198 N N . ASP A 1 382 ? -19.562 12.730 -42.473 1.00 36.25 382 ASP A N 1
ATOM 3199 C CA . ASP A 1 382 ? -18.278 12.605 -43.176 1.00 36.25 382 ASP A CA 1
ATOM 3200 C C . ASP A 1 382 ? -17.734 11.192 -42.910 1.00 36.25 382 ASP A C 1
ATOM 3202 O O . ASP A 1 382 ? -17.329 10.854 -41.799 1.00 36.25 382 ASP A O 1
ATOM 3206 N N . PHE A 1 383 ? -17.735 10.324 -43.928 1.00 39.34 383 PHE A N 1
ATOM 3207 C CA . PHE A 1 383 ? -16.900 9.114 -43.929 1.00 39.34 383 PHE A CA 1
ATOM 3208 C C . PHE A 1 383 ? -15.447 9.539 -44.194 1.00 39.34 383 PHE A C 1
ATOM 3210 O O . PHE A 1 383 ? -14.835 9.148 -45.189 1.00 39.34 383 PHE A O 1
ATOM 3217 N N . ASP A 1 384 ? -14.913 10.388 -43.321 1.00 38.12 384 ASP A N 1
ATOM 3218 C CA . ASP A 1 384 ? -13.499 10.702 -43.293 1.00 38.12 384 ASP A CA 1
ATOM 3219 C C . ASP A 1 384 ? -12.784 9.548 -42.595 1.00 38.12 384 ASP A C 1
ATOM 3221 O O . ASP A 1 384 ? -13.133 9.141 -41.490 1.00 38.12 384 ASP A O 1
ATOM 3225 N N . TYR A 1 385 ? -11.849 8.959 -43.338 1.00 42.28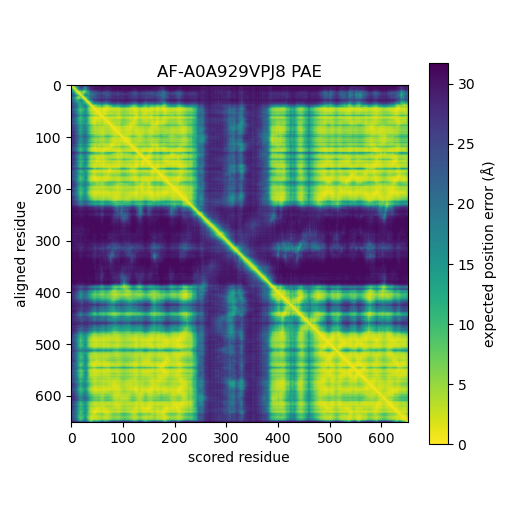 385 TYR A N 1
ATOM 3226 C CA . TYR A 1 385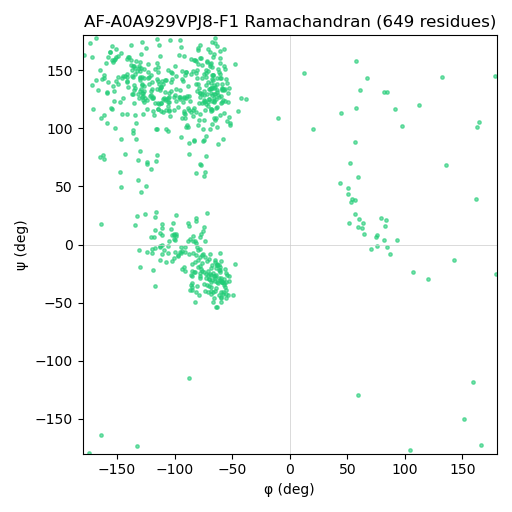 ? -10.889 7.930 -42.956 1.00 42.28 385 TYR A CA 1
ATOM 3227 C C . TYR A 1 385 ? -10.819 7.659 -41.445 1.00 42.28 385 TYR A C 1
ATOM 3229 O O . TYR A 1 385 ? -10.253 8.453 -40.698 1.00 42.28 385 TYR A O 1
ATOM 3237 N N . LEU A 1 386 ? -11.316 6.495 -41.008 1.00 48.41 386 LEU A N 1
ATOM 3238 C CA . LEU A 1 386 ? -10.880 5.914 -39.738 1.00 48.41 386 LEU A CA 1
ATOM 3239 C C . LEU A 1 386 ? -9.352 5.813 -39.812 1.00 48.41 386 LEU A C 1
ATOM 3241 O O . LEU A 1 386 ? -8.831 5.006 -40.589 1.00 48.41 386 LEU A O 1
ATOM 3245 N N . GLU A 1 387 ? -8.643 6.681 -39.084 1.00 55.19 387 GLU A N 1
ATOM 3246 C CA . GLU A 1 387 ? -7.191 6.581 -38.967 1.00 55.19 387 GLU A CA 1
ATOM 3247 C C . GLU A 1 387 ? -6.871 5.150 -38.506 1.00 55.19 387 GLU A C 1
ATOM 3249 O O . GLU A 1 387 ? -7.505 4.657 -37.567 1.00 55.19 387 GLU A O 1
ATOM 3254 N N . PRO A 1 388 ? -5.946 4.438 -39.174 1.00 59.38 388 PRO A N 1
ATOM 3255 C CA . PRO A 1 388 ? -5.561 3.113 -38.720 1.00 59.38 388 PRO A CA 1
ATOM 3256 C C . PRO A 1 388 ? -5.029 3.224 -37.291 1.00 59.38 388 PRO A C 1
ATOM 3258 O O . PRO A 1 388 ? -4.216 4.106 -37.001 1.00 59.38 388 PRO A O 1
ATOM 3261 N N . GLU A 1 389 ? -5.483 2.340 -36.399 1.00 68.81 389 GLU A N 1
ATOM 3262 C CA . GLU A 1 389 ? -4.985 2.333 -35.027 1.00 68.81 389 GLU A CA 1
ATOM 3263 C C . GLU A 1 389 ? -3.460 2.203 -35.007 1.00 68.81 389 GLU A C 1
ATOM 3265 O O . GLU A 1 389 ? -2.850 1.466 -35.789 1.00 68.81 389 GLU A O 1
ATOM 3270 N N . MET A 1 390 ? -2.833 2.913 -34.070 1.00 73.88 390 MET A N 1
ATOM 3271 C CA . MET A 1 390 ? -1.406 2.776 -33.825 1.00 73.88 390 MET A CA 1
ATOM 3272 C C . MET A 1 390 ? -1.093 1.322 -33.446 1.00 73.88 390 MET A C 1
ATOM 3274 O O . MET A 1 390 ? -1.642 0.806 -32.475 1.00 73.88 390 MET A O 1
ATOM 3278 N N . ASN A 1 391 ? -0.203 0.661 -34.191 1.00 71.94 391 ASN A N 1
ATOM 3279 C CA . ASN A 1 391 ? 0.230 -0.697 -33.862 1.00 71.94 391 ASN A CA 1
ATOM 3280 C C . ASN A 1 391 ? 1.156 -0.664 -32.646 1.00 71.94 391 ASN A C 1
ATOM 3282 O O . ASN A 1 391 ? 2.262 -0.128 -32.727 1.00 71.94 391 ASN A O 1
ATOM 3286 N N . ILE A 1 392 ? 0.713 -1.275 -31.546 1.00 71.19 392 ILE A N 1
ATOM 3287 C CA . ILE A 1 392 ? 1.440 -1.262 -30.275 1.00 71.19 392 ILE A CA 1
ATOM 3288 C C . ILE A 1 392 ? 2.256 -2.529 -29.973 1.00 71.19 392 ILE A C 1
ATOM 3290 O O . ILE A 1 392 ? 2.858 -2.643 -28.906 1.00 71.19 392 ILE A O 1
ATOM 3294 N N . SER A 1 393 ? 2.293 -3.481 -30.907 1.00 65.81 393 SER A N 1
ATOM 3295 C CA . SER A 1 393 ? 2.866 -4.820 -30.693 1.00 65.81 393 SER A CA 1
ATOM 3296 C C . SER A 1 393 ? 4.389 -4.813 -30.524 1.00 65.81 393 SER A C 1
ATOM 3298 O O . SER A 1 393 ? 4.921 -5.618 -29.763 1.00 65.81 393 SER A O 1
ATOM 3300 N N . ASP A 1 394 ? 5.071 -3.880 -31.194 1.00 63.78 394 ASP A N 1
ATOM 3301 C CA . ASP A 1 394 ? 6.536 -3.836 -31.302 1.00 63.78 394 ASP A CA 1
ATOM 3302 C C . ASP A 1 394 ? 7.176 -2.632 -30.581 1.00 63.78 394 ASP A C 1
ATOM 3304 O O . ASP A 1 394 ? 8.371 -2.376 -30.753 1.00 63.78 394 ASP A O 1
ATOM 3308 N N . PHE A 1 395 ? 6.426 -1.865 -29.776 1.00 68.69 395 PHE A N 1
ATOM 3309 C CA . PHE A 1 395 ? 7.028 -0.743 -29.044 1.00 68.69 395 PHE A CA 1
ATOM 3310 C C . PHE A 1 395 ? 8.048 -1.248 -28.036 1.00 68.69 395 PHE A C 1
ATOM 3312 O O . PHE A 1 395 ? 7.724 -2.066 -27.181 1.00 68.69 395 PHE A O 1
ATOM 3319 N N . GLU A 1 396 ? 9.248 -0.675 -28.052 1.00 69.94 396 GLU A N 1
ATOM 3320 C CA . GLU A 1 396 ? 10.206 -0.784 -26.958 1.00 69.94 396 GLU A CA 1
ATOM 3321 C C . GLU A 1 396 ? 10.220 0.537 -26.186 1.00 69.94 396 GLU A C 1
ATOM 3323 O O . GLU A 1 396 ? 10.569 1.580 -26.732 1.00 69.94 396 GLU A O 1
ATOM 3328 N N . TYR A 1 397 ? 9.793 0.499 -24.922 1.00 74.12 397 TYR A N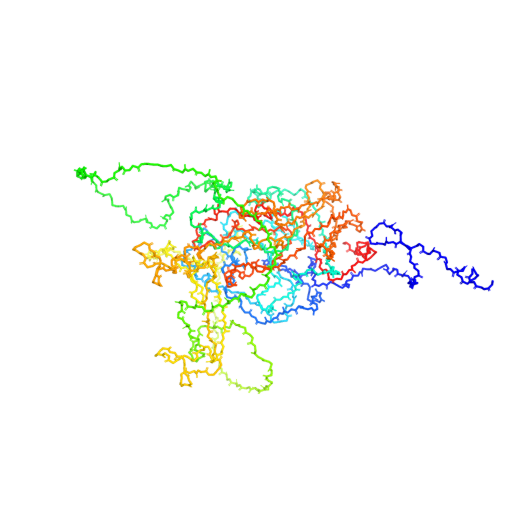 1
ATOM 3329 C CA . TYR A 1 397 ? 9.718 1.697 -24.093 1.00 74.12 397 TYR A CA 1
ATOM 3330 C C . TYR A 1 397 ? 11.097 2.005 -23.518 1.00 74.12 397 TYR A C 1
ATOM 3332 O O . TYR A 1 397 ? 11.804 1.113 -23.032 1.00 74.12 397 TYR A O 1
ATOM 3340 N N . GLU A 1 398 ? 11.447 3.285 -23.522 1.00 81.44 398 GLU A N 1
ATOM 3341 C CA . GLU A 1 398 ? 12.634 3.816 -22.868 1.00 81.44 398 GLU A CA 1
ATOM 3342 C C . GLU A 1 398 ? 12.218 4.852 -21.830 1.00 81.44 398 GLU A C 1
ATOM 3344 O O . GLU A 1 398 ? 11.236 5.571 -22.002 1.00 81.44 398 GLU A O 1
ATOM 3349 N N . THR A 1 399 ? 12.959 4.926 -20.727 1.00 76.12 399 THR A N 1
ATOM 3350 C CA . THR A 1 399 ? 12.800 6.031 -19.783 1.00 76.12 399 THR A CA 1
ATOM 3351 C C . THR A 1 399 ? 13.308 7.320 -20.425 1.00 76.12 399 THR A C 1
ATOM 3353 O O . THR A 1 399 ? 14.081 7.290 -21.383 1.00 76.12 399 THR A O 1
ATOM 3356 N N . GLU A 1 400 ? 12.982 8.468 -19.834 1.00 70.06 400 GLU A N 1
ATOM 3357 C CA . GLU A 1 400 ? 13.517 9.779 -20.243 1.00 70.06 400 GLU A CA 1
ATOM 3358 C C . GLU A 1 400 ? 15.062 9.797 -20.313 1.00 70.06 400 GLU A C 1
ATOM 3360 O O . GLU A 1 400 ? 15.677 10.462 -21.153 1.00 70.06 400 GLU A O 1
ATOM 3365 N N . ASN A 1 401 ? 15.704 8.997 -19.457 1.00 71.94 401 ASN A N 1
ATOM 3366 C CA . ASN A 1 401 ? 17.154 8.833 -19.386 1.00 71.94 401 ASN A CA 1
ATOM 3367 C C . ASN A 1 401 ? 17.723 7.839 -20.425 1.00 71.94 401 ASN A C 1
ATOM 3369 O O . ASN A 1 401 ? 18.935 7.616 -20.454 1.00 71.94 401 ASN A O 1
ATOM 3373 N N . GLY A 1 402 ? 16.883 7.283 -21.305 1.00 78.94 402 GLY A N 1
ATOM 3374 C CA . GLY A 1 402 ? 17.256 6.346 -22.370 1.00 78.94 402 GLY A CA 1
ATOM 3375 C C . GLY A 1 402 ? 17.466 4.908 -21.891 1.00 78.94 402 GLY A C 1
ATOM 3376 O O . GLY A 1 402 ? 18.219 4.161 -22.514 1.00 78.94 402 GLY A O 1
ATOM 3377 N N . PHE A 1 403 ? 16.874 4.520 -20.755 1.00 83.81 403 PHE A N 1
ATOM 3378 C CA . PHE A 1 403 ? 16.945 3.140 -20.273 1.00 83.81 403 PHE A CA 1
ATOM 3379 C C . PHE A 1 403 ? 15.768 2.331 -20.788 1.00 83.81 403 PHE A C 1
ATOM 3381 O O . PHE A 1 403 ? 14.617 2.669 -20.521 1.00 83.81 403 PHE A O 1
ATOM 3388 N N . LYS A 1 404 ? 16.048 1.207 -21.436 1.00 85.94 404 LYS A N 1
ATOM 3389 C CA . LYS A 1 404 ? 15.005 0.311 -21.926 1.00 85.94 404 LYS A CA 1
ATOM 3390 C C . LYS A 1 404 ? 14.250 -0.348 -20.779 1.00 85.94 404 LYS A C 1
ATOM 3392 O O . LYS A 1 404 ? 14.819 -0.750 -19.757 1.00 85.94 404 LYS A O 1
ATOM 3397 N N . PHE A 1 405 ? 12.945 -0.506 -20.953 1.00 85.56 405 PHE A N 1
ATOM 3398 C CA . PHE A 1 405 ? 12.088 -1.183 -19.979 1.00 85.56 405 PHE A CA 1
ATOM 3399 C C . PHE A 1 405 ? 12.344 -2.691 -19.941 1.00 85.56 405 PHE A C 1
ATOM 3401 O O . PHE A 1 405 ? 12.122 -3.305 -18.906 1.00 85.56 405 PHE A O 1
ATOM 3408 N N . SER A 1 406 ? 12.895 -3.250 -21.021 1.00 84.75 406 SER A N 1
ATOM 3409 C CA . SER A 1 406 ? 13.322 -4.646 -21.160 1.00 84.75 406 SER A CA 1
ATOM 3410 C C . SER A 1 406 ? 14.645 -4.978 -20.453 1.00 84.75 406 SER A C 1
ATOM 3412 O O . SER A 1 406 ? 15.014 -6.151 -20.351 1.00 84.75 406 SER A O 1
ATOM 3414 N N . GLU A 1 407 ? 15.368 -3.974 -19.946 1.00 86.81 407 GLU A N 1
ATOM 3415 C CA . GLU A 1 407 ? 16.666 -4.161 -19.301 1.00 86.81 407 GLU A CA 1
ATOM 3416 C C . GLU A 1 407 ? 16.605 -3.966 -17.780 1.00 86.81 407 GLU A C 1
ATOM 3418 O O . GLU A 1 407 ? 16.202 -2.913 -17.276 1.00 86.81 407 GLU A O 1
ATOM 3423 N N . ALA A 1 408 ? 17.074 -4.980 -17.046 1.00 86.75 408 ALA A N 1
ATOM 3424 C CA . ALA A 1 408 ? 17.146 -4.970 -15.587 1.00 86.75 408 ALA A CA 1
ATOM 3425 C C . ALA A 1 408 ? 18.519 -4.520 -15.062 1.00 86.75 408 ALA A C 1
ATOM 3427 O O . ALA A 1 408 ? 19.516 -4.469 -15.794 1.00 86.75 408 ALA A O 1
ATOM 3428 N N . ASN A 1 409 ? 18.595 -4.291 -13.748 1.00 86.31 409 ASN A N 1
ATOM 3429 C CA . ASN A 1 409 ? 19.838 -4.065 -13.000 1.00 86.31 409 ASN A CA 1
ATOM 3430 C C . ASN A 1 409 ? 20.612 -2.797 -13.405 1.00 86.31 409 ASN A C 1
ATOM 3432 O O . ASN A 1 409 ? 21.801 -2.678 -13.098 1.00 86.31 409 ASN A O 1
ATOM 3436 N N . HIS A 1 410 ? 19.956 -1.844 -14.069 1.00 86.69 410 HIS A N 1
ATOM 3437 C CA . HIS A 1 410 ? 20.541 -0.543 -14.371 1.00 86.69 410 HIS A CA 1
ATOM 3438 C C . HIS A 1 410 ? 20.678 0.305 -13.111 1.00 86.69 410 HIS A C 1
ATOM 3440 O O . HIS A 1 410 ? 19.796 0.349 -12.253 1.00 86.69 410 HIS A O 1
ATOM 3446 N N . LYS A 1 411 ? 21.799 1.012 -13.027 1.00 84.25 411 LYS A N 1
ATOM 3447 C CA . LYS A 1 411 ? 22.056 2.064 -12.053 1.00 84.25 411 LYS A CA 1
ATOM 3448 C C . LYS A 1 411 ? 22.751 3.212 -12.764 1.00 84.25 411 LYS A C 1
ATOM 3450 O O . LYS A 1 411 ? 23.444 3.029 -13.768 1.00 84.25 411 LYS A O 1
ATOM 3455 N N . TYR A 1 412 ? 22.592 4.402 -12.212 1.00 84.06 412 TYR A N 1
ATOM 3456 C CA . TYR A 1 412 ? 23.330 5.557 -12.675 1.00 84.06 412 TYR A CA 1
ATOM 3457 C C . TYR A 1 412 ? 23.755 6.441 -11.512 1.00 84.06 412 TYR A C 1
ATOM 3459 O O . TYR A 1 412 ? 23.217 6.362 -10.407 1.00 84.06 412 TYR A O 1
ATOM 3467 N N . LEU A 1 413 ? 24.765 7.263 -11.767 1.00 81.88 413 LEU A N 1
ATOM 3468 C CA . LEU A 1 413 ? 25.186 8.332 -10.876 1.00 81.88 413 LEU A CA 1
ATOM 3469 C C . LEU A 1 413 ? 25.464 9.585 -11.697 1.00 81.88 413 LEU A C 1
ATOM 3471 O O . LEU A 1 413 ? 25.980 9.510 -12.812 1.00 81.88 413 LEU A O 1
ATOM 3475 N N . MET A 1 414 ? 25.141 10.736 -11.123 1.00 78.81 414 MET A N 1
ATOM 3476 C CA . MET A 1 414 ? 25.475 12.035 -11.695 1.00 78.81 414 MET A CA 1
ATOM 3477 C C . MET A 1 414 ? 26.772 12.530 -11.066 1.00 78.81 414 MET A C 1
ATOM 3479 O O . MET A 1 414 ? 26.918 12.500 -9.843 1.00 78.81 414 MET A O 1
ATOM 3483 N N . SER A 1 415 ? 27.709 13.010 -11.878 1.00 77.75 415 SER A N 1
ATOM 3484 C CA . SER A 1 415 ? 28.934 13.628 -11.373 1.00 77.75 415 SER A CA 1
ATOM 3485 C C . SER A 1 415 ? 29.331 14.833 -12.213 1.00 77.75 415 SER A C 1
ATOM 3487 O O . SER A 1 415 ? 29.223 14.813 -13.434 1.00 77.75 415 SER A O 1
ATOM 3489 N N . ASP A 1 416 ? 29.811 15.874 -11.549 1.00 76.31 416 ASP A N 1
ATOM 3490 C CA . ASP A 1 416 ? 30.505 17.035 -12.115 1.00 76.31 416 ASP A CA 1
ATOM 3491 C C . ASP A 1 416 ? 32.032 16.915 -11.943 1.00 76.31 416 ASP A C 1
ATOM 3493 O O . ASP A 1 416 ? 32.782 17.862 -12.200 1.00 76.31 416 ASP A O 1
ATOM 3497 N N . ASN A 1 417 ? 32.519 15.756 -11.481 1.00 79.19 417 ASN A N 1
ATOM 3498 C CA . ASN A 1 417 ? 33.918 15.580 -11.140 1.00 79.19 417 ASN A CA 1
ATOM 3499 C C . ASN A 1 417 ? 34.788 15.603 -12.403 1.00 79.19 417 ASN A C 1
ATOM 3501 O O . ASN A 1 417 ? 34.969 14.596 -13.094 1.00 79.19 417 ASN A O 1
ATOM 3505 N N . LYS A 1 418 ? 35.392 16.768 -12.650 1.00 77.38 418 LYS A N 1
ATOM 3506 C CA . LYS A 1 418 ? 36.282 17.040 -13.783 1.00 77.38 418 LYS A CA 1
ATOM 3507 C C . LYS A 1 418 ? 37.442 16.033 -13.880 1.00 77.38 418 LYS A C 1
ATOM 3509 O O . LYS A 1 418 ? 37.901 15.783 -14.985 1.00 77.38 418 LYS A O 1
ATOM 3514 N N . PHE A 1 419 ? 37.883 15.397 -12.786 1.00 72.50 419 PHE A N 1
ATOM 3515 C CA . PHE A 1 419 ? 38.928 14.357 -12.839 1.00 72.50 419 PHE A CA 1
ATOM 3516 C C . PHE A 1 419 ? 38.465 13.052 -13.493 1.00 72.50 419 PHE A C 1
ATOM 3518 O O . PHE A 1 419 ? 39.282 12.354 -14.087 1.00 72.50 419 PHE A O 1
ATOM 3525 N N . ILE A 1 420 ? 37.176 12.723 -13.388 1.00 71.56 420 ILE A N 1
ATOM 3526 C CA . ILE A 1 420 ? 36.582 11.549 -14.042 1.00 71.56 420 ILE A CA 1
ATOM 3527 C C . ILE A 1 420 ? 36.199 11.907 -15.487 1.00 71.56 420 ILE A C 1
ATOM 3529 O O . ILE A 1 420 ? 36.345 11.098 -16.399 1.00 71.56 420 ILE A O 1
ATOM 3533 N N . LEU A 1 421 ? 35.734 13.142 -15.701 1.00 70.38 421 LEU A N 1
ATOM 3534 C CA . LEU A 1 421 ? 35.152 13.590 -16.968 1.00 70.38 421 LEU A CA 1
ATOM 3535 C C . LEU A 1 421 ? 36.176 14.072 -17.991 1.00 70.38 421 LEU A C 1
ATOM 3537 O O . LEU A 1 421 ? 35.968 13.893 -19.193 1.00 70.38 421 LEU A O 1
ATOM 3541 N N . PHE A 1 422 ? 37.276 14.680 -17.542 1.00 77.69 422 PHE A N 1
ATOM 3542 C CA . PHE A 1 422 ? 38.292 15.198 -18.448 1.00 77.69 422 PHE A CA 1
ATOM 3543 C C . PHE A 1 422 ? 39.236 14.081 -18.855 1.00 77.69 422 PHE A C 1
ATOM 3545 O O . PHE A 1 422 ? 40.269 13.843 -18.227 1.00 77.69 422 PHE A O 1
ATOM 3552 N N . ASN A 1 423 ? 38.888 13.399 -19.938 1.00 66.88 423 ASN A N 1
ATOM 3553 C CA . ASN A 1 423 ? 39.777 12.440 -20.564 1.00 66.88 423 ASN A CA 1
ATOM 3554 C C . ASN A 1 423 ? 40.402 13.057 -21.828 1.00 66.88 423 ASN A C 1
ATOM 3556 O O . ASN A 1 423 ? 39.812 13.890 -22.510 1.00 66.88 423 ASN A O 1
ATOM 3560 N N . ARG A 1 424 ? 41.637 12.663 -22.151 1.00 59.78 424 ARG A N 1
ATOM 3561 C CA . ARG A 1 424 ? 42.367 13.172 -23.328 1.00 59.78 424 ARG A CA 1
ATOM 3562 C C . ARG A 1 424 ? 41.961 12.471 -24.633 1.00 59.78 424 ARG A C 1
ATOM 3564 O O . ARG A 1 424 ? 42.761 12.416 -25.565 1.00 59.78 424 ARG A O 1
ATOM 3571 N N . THR A 1 425 ? 40.772 11.872 -24.692 1.00 65.06 425 THR A N 1
ATOM 3572 C CA . THR A 1 425 ? 40.299 11.202 -25.911 1.00 65.06 425 THR A CA 1
ATOM 3573 C C . THR A 1 425 ? 39.718 12.224 -26.885 1.00 65.06 425 THR A C 1
ATOM 3575 O O . THR A 1 425 ? 39.307 13.311 -26.487 1.00 65.06 425 THR A O 1
ATOM 3578 N N . CYS A 1 426 ? 39.661 11.884 -28.174 1.00 58.03 426 CYS A N 1
ATOM 3579 C CA . CYS A 1 426 ? 39.123 12.774 -29.209 1.00 58.03 426 CYS A CA 1
ATOM 3580 C C . CYS A 1 426 ? 37.642 13.145 -28.995 1.00 58.03 426 CYS A C 1
ATOM 3582 O O . CYS A 1 426 ? 37.175 14.120 -29.573 1.00 58.03 426 CYS A O 1
ATOM 3584 N N . THR A 1 427 ? 36.919 12.380 -28.171 1.00 60.00 427 THR A N 1
ATOM 3585 C CA . THR A 1 427 ? 35.510 12.596 -27.804 1.00 60.00 427 THR A CA 1
ATOM 3586 C C . THR A 1 427 ? 35.338 13.014 -26.337 1.00 60.00 427 THR A C 1
ATOM 3588 O O . THR A 1 427 ? 34.220 13.016 -25.833 1.00 60.00 427 THR A O 1
ATOM 3591 N N . GLY A 1 428 ? 36.435 13.299 -25.630 1.00 62.09 428 GLY A N 1
ATOM 3592 C CA . GLY A 1 428 ? 36.459 13.615 -24.204 1.00 62.09 428 GLY A CA 1
ATOM 3593 C C . GLY A 1 428 ? 36.127 15.063 -23.867 1.00 62.09 428 GLY A C 1
ATOM 3594 O O . GLY A 1 428 ? 36.304 15.970 -24.686 1.00 62.09 428 GLY A O 1
ATOM 3595 N N . TYR A 1 429 ? 35.710 15.302 -22.622 1.00 68.94 429 TYR A N 1
ATOM 3596 C CA . TYR A 1 429 ? 35.653 16.662 -22.098 1.00 68.94 429 TYR A CA 1
ATOM 3597 C C . TYR A 1 429 ? 37.056 17.184 -21.788 1.00 68.94 429 TYR A C 1
ATOM 3599 O O . TYR A 1 429 ? 37.967 16.464 -21.388 1.00 68.94 429 TYR A O 1
ATOM 3607 N N . THR A 1 430 ? 37.230 18.475 -21.984 1.00 74.12 430 THR A N 1
ATOM 3608 C CA . THR A 1 430 ? 38.441 19.247 -21.750 1.00 74.12 430 THR A CA 1
ATOM 3609 C C . THR A 1 430 ? 38.032 20.563 -21.104 1.00 74.12 430 THR A C 1
ATOM 3611 O O . THR A 1 430 ? 36.859 20.931 -21.087 1.00 74.12 430 THR A O 1
ATOM 3614 N N . THR A 1 431 ? 39.006 21.343 -20.649 1.00 71.75 431 THR A N 1
ATOM 3615 C CA . THR A 1 431 ? 38.755 22.710 -20.171 1.00 71.75 431 THR A CA 1
ATOM 3616 C C . THR A 1 431 ? 38.067 23.603 -21.205 1.00 71.75 431 THR A C 1
ATOM 3618 O O . THR A 1 431 ? 37.486 24.609 -20.825 1.00 71.75 431 THR A O 1
ATOM 3621 N N . ASN A 1 432 ? 38.140 23.263 -22.497 1.00 72.88 432 ASN A N 1
ATOM 3622 C CA . ASN A 1 432 ? 37.689 24.129 -23.585 1.00 72.88 432 ASN A CA 1
ATOM 3623 C C . ASN A 1 432 ? 36.242 23.862 -24.027 1.00 72.88 432 ASN A C 1
ATOM 3625 O O . ASN A 1 432 ? 35.645 24.727 -24.655 1.00 72.88 432 ASN A O 1
ATOM 3629 N N . ASN A 1 433 ? 35.692 22.677 -23.744 1.00 77.62 433 ASN A N 1
ATOM 3630 C CA . ASN A 1 433 ? 34.328 22.276 -24.127 1.00 77.62 433 ASN A CA 1
ATOM 3631 C C . ASN A 1 433 ? 33.448 21.921 -22.913 1.00 77.62 433 ASN A C 1
ATOM 3633 O O . ASN A 1 433 ? 32.335 21.431 -23.085 1.00 77.62 433 ASN A O 1
ATOM 3637 N N . TRP A 1 434 ? 33.947 22.143 -21.695 1.00 75.88 434 TRP A N 1
ATOM 3638 C CA . TRP A 1 434 ? 33.193 21.965 -20.461 1.00 75.88 434 TRP A CA 1
ATOM 3639 C C . TRP A 1 434 ? 32.458 23.250 -20.080 1.00 75.88 434 TRP A C 1
ATOM 3641 O O . TRP A 1 434 ? 33.083 24.303 -19.950 1.00 75.88 434 TRP A O 1
ATOM 3651 N N . ILE A 1 435 ? 31.152 23.146 -19.843 1.00 76.12 435 ILE A N 1
ATOM 3652 C CA . ILE A 1 435 ? 30.325 24.238 -19.324 1.00 76.12 435 ILE A CA 1
ATOM 3653 C C . ILE A 1 435 ? 30.206 24.054 -17.807 1.00 76.12 435 ILE A C 1
ATOM 3655 O O . ILE A 1 435 ? 29.897 22.969 -17.313 1.00 76.12 435 ILE A O 1
ATOM 3659 N N . GLU A 1 436 ? 30.533 25.100 -17.051 1.00 72.56 436 GLU A N 1
ATOM 3660 C CA . GLU A 1 436 ? 30.490 25.071 -15.590 1.00 72.56 436 GLU A CA 1
ATOM 3661 C C . GLU A 1 436 ? 29.041 24.984 -15.091 1.00 72.56 436 GLU A C 1
ATOM 3663 O O . GLU A 1 436 ? 28.192 25.734 -15.554 1.00 72.56 436 GLU A O 1
ATOM 3668 N N . GLY A 1 437 ? 28.769 24.049 -14.174 1.00 68.38 437 GLY A N 1
ATOM 3669 C CA . GLY A 1 437 ? 27.412 23.692 -13.735 1.00 68.38 437 GLY A CA 1
ATOM 3670 C C . GLY A 1 437 ? 26.926 22.339 -14.268 1.00 68.38 437 GLY A C 1
ATOM 3671 O O . GLY A 1 437 ? 26.132 21.679 -13.600 1.00 68.38 437 GLY A O 1
ATOM 3672 N N . ASN A 1 438 ? 27.477 21.859 -15.390 1.00 70.56 438 ASN A N 1
ATOM 3673 C CA . ASN A 1 438 ? 27.044 20.596 -15.986 1.00 70.56 438 ASN A CA 1
ATOM 3674 C C . ASN A 1 438 ? 27.386 19.383 -15.106 1.00 70.56 438 ASN A C 1
ATOM 3676 O O . ASN A 1 438 ? 28.476 19.271 -14.542 1.00 70.56 438 ASN A O 1
ATOM 3680 N N . LYS A 1 439 ? 26.470 18.413 -15.065 1.00 73.06 439 LYS A N 1
ATOM 3681 C CA . LYS A 1 439 ? 26.703 17.066 -14.528 1.00 73.06 439 LYS A CA 1
ATOM 3682 C C . LYS A 1 439 ? 26.603 16.053 -15.662 1.00 73.06 439 LYS A C 1
ATOM 3684 O O . LYS A 1 439 ? 25.832 16.228 -16.601 1.00 73.06 439 LYS A O 1
ATOM 3689 N N . VAL A 1 440 ? 27.369 14.978 -15.561 1.00 75.88 440 VAL A N 1
ATOM 3690 C CA . VAL A 1 440 ? 27.348 13.867 -16.511 1.00 75.88 440 VAL A CA 1
ATOM 3691 C C . VAL A 1 440 ? 26.805 12.625 -15.823 1.00 75.88 440 VAL A C 1
ATOM 3693 O O . VAL A 1 440 ? 27.195 12.305 -14.697 1.00 75.88 440 VAL A O 1
ATOM 3696 N N . MET A 1 441 ? 25.904 11.933 -16.519 1.00 79.69 441 MET A N 1
ATOM 3697 C CA . MET A 1 441 ? 25.331 10.670 -16.075 1.00 79.69 441 MET A CA 1
ATOM 3698 C C . MET A 1 441 ? 26.255 9.511 -16.449 1.00 79.69 441 MET A C 1
ATOM 3700 O O . MET A 1 441 ? 26.454 9.213 -17.628 1.00 79.69 441 MET A O 1
ATOM 3704 N N . PHE A 1 442 ? 26.792 8.832 -15.442 1.00 78.88 442 PHE A N 1
ATOM 3705 C CA . PHE A 1 442 ? 27.454 7.545 -15.608 1.00 78.88 442 PHE A CA 1
ATOM 3706 C C . PHE A 1 442 ? 26.436 6.446 -15.397 1.00 78.88 442 PHE A C 1
ATOM 3708 O O . PHE A 1 442 ? 25.778 6.407 -14.360 1.00 78.88 442 PHE A O 1
ATOM 3715 N N . THR A 1 443 ? 26.334 5.542 -16.361 1.00 78.69 443 THR A N 1
ATOM 3716 C CA . THR A 1 443 ? 25.405 4.419 -16.308 1.00 78.69 443 THR A CA 1
ATOM 3717 C C . THR A 1 443 ? 26.188 3.118 -16.235 1.00 78.69 443 THR A C 1
ATOM 3719 O O . THR A 1 443 ? 27.248 2.971 -16.844 1.00 78.69 443 THR A O 1
ATOM 3722 N N . TYR A 1 444 ? 25.696 2.186 -15.431 1.00 81.44 444 TYR A N 1
ATOM 3723 C CA . TYR A 1 444 ? 26.283 0.864 -15.275 1.00 81.44 444 TYR A CA 1
ATOM 3724 C C . TYR A 1 444 ? 25.188 -0.150 -14.959 1.00 81.44 444 TYR A C 1
ATOM 3726 O O . TYR A 1 444 ? 24.075 0.205 -14.566 1.00 81.44 444 TYR A O 1
ATOM 3734 N N . ARG A 1 445 ? 25.502 -1.428 -15.154 1.00 82.69 445 ARG A N 1
ATOM 3735 C CA . ARG A 1 445 ? 24.590 -2.529 -14.857 1.00 82.69 445 ARG A CA 1
ATOM 3736 C C . ARG A 1 445 ? 25.221 -3.444 -13.828 1.00 82.69 445 ARG A C 1
ATOM 3738 O O . ARG A 1 445 ? 26.361 -3.878 -13.999 1.00 82.69 445 ARG A O 1
ATOM 3745 N N . ASN A 1 446 ? 24.481 -3.737 -12.767 1.00 78.31 446 ASN A N 1
ATOM 3746 C CA . ASN A 1 446 ? 24.907 -4.740 -11.805 1.00 78.31 446 ASN A CA 1
ATOM 3747 C C . ASN A 1 446 ? 24.867 -6.116 -12.467 1.00 78.31 446 ASN A C 1
ATOM 3749 O O . ASN A 1 446 ? 23.938 -6.449 -13.200 1.00 78.31 446 ASN A O 1
ATOM 3753 N N . ASN A 1 447 ? 25.887 -6.918 -12.191 1.00 73.31 447 ASN A N 1
ATOM 3754 C CA . ASN A 1 447 ? 26.005 -8.261 -12.723 1.00 73.31 447 ASN A CA 1
ATOM 3755 C C . ASN A 1 447 ? 26.052 -9.280 -11.582 1.00 73.31 447 ASN A C 1
ATOM 3757 O O . ASN A 1 447 ? 26.714 -9.070 -10.568 1.00 73.31 447 ASN A O 1
ATOM 3761 N N . ASN A 1 448 ? 25.373 -10.406 -11.780 1.00 67.31 448 ASN A N 1
ATOM 3762 C CA . ASN A 1 448 ? 25.351 -11.547 -10.874 1.00 67.31 448 ASN A CA 1
ATOM 3763 C C . ASN A 1 448 ? 26.581 -12.468 -10.994 1.00 67.31 448 ASN A C 1
ATOM 3765 O O . ASN A 1 448 ? 26.682 -13.446 -10.250 1.00 67.31 448 ASN A O 1
ATOM 3769 N N . PHE A 1 449 ? 27.513 -12.190 -11.908 1.00 71.94 449 PHE A N 1
ATOM 3770 C CA . PHE A 1 449 ? 28.737 -12.966 -12.076 1.00 71.94 449 PHE A CA 1
ATOM 3771 C C . PHE A 1 449 ? 29.637 -12.873 -10.832 1.00 71.94 449 PHE A C 1
ATOM 3773 O O . PHE A 1 449 ? 30.120 -11.803 -10.474 1.00 71.94 449 PHE A O 1
ATOM 3780 N N . LYS A 1 450 ? 29.883 -14.017 -10.181 1.00 69.12 450 LYS A N 1
ATOM 3781 C CA . LYS A 1 450 ? 30.701 -14.132 -8.953 1.00 69.12 450 LYS A CA 1
ATOM 3782 C C . LYS A 1 450 ? 32.088 -14.742 -9.175 1.00 69.12 450 LYS A C 1
ATOM 3784 O O . LYS A 1 450 ? 32.827 -14.946 -8.216 1.00 69.12 450 LYS A O 1
ATOM 3789 N N . GLY A 1 451 ? 32.413 -15.118 -10.411 1.00 68.81 451 GLY A N 1
ATOM 3790 C CA . GLY A 1 451 ? 33.693 -15.739 -10.739 1.00 68.81 451 GLY A CA 1
ATOM 3791 C C . GLY A 1 451 ? 34.823 -14.718 -10.860 1.00 68.81 451 GLY A C 1
ATOM 3792 O O . GLY A 1 451 ? 34.596 -13.514 -10.942 1.00 68.81 451 GLY A O 1
ATOM 3793 N N . ASN A 1 452 ? 36.058 -15.207 -10.938 1.00 73.88 452 ASN A N 1
ATOM 3794 C CA . ASN A 1 452 ? 37.183 -14.392 -11.379 1.00 73.88 452 ASN A CA 1
ATOM 3795 C C . ASN A 1 452 ? 37.372 -14.584 -12.893 1.00 73.88 452 ASN A C 1
ATOM 3797 O O . ASN A 1 452 ? 37.811 -15.651 -13.328 1.00 73.88 452 ASN A O 1
ATOM 3801 N N . LEU A 1 453 ? 37.050 -13.556 -13.687 1.00 75.19 453 LEU A N 1
ATOM 3802 C CA . LEU A 1 453 ? 37.154 -13.598 -15.153 1.00 75.19 453 LEU A CA 1
ATOM 3803 C C . LEU A 1 453 ? 38.582 -13.902 -15.623 1.00 75.19 453 LEU A C 1
ATOM 3805 O O . LEU A 1 453 ? 38.751 -14.597 -16.621 1.00 75.19 453 LEU A O 1
ATOM 3809 N N . PHE A 1 454 ? 39.607 -13.465 -14.881 1.00 73.88 454 PHE A N 1
ATOM 3810 C CA . PHE A 1 454 ? 41.009 -13.696 -15.241 1.00 73.88 454 PHE A CA 1
ATOM 3811 C C . PHE A 1 454 ? 41.376 -15.182 -15.285 1.00 73.88 454 PHE A C 1
ATOM 3813 O O . PHE A 1 454 ? 42.200 -15.578 -16.102 1.00 73.88 454 PHE A O 1
ATOM 3820 N N . ILE A 1 455 ? 40.762 -16.012 -14.437 1.00 76.94 455 ILE A N 1
ATOM 3821 C CA . ILE A 1 455 ? 41.034 -17.459 -14.395 1.00 76.94 455 ILE A CA 1
ATOM 3822 C C . ILE A 1 455 ? 40.325 -18.181 -15.551 1.00 76.94 455 ILE A C 1
ATOM 3824 O O . ILE A 1 455 ? 40.752 -19.250 -15.979 1.00 76.94 455 ILE A O 1
ATOM 3828 N N . LEU A 1 456 ? 39.247 -17.591 -16.073 1.00 72.56 456 LEU A N 1
ATOM 3829 C CA . LEU A 1 456 ? 38.474 -18.144 -17.186 1.00 72.56 456 LEU A CA 1
ATOM 3830 C C . LEU A 1 456 ? 39.063 -17.777 -18.552 1.00 72.56 456 LEU A C 1
ATOM 3832 O O . LEU A 1 456 ? 38.750 -18.432 -19.548 1.00 72.56 456 LEU A O 1
ATOM 3836 N N . MET A 1 457 ? 39.934 -16.765 -18.602 1.00 76.44 457 MET A N 1
ATOM 3837 C CA . MET A 1 457 ? 40.680 -16.424 -19.806 1.00 76.44 457 MET A CA 1
ATOM 3838 C C . MET A 1 457 ? 41.702 -17.520 -20.121 1.00 76.44 457 MET A C 1
ATOM 3840 O O . MET A 1 457 ? 42.655 -17.740 -19.374 1.00 76.44 457 MET A O 1
ATOM 3844 N N . ASN A 1 458 ? 41.541 -18.187 -21.262 1.00 76.38 458 ASN A N 1
ATOM 3845 C CA . ASN A 1 458 ? 42.495 -19.181 -21.743 1.00 76.38 458 ASN A CA 1
ATOM 3846 C C . ASN A 1 458 ? 42.665 -19.052 -23.259 1.00 76.38 458 ASN A C 1
ATOM 3848 O O . ASN A 1 458 ? 41.695 -18.931 -23.996 1.00 76.38 458 ASN A O 1
ATOM 3852 N N . ARG A 1 459 ? 43.911 -19.109 -23.739 1.00 63.22 459 ARG A N 1
ATOM 3853 C CA . ARG A 1 459 ? 44.279 -18.955 -25.158 1.00 63.22 459 ARG A CA 1
ATOM 3854 C C . ARG A 1 459 ? 44.098 -20.235 -25.988 1.00 63.22 459 ARG A C 1
ATOM 3856 O O . ARG A 1 459 ? 44.736 -20.384 -27.028 1.00 63.22 459 ARG A O 1
ATOM 3863 N N . THR A 1 460 ? 43.283 -21.183 -25.533 1.00 71.56 460 THR A N 1
ATOM 3864 C CA . THR A 1 460 ? 42.919 -22.368 -26.324 1.00 71.56 460 THR A CA 1
ATOM 3865 C C . THR A 1 460 ? 41.872 -22.006 -27.377 1.00 71.56 460 THR A C 1
ATOM 3867 O O . THR A 1 460 ? 41.158 -21.019 -27.240 1.00 71.56 460 THR A O 1
ATOM 3870 N N . CYS A 1 461 ? 41.725 -22.835 -28.415 1.00 64.31 461 CYS A N 1
ATOM 3871 C CA . CYS A 1 461 ? 40.721 -22.631 -29.471 1.00 64.31 461 CYS A CA 1
ATOM 3872 C C . CYS A 1 461 ? 39.264 -22.604 -28.960 1.00 64.31 461 CYS A C 1
ATOM 3874 O O . CYS A 1 461 ? 38.375 -22.191 -29.694 1.00 64.31 461 CYS A O 1
ATOM 3876 N N . THR A 1 462 ? 39.023 -23.040 -27.720 1.00 69.38 462 THR A N 1
ATOM 3877 C CA . THR A 1 462 ? 37.716 -23.060 -27.043 1.00 69.38 462 THR A CA 1
ATOM 3878 C C . THR A 1 462 ? 37.675 -22.183 -25.782 1.00 69.38 462 THR A C 1
ATOM 3880 O O . THR A 1 462 ? 36.724 -22.278 -25.010 1.00 69.38 462 THR A O 1
ATOM 3883 N N . GLY A 1 463 ? 38.728 -21.406 -25.505 1.00 67.88 463 GLY A N 1
ATOM 3884 C CA . GLY A 1 463 ? 38.856 -20.600 -24.288 1.00 67.88 463 GLY A CA 1
ATOM 3885 C C . GLY A 1 463 ? 38.333 -19.171 -24.452 1.00 67.88 463 GLY A C 1
ATOM 3886 O O . GLY A 1 463 ? 38.171 -18.675 -25.568 1.00 67.88 463 GLY A O 1
ATOM 3887 N N . TYR A 1 464 ? 38.064 -18.499 -23.329 1.00 76.62 464 TYR A N 1
ATOM 3888 C CA . TYR A 1 464 ? 37.615 -17.108 -23.347 1.00 76.62 464 TYR A CA 1
ATOM 3889 C C . TYR A 1 464 ? 38.795 -16.145 -23.557 1.00 76.62 464 TYR A C 1
ATOM 3891 O O . TYR A 1 464 ? 39.869 -16.306 -22.972 1.00 76.62 464 TYR A O 1
ATOM 3899 N N . THR A 1 465 ? 38.591 -15.131 -24.393 1.00 78.75 465 THR A N 1
ATOM 3900 C CA . THR A 1 465 ? 39.528 -14.049 -24.717 1.00 78.75 465 THR A CA 1
ATOM 3901 C C . THR A 1 465 ? 38.993 -12.717 -24.198 1.00 78.75 465 THR A C 1
ATOM 3903 O O . THR A 1 465 ? 37.843 -12.618 -23.782 1.00 78.75 465 THR A O 1
ATOM 3906 N N . VAL A 1 466 ? 39.806 -11.660 -24.263 1.00 75.06 466 VAL A N 1
ATOM 3907 C CA . VAL A 1 466 ? 39.362 -10.291 -23.936 1.00 75.06 466 VAL A CA 1
ATOM 3908 C C . VAL A 1 466 ? 38.148 -9.838 -24.757 1.00 75.06 466 VAL A C 1
ATOM 3910 O O . VAL A 1 466 ? 37.383 -9.015 -24.276 1.00 75.06 466 VAL A O 1
ATOM 3913 N N . ASP A 1 467 ? 37.935 -10.410 -25.945 1.00 76.81 467 ASP A N 1
ATOM 3914 C CA . ASP A 1 467 ? 36.845 -10.021 -26.845 1.00 76.81 467 ASP A CA 1
ATOM 3915 C C . ASP A 1 467 ? 35.507 -10.689 -26.496 1.00 76.81 467 ASP A C 1
ATOM 3917 O O . ASP A 1 467 ? 34.450 -10.182 -26.861 1.00 76.81 467 ASP A O 1
ATOM 3921 N N . ASN A 1 468 ? 35.527 -11.844 -25.817 1.00 79.44 468 ASN A N 1
ATOM 3922 C CA . ASN A 1 468 ? 34.316 -12.625 -25.540 1.00 79.44 468 ASN A CA 1
ATOM 3923 C C . ASN A 1 468 ? 34.082 -12.913 -24.050 1.00 79.44 468 ASN A C 1
ATOM 3925 O O . ASN A 1 468 ? 33.020 -13.426 -23.702 1.00 79.44 468 ASN A O 1
ATOM 3929 N N . ILE A 1 469 ? 35.019 -12.576 -23.160 1.00 77.38 469 ILE A N 1
ATOM 3930 C CA . ILE A 1 469 ? 34.891 -12.820 -21.717 1.00 77.38 469 ILE A CA 1
ATOM 3931 C C . ILE A 1 469 ? 33.668 -12.104 -21.122 1.00 77.38 469 ILE A C 1
ATOM 3933 O O . ILE A 1 469 ? 33.016 -12.632 -20.222 1.00 77.38 469 ILE A O 1
ATOM 3937 N N . ASP A 1 470 ? 33.292 -10.948 -21.677 1.00 75.69 470 ASP A N 1
ATOM 3938 C CA . ASP A 1 470 ? 32.113 -10.195 -21.250 1.00 75.69 470 ASP A CA 1
ATOM 3939 C C . ASP A 1 470 ? 30.799 -10.918 -21.580 1.00 75.69 470 ASP A C 1
ATOM 3941 O O . ASP A 1 470 ? 29.784 -10.655 -20.942 1.00 75.69 470 ASP A O 1
ATOM 3945 N N . THR A 1 471 ? 30.786 -11.904 -22.485 1.00 78.81 471 THR A N 1
ATOM 3946 C CA . THR A 1 471 ? 29.587 -12.738 -22.703 1.00 78.81 471 THR A CA 1
ATOM 3947 C C . THR A 1 471 ? 29.217 -13.540 -21.453 1.00 78.81 471 THR A C 1
ATOM 3949 O O . THR A 1 471 ? 28.035 -13.718 -21.169 1.00 78.81 471 THR A O 1
ATOM 3952 N N . LEU A 1 472 ? 30.205 -13.950 -20.645 1.00 75.12 472 LEU A N 1
ATOM 3953 C CA . LEU A 1 472 ? 29.971 -14.608 -19.356 1.00 75.12 472 LEU A CA 1
ATOM 3954 C C . LEU A 1 472 ? 29.363 -13.656 -18.333 1.00 75.12 472 LEU A C 1
ATOM 3956 O O . LEU A 1 472 ? 28.529 -14.064 -17.528 1.00 75.12 472 LEU A O 1
ATOM 3960 N N . ARG A 1 473 ? 29.781 -12.388 -18.372 1.00 73.00 473 ARG A N 1
ATOM 3961 C CA . ARG A 1 473 ? 29.201 -11.338 -17.540 1.00 73.00 473 ARG A CA 1
ATOM 3962 C C . ARG A 1 473 ? 27.766 -11.045 -17.968 1.00 73.00 473 ARG A C 1
ATOM 3964 O O . ARG A 1 473 ? 26.898 -10.894 -17.120 1.00 73.00 473 ARG A O 1
ATOM 3971 N N . ASN A 1 474 ? 27.528 -10.974 -19.269 1.00 75.62 474 ASN A N 1
ATOM 3972 C CA . ASN A 1 474 ? 26.264 -10.510 -19.821 1.00 75.62 474 ASN A CA 1
ATOM 3973 C C . ASN A 1 474 ? 25.185 -11.597 -19.850 1.00 75.62 474 ASN A C 1
ATOM 3975 O O . ASN A 1 474 ? 24.012 -11.267 -19.982 1.00 75.62 474 ASN A O 1
ATOM 3979 N N . LYS A 1 475 ? 25.555 -12.874 -19.684 1.00 73.94 475 LYS A N 1
ATOM 3980 C CA . LYS A 1 475 ? 24.624 -14.008 -19.748 1.00 73.94 475 LYS A CA 1
ATOM 3981 C C . LYS A 1 475 ? 23.421 -13.860 -18.808 1.00 73.94 475 LYS A C 1
ATOM 3983 O O . LYS A 1 475 ? 22.300 -14.094 -19.236 1.00 73.94 475 LYS A O 1
ATOM 3988 N N . ASP A 1 476 ? 23.657 -13.416 -17.572 1.00 72.56 476 ASP A N 1
ATOM 3989 C CA . ASP A 1 476 ? 22.623 -13.285 -16.533 1.00 72.56 476 ASP A CA 1
ATOM 3990 C C . ASP A 1 476 ? 22.422 -11.823 -16.090 1.00 72.56 476 ASP A C 1
ATOM 3992 O O . ASP A 1 476 ? 21.973 -11.554 -14.972 1.00 72.56 476 ASP A O 1
ATOM 3996 N N . ILE A 1 477 ? 22.776 -10.856 -16.945 1.00 81.44 477 ILE A N 1
ATOM 3997 C CA . ILE A 1 477 ? 22.717 -9.422 -16.609 1.00 81.44 477 ILE A CA 1
ATOM 3998 C C . ILE A 1 477 ? 21.281 -8.901 -16.467 1.00 81.44 477 ILE A C 1
ATOM 4000 O O . ILE A 1 477 ? 21.042 -7.946 -15.732 1.00 81.44 477 ILE A O 1
ATOM 4004 N N . ASN A 1 478 ? 20.323 -9.562 -17.124 1.00 82.19 478 ASN A N 1
ATOM 4005 C CA . ASN A 1 478 ? 18.888 -9.304 -16.987 1.00 82.19 478 ASN A CA 1
ATOM 4006 C C . ASN A 1 478 ? 18.233 -10.093 -15.843 1.00 82.19 478 ASN A C 1
ATOM 4008 O O . ASN A 1 478 ? 17.078 -9.841 -15.527 1.00 82.19 478 ASN A O 1
ATOM 4012 N N . ASN A 1 479 ? 18.941 -11.028 -15.200 1.00 82.69 479 ASN A N 1
ATOM 4013 C CA . ASN A 1 479 ? 18.353 -11.826 -14.129 1.00 82.69 479 ASN A CA 1
ATOM 4014 C C . ASN A 1 479 ? 18.078 -10.938 -12.902 1.00 82.69 479 ASN A C 1
ATOM 4016 O O . ASN A 1 479 ? 19.010 -10.407 -12.284 1.00 82.69 479 ASN A O 1
ATOM 4020 N N . HIS A 1 480 ? 16.803 -10.800 -12.548 1.00 85.69 480 HIS A N 1
ATOM 4021 C CA . HIS A 1 480 ? 16.314 -10.025 -11.413 1.00 85.69 480 HIS A CA 1
ATOM 4022 C C . HIS A 1 480 ? 15.422 -10.911 -10.541 1.00 85.69 480 HIS A C 1
ATOM 4024 O O . HIS A 1 480 ? 14.589 -11.655 -11.047 1.00 85.69 480 HIS A O 1
ATOM 4030 N N . ASN A 1 481 ? 15.600 -10.829 -9.221 1.00 87.06 481 ASN A N 1
ATOM 4031 C CA . ASN A 1 481 ? 14.814 -11.603 -8.265 1.00 87.06 481 ASN A CA 1
ATOM 4032 C C . ASN A 1 481 ? 13.826 -10.673 -7.538 1.00 87.06 481 ASN A C 1
ATOM 4034 O O . ASN A 1 481 ? 14.235 -10.031 -6.563 1.00 87.06 481 ASN A O 1
ATOM 4038 N N . PRO A 1 482 ? 12.544 -10.643 -7.950 1.00 87.94 482 PRO A N 1
ATOM 4039 C CA . PRO A 1 482 ? 11.549 -9.711 -7.411 1.00 87.94 482 PRO A CA 1
ATOM 4040 C C . PRO A 1 482 ? 11.217 -9.973 -5.932 1.00 87.94 482 PRO A C 1
ATOM 4042 O O . PRO A 1 482 ? 10.843 -9.063 -5.194 1.00 87.94 482 PRO A O 1
ATOM 4045 N N . TYR A 1 483 ? 11.408 -11.203 -5.439 1.00 91.12 483 TYR A N 1
ATOM 4046 C CA . TYR A 1 483 ? 11.066 -11.568 -4.060 1.00 91.12 483 TYR A CA 1
ATOM 4047 C C . TYR A 1 483 ? 11.959 -10.889 -3.014 1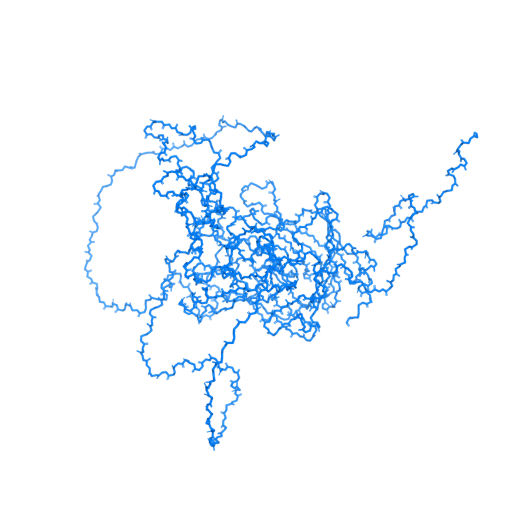.00 91.12 483 TYR A C 1
ATOM 4049 O O . TYR A 1 483 ? 11.553 -10.690 -1.867 1.00 91.12 483 TYR A O 1
ATOM 4057 N N . LYS A 1 484 ? 13.196 -10.523 -3.372 1.00 90.06 484 LYS A N 1
ATOM 4058 C CA . LYS A 1 484 ? 14.112 -9.843 -2.438 1.00 90.06 484 LYS A CA 1
ATOM 4059 C C . LYS A 1 484 ? 13.615 -8.458 -2.032 1.00 90.06 484 LYS A C 1
ATOM 4061 O O . LYS A 1 484 ? 13.913 -8.005 -0.919 1.00 90.06 484 LYS A O 1
ATOM 4066 N N . ASP A 1 485 ? 12.839 -7.817 -2.893 1.00 91.25 485 ASP A N 1
ATOM 4067 C CA . ASP A 1 485 ? 12.381 -6.448 -2.688 1.00 91.25 485 ASP A CA 1
ATOM 4068 C C . ASP A 1 485 ? 11.223 -6.362 -1.690 1.00 91.25 485 ASP A C 1
ATOM 4070 O O . ASP A 1 485 ? 11.092 -5.374 -0.960 1.00 91.25 485 ASP A O 1
ATOM 4074 N N . ILE A 1 486 ? 10.444 -7.440 -1.576 1.00 94.56 486 ILE A N 1
ATOM 4075 C CA . ILE A 1 486 ? 9.238 -7.484 -0.744 1.00 94.56 486 ILE A CA 1
ATOM 4076 C C . ILE A 1 486 ? 9.486 -7.984 0.685 1.00 94.56 486 ILE A C 1
ATOM 4078 O O . ILE A 1 486 ? 8.691 -7.692 1.579 1.00 94.56 486 ILE A O 1
ATOM 4082 N N . TYR A 1 487 ? 10.595 -8.684 0.965 1.00 94.94 487 TYR A N 1
ATOM 4083 C CA . TYR A 1 487 ? 10.858 -9.207 2.314 1.00 94.94 487 TYR A CA 1
ATOM 4084 C C . TYR A 1 487 ? 10.887 -8.091 3.368 1.00 94.94 487 TYR A C 1
ATOM 4086 O O . TYR A 1 487 ? 11.671 -7.143 3.259 1.00 94.94 487 TYR A O 1
ATOM 4094 N N . ASN A 1 488 ? 10.060 -8.224 4.409 1.00 94.69 488 ASN A N 1
ATOM 4095 C CA . ASN A 1 488 ? 9.834 -7.234 5.468 1.00 94.69 488 ASN A CA 1
ATOM 4096 C C . ASN A 1 488 ? 9.320 -5.871 4.963 1.00 94.69 488 ASN A C 1
ATOM 4098 O O . ASN A 1 488 ? 9.384 -4.895 5.700 1.00 94.69 488 ASN A O 1
ATOM 4102 N N . ASN A 1 489 ? 8.833 -5.779 3.726 1.00 96.31 489 ASN A N 1
ATOM 4103 C CA . ASN A 1 489 ? 8.383 -4.539 3.081 1.00 96.31 489 ASN A CA 1
ATOM 4104 C C . ASN A 1 489 ? 6.854 -4.516 2.886 1.00 96.31 489 ASN A C 1
ATOM 4106 O O . ASN A 1 489 ? 6.350 -3.770 2.054 1.00 96.31 489 ASN A O 1
ATOM 4110 N N . ALA A 1 490 ? 6.117 -5.366 3.608 1.00 97.31 490 ALA A N 1
ATOM 4111 C CA . ALA A 1 490 ? 4.662 -5.444 3.550 1.00 97.31 490 ALA A CA 1
ATOM 4112 C C . ALA A 1 490 ? 4.084 -5.843 4.910 1.00 97.31 490 ALA A C 1
ATOM 4114 O O . ALA A 1 490 ? 4.428 -6.890 5.474 1.00 97.31 490 ALA A O 1
ATOM 4115 N N . PHE A 1 491 ? 3.207 -4.987 5.424 1.00 97.44 491 PHE A N 1
ATOM 4116 C CA . PHE A 1 491 ? 2.516 -5.141 6.694 1.00 97.44 491 PHE A CA 1
ATOM 4117 C C . PHE A 1 491 ? 1.041 -4.792 6.519 1.00 97.44 491 PHE A C 1
ATOM 4119 O O . PHE A 1 491 ? 0.721 -3.754 5.949 1.00 97.44 491 PHE A O 1
ATOM 4126 N N . ALA A 1 492 ? 0.154 -5.636 7.039 1.00 98.38 492 ALA A N 1
ATOM 4127 C CA . ALA A 1 492 ? -1.282 -5.406 7.022 1.00 98.38 492 ALA A CA 1
ATOM 4128 C C . ALA A 1 492 ? -1.942 -5.714 8.363 1.00 98.38 492 ALA A C 1
ATOM 4130 O O . ALA A 1 492 ? -1.484 -6.574 9.121 1.00 98.38 492 ALA A O 1
ATOM 4131 N N . LEU A 1 493 ? -3.070 -5.049 8.606 1.00 98.69 493 LEU A N 1
ATOM 4132 C CA . LEU A 1 493 ? -3.997 -5.355 9.689 1.00 98.69 493 LEU A CA 1
ATOM 4133 C C . LEU A 1 493 ? -5.295 -5.907 9.115 1.00 98.69 493 LEU A C 1
ATOM 4135 O O . LEU A 1 493 ? -5.788 -5.441 8.084 1.00 98.69 493 LEU A O 1
ATOM 4139 N N . ARG A 1 494 ? -5.851 -6.911 9.795 1.00 98.00 494 ARG A N 1
ATOM 4140 C CA . ARG A 1 494 ? -6.989 -7.673 9.285 1.00 98.00 494 ARG A CA 1
ATOM 4141 C C . ARG A 1 494 ? -7.985 -8.024 10.379 1.00 98.00 494 ARG A C 1
ATOM 4143 O O . ARG A 1 494 ? -7.588 -8.432 11.469 1.00 98.00 494 ARG A O 1
ATOM 4150 N N . ILE A 1 495 ? -9.270 -7.926 10.047 1.00 97.88 495 ILE A N 1
ATOM 4151 C CA . ILE A 1 495 ? -10.382 -8.466 10.834 1.00 97.88 495 ILE A CA 1
ATOM 4152 C C . ILE A 1 495 ? -11.001 -9.613 10.035 1.00 97.88 495 ILE A C 1
ATOM 4154 O O . ILE A 1 495 ? -11.422 -9.418 8.900 1.00 97.88 495 ILE A O 1
ATOM 4158 N N . LYS A 1 496 ? -11.041 -10.817 10.602 1.00 96.00 496 LYS A N 1
ATOM 4159 C CA . LYS A 1 496 ? -11.654 -11.990 9.960 1.00 96.00 496 LYS A CA 1
ATOM 4160 C C . LYS A 1 496 ? -13.176 -11.978 10.096 1.00 96.00 496 LYS A C 1
ATOM 4162 O O . LYS A 1 496 ? -13.743 -11.239 10.900 1.00 96.00 496 LYS A O 1
ATOM 4167 N N . ASP A 1 497 ? -13.841 -12.844 9.334 1.00 94.81 497 ASP A N 1
ATOM 4168 C CA . ASP A 1 497 ? -15.300 -12.994 9.381 1.00 94.81 497 ASP A CA 1
ATOM 4169 C C . ASP A 1 497 ? -15.807 -13.345 10.791 1.00 94.81 497 ASP A C 1
ATOM 4171 O O . ASP A 1 497 ? -16.833 -12.815 11.217 1.00 94.81 497 ASP A O 1
ATOM 4175 N N . ASP A 1 498 ? -15.031 -14.128 11.551 1.00 95.31 498 ASP A N 1
ATOM 4176 C CA . ASP A 1 498 ? -15.296 -14.493 12.950 1.00 95.31 498 ASP A CA 1
ATOM 4177 C C . ASP A 1 498 ? -15.060 -13.355 13.964 1.00 95.31 498 ASP A C 1
ATOM 4179 O O . ASP A 1 498 ? -15.156 -13.577 15.169 1.00 95.31 498 ASP A O 1
ATOM 4183 N N . GLY A 1 499 ? -14.712 -12.147 13.508 1.00 95.69 499 GLY A N 1
ATOM 4184 C CA . GLY A 1 499 ? -14.456 -10.982 14.357 1.00 95.69 499 GLY A CA 1
ATOM 4185 C C . GLY A 1 499 ? -13.112 -11.013 15.090 1.00 95.69 499 GLY A C 1
ATOM 4186 O O . GLY A 1 499 ? -12.875 -10.163 15.951 1.00 95.69 499 GLY A O 1
ATOM 4187 N N . SER A 1 500 ? -12.223 -11.967 14.795 1.00 97.25 500 SER A N 1
ATOM 4188 C CA . SER A 1 500 ? -10.845 -11.923 15.295 1.00 97.25 500 SER A CA 1
ATOM 4189 C C . SER A 1 500 ? -10.039 -10.846 14.562 1.00 97.25 500 SER A C 1
ATOM 4191 O O . SER A 1 500 ? -10.129 -10.703 13.341 1.00 97.25 500 SER A O 1
ATOM 4193 N N . ILE A 1 501 ? -9.243 -10.077 15.308 1.00 97.94 501 ILE A N 1
ATOM 4194 C CA . ILE A 1 501 ? -8.368 -9.029 14.769 1.00 97.94 501 ILE A CA 1
ATOM 4195 C C . ILE A 1 501 ? -6.909 -9.461 14.861 1.00 97.94 501 ILE A C 1
ATOM 4197 O O . ILE A 1 501 ? -6.495 -10.093 15.835 1.00 97.94 501 ILE A O 1
ATOM 4201 N N . GLY A 1 502 ? -6.122 -9.131 13.846 1.00 97.81 502 GLY A N 1
ATOM 4202 C CA . GLY A 1 502 ? -4.734 -9.547 13.768 1.00 97.81 502 GLY A CA 1
ATOM 4203 C C . GLY A 1 502 ? -3.913 -8.763 12.758 1.00 97.81 502 GLY A C 1
ATOM 4204 O O . GLY A 1 502 ? -4.302 -7.692 12.288 1.00 97.81 502 GLY A O 1
ATOM 4205 N N . TYR A 1 503 ? -2.760 -9.332 12.433 1.00 98.19 503 TYR A N 1
ATOM 4206 C CA . TYR A 1 503 ? -1.807 -8.791 11.471 1.00 98.19 503 TYR A CA 1
ATOM 4207 C C . TYR A 1 503 ? -1.404 -9.846 10.442 1.00 98.19 503 TYR A C 1
ATOM 4209 O O . TYR A 1 503 ? -1.542 -11.052 10.671 1.00 98.19 503 TYR A O 1
ATOM 4217 N N . ARG A 1 504 ? -0.818 -9.360 9.350 1.00 97.88 504 ARG A N 1
ATOM 4218 C CA . ARG A 1 504 ? -0.115 -10.147 8.342 1.00 97.88 504 ARG A CA 1
ATOM 4219 C C . ARG A 1 504 ? 1.175 -9.431 7.954 1.00 97.88 504 ARG A C 1
ATOM 4221 O O . ARG A 1 504 ? 1.155 -8.238 7.661 1.00 97.88 504 ARG A O 1
ATOM 4228 N N . ILE A 1 505 ? 2.295 -10.149 7.967 1.00 96.81 505 ILE A N 1
ATOM 4229 C CA . ILE A 1 505 ? 3.610 -9.643 7.550 1.00 96.81 505 ILE A CA 1
ATOM 4230 C C . ILE A 1 505 ? 4.214 -10.605 6.541 1.00 96.81 505 ILE A C 1
ATOM 4232 O O . ILE A 1 505 ? 4.195 -11.820 6.749 1.00 96.81 505 ILE A O 1
ATOM 4236 N N . LEU A 1 506 ? 4.811 -10.045 5.493 1.00 96.38 506 LEU A N 1
ATOM 4237 C CA . LEU A 1 506 ? 5.646 -10.792 4.564 1.00 96.38 506 LEU A CA 1
ATOM 4238 C C . LEU A 1 506 ? 7.107 -10.718 5.007 1.00 96.38 506 LEU A C 1
ATOM 4240 O O . LEU A 1 506 ? 7.691 -9.641 5.118 1.00 96.38 506 LEU A O 1
ATOM 4244 N N . THR A 1 507 ? 7.719 -11.875 5.232 1.00 94.88 507 THR A N 1
ATOM 4245 C CA . THR A 1 507 ? 9.136 -12.011 5.572 1.00 94.88 507 THR A CA 1
ATOM 4246 C C . THR A 1 507 ? 9.804 -13.101 4.733 1.00 94.88 507 THR A C 1
ATOM 4248 O O . THR A 1 507 ? 9.223 -13.626 3.784 1.00 94.88 507 THR A O 1
ATOM 4251 N N . LYS A 1 508 ? 11.057 -13.407 5.060 1.00 93.19 508 LYS A N 1
ATOM 4252 C CA . LYS A 1 508 ? 11.886 -14.397 4.381 1.00 93.19 508 LYS A CA 1
ATOM 4253 C C . LYS A 1 508 ? 12.009 -15.667 5.223 1.00 93.19 508 LYS A C 1
ATOM 4255 O O . LYS A 1 508 ? 12.398 -15.590 6.387 1.00 93.19 508 LYS A O 1
ATOM 4260 N N . ASP A 1 509 ? 11.774 -16.826 4.616 1.00 91.38 509 ASP A N 1
ATOM 4261 C CA . ASP A 1 509 ? 12.173 -18.118 5.165 1.00 91.38 509 ASP A CA 1
ATOM 4262 C C . ASP A 1 509 ? 13.595 -18.484 4.716 1.00 91.38 509 ASP A C 1
ATOM 4264 O O . ASP A 1 509 ? 13.895 -18.628 3.527 1.00 91.38 509 ASP A O 1
ATOM 4268 N N . CYS A 1 510 ? 14.513 -18.613 5.668 1.00 87.19 510 CYS A N 1
ATOM 4269 C CA . CYS A 1 510 ? 15.887 -18.989 5.356 1.00 87.19 510 CYS A CA 1
ATOM 4270 C C . CYS A 1 510 ? 16.044 -20.490 5.073 1.00 87.19 510 CYS A C 1
ATOM 4272 O O . CYS A 1 510 ? 17.027 -20.848 4.419 1.00 87.19 510 CYS A O 1
ATOM 4274 N N . ASP A 1 511 ? 15.082 -21.319 5.484 1.00 88.88 511 ASP A N 1
ATOM 4275 C CA . ASP A 1 511 ? 15.163 -22.781 5.404 1.00 88.88 511 ASP A CA 1
ATOM 4276 C C . ASP A 1 511 ? 14.723 -23.320 4.033 1.00 88.88 511 ASP A C 1
ATOM 4278 O O . ASP A 1 511 ? 15.147 -24.396 3.612 1.00 88.88 511 ASP A O 1
ATOM 4282 N N . ILE A 1 512 ? 13.922 -22.547 3.293 1.00 87.25 512 ILE A N 1
ATOM 4283 C CA . ILE A 1 512 ? 13.460 -22.900 1.946 1.00 87.2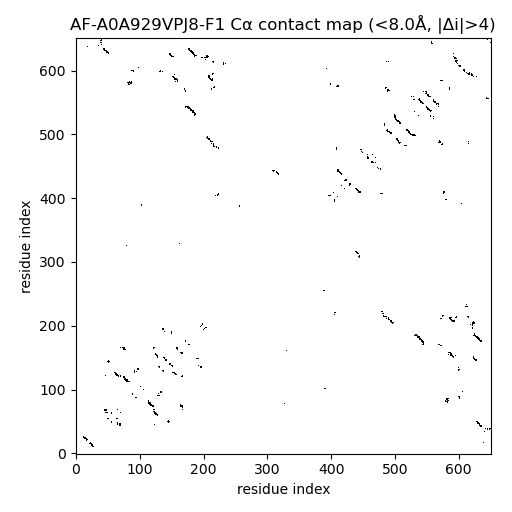5 512 ILE A CA 1
ATOM 4284 C C . ILE A 1 512 ? 14.605 -22.727 0.934 1.00 87.25 512 ILE A C 1
ATOM 4286 O O . ILE A 1 512 ? 15.257 -21.676 0.872 1.00 87.25 512 ILE A O 1
ATOM 4290 N N . SER A 1 513 ? 14.864 -23.754 0.120 1.00 80.25 513 SER A N 1
ATOM 4291 C CA . SER A 1 513 ? 15.775 -23.681 -1.028 1.00 80.25 513 SER A CA 1
ATOM 4292 C C . SER A 1 513 ? 15.081 -23.045 -2.239 1.00 80.25 513 SER A C 1
ATOM 4294 O O . SER A 1 513 ? 13.874 -23.153 -2.404 1.00 80.25 513 SER A O 1
ATOM 4296 N N . GLY A 1 514 ? 15.847 -22.362 -3.093 1.00 81.12 514 GLY A N 1
ATOM 4297 C CA . GLY A 1 514 ? 15.309 -21.622 -4.239 1.00 81.12 514 GLY A CA 1
ATOM 4298 C C . GLY A 1 514 ? 15.285 -20.106 -4.043 1.00 81.12 514 GLY A C 1
ATOM 4299 O O . GLY A 1 514 ? 15.815 -19.566 -3.066 1.00 81.12 514 GLY A O 1
ATOM 4300 N N . GLU A 1 515 ? 14.732 -19.417 -5.038 1.00 80.62 515 GLU A N 1
ATOM 4301 C CA . GLU A 1 515 ? 14.715 -17.954 -5.122 1.00 80.62 515 GLU A CA 1
ATOM 4302 C C . GLU A 1 515 ? 13.523 -17.322 -4.390 1.00 80.62 515 GLU A C 1
ATOM 4304 O O . GLU A 1 515 ? 13.709 -16.313 -3.702 1.00 80.62 515 GLU A O 1
ATOM 4309 N N . ASN A 1 516 ? 12.341 -17.942 -4.483 1.00 87.94 516 ASN A N 1
ATOM 4310 C CA . ASN A 1 516 ? 11.174 -17.575 -3.691 1.00 87.94 516 ASN A CA 1
ATOM 4311 C C . ASN A 1 516 ? 11.309 -18.163 -2.282 1.00 87.94 516 ASN A C 1
ATOM 4313 O O . ASN A 1 516 ? 11.193 -19.368 -2.070 1.00 87.94 516 ASN A O 1
ATOM 4317 N N . LYS A 1 517 ? 11.578 -17.291 -1.317 1.00 91.56 517 LYS A N 1
ATOM 4318 C CA . LYS A 1 517 ? 11.683 -17.610 0.110 1.00 91.56 517 LYS A CA 1
ATOM 4319 C C . LYS A 1 517 ? 10.590 -16.890 0.894 1.00 91.56 517 LYS A C 1
ATOM 4321 O O . LYS A 1 517 ? 10.800 -16.518 2.045 1.00 91.56 517 LYS A O 1
ATOM 4326 N N . THR A 1 518 ? 9.459 -16.606 0.258 1.00 93.19 518 THR A N 1
ATOM 4327 C CA . THR A 1 518 ? 8.364 -15.865 0.878 1.00 93.19 518 THR A CA 1
ATOM 4328 C C . THR A 1 518 ? 7.798 -16.637 2.060 1.00 93.19 518 THR A C 1
ATOM 4330 O O . THR A 1 518 ? 7.495 -17.823 1.965 1.00 93.19 518 THR A O 1
ATOM 4333 N N . LYS A 1 519 ? 7.642 -15.941 3.184 1.00 95.19 519 LYS A N 1
ATOM 4334 C CA . LYS A 1 519 ? 6.999 -16.451 4.388 1.00 95.19 519 LYS A CA 1
ATOM 4335 C C . LYS A 1 519 ? 5.973 -15.451 4.872 1.00 95.19 519 LYS A C 1
ATOM 4337 O O . LYS A 1 519 ? 6.315 -14.301 5.144 1.00 95.19 519 LYS A O 1
ATOM 4342 N N . ILE A 1 520 ? 4.743 -15.907 5.048 1.00 96.44 520 ILE A N 1
ATOM 4343 C CA . ILE A 1 520 ? 3.691 -15.106 5.660 1.00 96.44 520 ILE A CA 1
ATOM 4344 C C . ILE A 1 520 ? 3.622 -15.439 7.149 1.00 96.44 520 ILE A C 1
ATOM 4346 O O . ILE A 1 520 ? 3.510 -16.602 7.535 1.00 96.44 520 ILE A O 1
ATOM 4350 N N . ILE A 1 521 ? 3.719 -14.412 7.991 1.00 96.12 521 ILE A N 1
ATOM 4351 C CA . ILE A 1 521 ? 3.497 -14.523 9.433 1.00 96.12 521 ILE A CA 1
ATOM 4352 C C . ILE A 1 521 ? 2.193 -13.810 9.760 1.00 96.12 521 ILE A C 1
ATOM 4354 O O . ILE A 1 521 ? 2.026 -12.631 9.447 1.00 96.12 521 ILE A O 1
ATOM 4358 N N . GLU A 1 522 ? 1.294 -14.525 10.430 1.00 96.31 522 GLU A N 1
ATOM 4359 C CA . GLU A 1 522 ? 0.038 -13.980 10.927 1.00 96.31 522 GLU A CA 1
ATOM 4360 C C . GLU A 1 522 ? -0.217 -14.398 12.372 1.00 96.31 522 GLU A C 1
ATOM 4362 O O . GLU A 1 522 ? 0.266 -15.427 12.853 1.00 96.31 522 GLU A O 1
ATOM 4367 N N . GLY A 1 523 ? -1.047 -13.620 13.052 1.00 94.88 523 GLY A N 1
ATOM 4368 C CA . GLY A 1 523 ? -1.558 -13.952 14.370 1.00 94.88 523 GLY A CA 1
ATOM 4369 C C . GLY A 1 523 ? -2.798 -13.130 14.677 1.00 94.88 523 GLY A C 1
ATOM 4370 O O . GLY A 1 523 ? -2.905 -11.988 14.233 1.00 94.88 523 GLY A O 1
ATOM 4371 N N . TYR A 1 524 ? -3.735 -13.732 15.407 1.00 96.88 524 TYR A N 1
ATOM 4372 C CA . TYR A 1 524 ? -5.072 -13.188 15.630 1.00 96.88 524 TYR A CA 1
ATOM 4373 C C . TYR A 1 524 ? -5.472 -13.301 17.102 1.00 96.88 524 TYR A C 1
ATOM 4375 O O . TYR A 1 524 ? -5.026 -14.207 17.812 1.00 96.88 524 TYR A O 1
ATOM 4383 N N . SER A 1 525 ? -6.332 -12.381 17.537 1.00 94.75 525 SER A N 1
ATOM 4384 C CA . SER A 1 525 ? -7.031 -12.442 18.818 1.00 94.75 525 SER A CA 1
ATOM 4385 C C . SER A 1 525 ? -7.996 -13.629 18.883 1.00 94.75 525 SER A C 1
ATOM 4387 O O . SER A 1 525 ? -8.229 -14.330 17.898 1.00 94.75 525 SER A O 1
ATOM 4389 N N . ASN A 1 526 ? -8.644 -13.803 20.037 1.00 91.75 526 ASN A N 1
ATOM 4390 C CA . ASN A 1 526 ? -9.810 -14.679 20.119 1.00 91.75 526 ASN A CA 1
ATOM 4391 C C . ASN A 1 526 ? -10.910 -14.228 19.124 1.00 91.75 526 ASN A C 1
ATOM 4393 O O . ASN A 1 526 ? -10.969 -13.037 18.789 1.00 91.75 526 ASN A O 1
ATOM 4397 N N . PRO A 1 527 ? -11.780 -15.143 18.662 1.00 93.81 527 PRO A N 1
ATOM 4398 C CA . PRO A 1 527 ? -12.962 -14.798 17.871 1.00 93.81 527 PRO A CA 1
ATOM 4399 C C . PRO A 1 527 ? -13.932 -13.877 18.625 1.00 93.81 527 PRO A C 1
ATOM 4401 O O . PRO A 1 527 ? -13.931 -13.835 19.857 1.00 93.81 527 PRO A O 1
ATOM 4404 N N . ASN A 1 528 ? -14.803 -13.191 17.883 1.00 93.12 528 ASN A N 1
ATOM 4405 C CA . ASN A 1 528 ? -15.854 -12.283 18.363 1.00 93.12 528 ASN A CA 1
ATOM 4406 C C . ASN A 1 528 ? -15.352 -11.078 19.177 1.00 93.12 528 ASN A C 1
ATOM 4408 O O . ASN A 1 528 ? -16.101 -10.498 19.962 1.00 93.12 528 ASN A O 1
ATOM 4412 N N . ILE A 1 529 ? -14.081 -10.702 19.015 1.00 95.69 529 ILE A N 1
ATOM 4413 C CA . ILE A 1 529 ? -13.513 -9.515 19.663 1.00 95.69 529 ILE A CA 1
ATOM 4414 C C . ILE A 1 529 ? -14.030 -8.235 19.002 1.00 95.69 529 ILE A C 1
ATOM 4416 O O . ILE A 1 529 ? -14.351 -7.276 19.703 1.00 95.69 529 ILE A O 1
ATOM 4420 N N . ILE A 1 530 ? -14.136 -8.234 17.672 1.00 95.88 530 ILE A N 1
ATOM 4421 C CA . ILE A 1 530 ? -14.849 -7.213 16.911 1.00 95.88 530 ILE A CA 1
ATOM 4422 C C . ILE A 1 530 ? -16.301 -7.683 16.736 1.00 95.88 530 ILE A C 1
ATOM 4424 O O . ILE A 1 530 ? -16.529 -8.644 15.994 1.00 95.88 530 ILE A O 1
ATOM 4428 N N . PRO A 1 531 ? -17.282 -7.060 17.415 1.00 92.88 531 PRO A N 1
ATOM 4429 C CA . PRO A 1 531 ? -18.696 -7.364 17.217 1.00 92.88 531 PRO A CA 1
ATOM 4430 C C . PRO A 1 531 ? -19.148 -7.086 15.780 1.00 92.88 531 PRO A C 1
ATOM 4432 O O . PRO A 1 531 ? -18.649 -6.182 15.105 1.00 92.88 531 PRO A O 1
ATOM 4435 N N . ASN A 1 532 ? -20.122 -7.871 15.315 1.00 94.50 532 ASN A N 1
ATOM 4436 C CA . ASN A 1 532 ? -20.685 -7.683 13.987 1.00 94.50 532 ASN A CA 1
ATOM 4437 C C . ASN A 1 532 ? -21.628 -6.477 13.966 1.00 94.50 532 ASN A C 1
ATOM 4439 O O . ASN A 1 532 ? -22.551 -6.369 14.765 1.00 94.50 532 ASN A O 1
ATOM 4443 N N . CYS A 1 533 ? -21.404 -5.602 13.002 1.00 95.81 533 CYS A N 1
ATOM 4444 C CA . CYS A 1 533 ? -22.143 -4.388 12.705 1.00 95.81 533 CYS A CA 1
ATOM 4445 C C . CYS A 1 533 ? -22.316 -3.410 13.876 1.00 95.81 533 CYS A C 1
ATOM 4447 O O . CYS A 1 533 ? -23.308 -2.684 13.962 1.00 95.81 533 CYS A O 1
ATOM 4449 N N . GLU A 1 534 ? -21.288 -3.312 14.718 1.00 95.69 534 GLU A N 1
ATOM 4450 C CA . GLU A 1 534 ? -21.173 -2.334 15.800 1.00 95.69 534 GLU A CA 1
ATOM 4451 C C . GLU A 1 534 ? -19.902 -1.488 15.641 1.00 95.69 534 GLU A C 1
ATOM 4453 O O . GLU A 1 534 ? -18.865 -1.968 15.178 1.00 95.69 534 GLU A O 1
ATOM 4458 N N . TRP A 1 535 ? -19.989 -0.205 16.003 1.00 95.56 535 TRP A N 1
ATOM 4459 C CA . TRP A 1 535 ? -18.840 0.700 15.966 1.00 95.56 535 TRP A CA 1
ATOM 4460 C C . TRP A 1 535 ? -17.805 0.299 17.014 1.00 95.56 535 TRP A C 1
ATOM 4462 O O . TRP A 1 535 ? -18.126 0.147 18.192 1.00 95.56 535 TRP A O 1
ATOM 4472 N N . CYS A 1 536 ? -16.559 0.162 16.572 1.00 95.12 536 CYS A N 1
ATOM 4473 C CA . CYS A 1 536 ? -15.431 -0.218 17.405 1.00 95.12 536 CYS A CA 1
ATOM 4474 C C . CYS A 1 536 ? -14.275 0.765 17.243 1.00 95.12 536 CYS A C 1
ATOM 4476 O O . CYS A 1 536 ? -13.903 1.136 16.127 1.00 95.12 536 CYS A O 1
ATOM 4478 N N . SER A 1 537 ? -13.658 1.102 18.373 1.00 95.94 537 SER A N 1
ATOM 4479 C CA . SER A 1 537 ? -12.380 1.801 18.421 1.00 95.94 537 SER A CA 1
ATOM 4480 C C . SER A 1 537 ? -11.254 0.774 18.468 1.00 95.94 537 SER A C 1
ATOM 4482 O O . SER A 1 537 ? -11.125 0.038 19.451 1.00 95.94 537 SER A O 1
ATOM 4484 N N . VAL A 1 538 ? -10.457 0.701 17.408 1.00 97.75 538 VAL A N 1
ATOM 4485 C CA . VAL A 1 538 ? -9.303 -0.195 17.298 1.00 97.75 538 VAL A CA 1
ATOM 4486 C C . VAL A 1 538 ? -8.037 0.635 17.440 1.00 97.75 538 VAL A C 1
ATOM 4488 O O . VAL A 1 538 ? -7.813 1.542 16.648 1.00 97.75 538 VAL A O 1
ATOM 4491 N N . PHE A 1 539 ? -7.191 0.309 18.413 1.00 97.56 539 PHE A N 1
ATOM 4492 C CA . PHE A 1 539 ? -5.870 0.914 18.556 1.00 97.56 539 PHE A CA 1
ATOM 4493 C C . PHE A 1 539 ? -4.782 -0.156 18.459 1.00 97.56 539 PHE A C 1
ATOM 4495 O O . PHE A 1 539 ? -4.813 -1.150 19.184 1.00 97.56 539 PHE A O 1
ATOM 4502 N N . VAL A 1 540 ? -3.812 0.036 17.570 1.00 98.12 540 VAL A N 1
ATOM 4503 C CA . VAL A 1 540 ? -2.698 -0.887 17.342 1.00 98.12 540 VAL A CA 1
ATOM 4504 C C . VAL A 1 540 ? -1.385 -0.180 17.643 1.00 98.12 540 VAL A C 1
ATOM 4506 O O . VAL A 1 540 ? -1.007 0.750 16.938 1.00 98.12 540 VAL A O 1
ATOM 4509 N N . LYS A 1 541 ? -0.672 -0.641 18.671 1.00 96.50 541 LYS A N 1
ATOM 4510 C CA . LYS A 1 541 ? 0.662 -0.150 19.041 1.00 96.50 541 LYS A CA 1
ATOM 4511 C C . LYS A 1 541 ? 1.726 -1.094 18.491 1.00 96.50 541 LYS A C 1
ATOM 4513 O O . LYS A 1 541 ? 1.717 -2.273 18.832 1.00 96.50 541 LYS A O 1
ATOM 4518 N N . ILE A 1 542 ? 2.656 -0.581 17.692 1.00 96.81 542 ILE A N 1
ATOM 4519 C CA . ILE A 1 542 ? 3.872 -1.278 17.262 1.00 96.81 542 ILE A CA 1
ATOM 4520 C C . ILE A 1 542 ? 5.048 -0.706 18.046 1.00 96.81 542 ILE A C 1
ATOM 4522 O O . ILE A 1 542 ? 5.306 0.493 17.995 1.00 96.81 542 ILE A O 1
ATOM 4526 N N . TYR A 1 543 ? 5.760 -1.571 18.757 1.00 94.31 543 TYR A N 1
ATOM 4527 C CA . TYR A 1 543 ? 6.925 -1.223 19.560 1.00 94.31 543 TYR A CA 1
ATOM 4528 C C . TYR A 1 543 ? 8.178 -1.873 18.969 1.00 94.31 543 TYR A C 1
ATOM 4530 O O . TYR A 1 543 ? 8.237 -3.100 18.840 1.00 94.31 543 TYR A O 1
ATOM 4538 N N . GLY A 1 544 ? 9.178 -1.069 18.611 1.00 92.75 544 GLY A N 1
ATOM 4539 C CA . GLY A 1 544 ? 10.464 -1.553 18.118 1.00 92.75 544 GLY A CA 1
ATOM 4540 C C . GLY A 1 544 ? 11.324 -2.092 19.257 1.00 92.75 544 GLY A C 1
ATOM 4541 O O . GLY A 1 544 ? 11.654 -1.367 20.192 1.00 92.75 544 GLY A O 1
ATOM 4542 N N . THR A 1 545 ? 11.726 -3.359 19.177 1.00 91.12 545 THR A N 1
ATOM 4543 C CA . THR A 1 545 ? 12.619 -3.982 20.166 1.00 91.12 545 THR A CA 1
ATOM 4544 C C . THR A 1 545 ? 14.037 -4.112 19.603 1.00 91.12 545 THR A C 1
ATOM 4546 O O . THR A 1 545 ? 14.289 -3.864 18.417 1.00 91.12 545 THR A O 1
ATOM 4549 N N . SER A 1 546 ? 14.981 -4.584 20.421 1.00 86.06 546 SER A N 1
ATOM 4550 C CA . SER A 1 546 ? 16.323 -4.948 19.955 1.00 86.06 546 SER A CA 1
ATOM 4551 C C . SER A 1 546 ? 16.327 -6.129 18.974 1.00 86.06 546 SER A C 1
ATOM 4553 O O . SER A 1 546 ? 17.214 -6.194 18.126 1.00 86.06 546 SER A O 1
ATOM 4555 N N . GLY A 1 547 ? 15.352 -7.041 19.071 1.00 81.31 547 GLY A N 1
ATOM 4556 C CA . GLY A 1 547 ? 15.244 -8.253 18.251 1.00 81.31 547 GLY A CA 1
ATOM 4557 C C . GLY A 1 547 ? 14.314 -8.133 17.042 1.00 81.31 547 GLY A C 1
ATOM 4558 O O . GLY A 1 547 ? 14.308 -9.024 16.194 1.00 81.31 547 GLY A O 1
ATOM 4559 N N . GLY A 1 548 ? 13.545 -7.048 16.941 1.00 90.81 548 GLY A N 1
ATOM 4560 C CA . GLY A 1 548 ? 12.514 -6.908 15.923 1.00 90.81 548 GLY A CA 1
ATOM 4561 C C . GLY A 1 548 ? 11.468 -5.867 16.303 1.00 90.81 548 GLY A C 1
ATOM 4562 O O . GLY A 1 548 ? 11.792 -4.683 16.444 1.00 90.81 548 GLY A O 1
ATOM 4563 N N . MET A 1 549 ? 10.221 -6.310 16.431 1.00 94.38 549 MET A N 1
ATOM 4564 C CA . MET A 1 549 ? 9.100 -5.518 16.926 1.00 94.38 549 MET A CA 1
ATOM 4565 C C . MET A 1 549 ? 8.028 -6.392 17.597 1.00 94.38 549 MET A C 1
ATOM 4567 O O . MET A 1 549 ? 7.894 -7.582 17.304 1.00 94.38 549 MET A O 1
ATOM 4571 N N . LYS A 1 550 ? 7.199 -5.772 18.439 1.00 94.62 550 LYS A N 1
ATOM 4572 C CA . LYS A 1 550 ? 5.971 -6.358 18.996 1.00 94.62 550 LYS A CA 1
ATOM 4573 C C . LYS A 1 550 ? 4.765 -5.494 18.674 1.00 94.62 550 LYS A C 1
ATOM 4575 O O . LYS A 1 550 ? 4.881 -4.272 18.616 1.00 94.62 550 LYS A O 1
ATOM 4580 N N . ILE A 1 551 ? 3.609 -6.128 18.510 1.00 96.06 551 ILE A N 1
ATOM 4581 C CA . ILE A 1 551 ? 2.350 -5.447 18.220 1.00 96.06 551 ILE A CA 1
ATOM 4582 C C . ILE A 1 551 ? 1.344 -5.744 19.334 1.00 96.06 551 ILE A C 1
ATOM 4584 O O . ILE A 1 551 ? 1.171 -6.893 19.744 1.00 96.06 551 ILE A O 1
ATOM 4588 N N . TYR A 1 552 ? 0.678 -4.697 19.805 1.00 95.69 552 TYR A N 1
ATOM 4589 C CA . TYR A 1 552 ? -0.341 -4.726 20.845 1.00 95.69 552 TYR A CA 1
ATOM 4590 C C . TYR A 1 552 ? -1.656 -4.224 20.251 1.00 95.69 552 TYR A C 1
ATOM 4592 O O . TYR A 1 552 ? -1.707 -3.133 19.682 1.00 95.69 552 TYR A O 1
ATOM 4600 N N . PHE A 1 553 ? -2.716 -5.009 20.397 1.00 95.44 553 PHE A N 1
ATOM 4601 C CA . PHE A 1 553 ? -4.041 -4.703 19.871 1.00 95.44 553 PHE A CA 1
ATOM 4602 C C . PHE A 1 553 ? -4.984 -4.354 21.006 1.00 95.44 553 PHE A C 1
ATOM 4604 O O . PHE A 1 553 ? -5.206 -5.168 21.907 1.00 95.44 553 PHE A O 1
ATOM 4611 N N . TYR A 1 554 ? -5.590 -3.179 20.915 1.00 95.06 554 TYR A N 1
ATOM 4612 C CA . TYR A 1 554 ? -6.625 -2.715 21.815 1.00 95.06 554 TYR A CA 1
ATOM 4613 C C . TYR A 1 554 ? -7.933 -2.542 21.050 1.00 95.06 554 TYR A C 1
ATOM 4615 O O . TYR A 1 554 ? -7.958 -1.950 19.974 1.00 95.06 554 TYR A O 1
ATOM 4623 N N . VAL A 1 555 ? -9.028 -3.034 21.619 1.00 95.00 555 VAL A N 1
ATOM 4624 C CA . VAL A 1 555 ? -10.381 -2.866 21.081 1.00 95.00 555 VAL A CA 1
ATOM 4625 C C . VAL A 1 555 ? -11.252 -2.270 22.172 1.00 95.00 555 VAL A C 1
ATOM 4627 O O . VAL A 1 555 ? -11.298 -2.788 23.290 1.00 95.00 555 VAL A O 1
ATOM 4630 N N . ASN A 1 556 ? -11.910 -1.151 21.868 1.00 93.44 556 ASN A N 1
ATOM 4631 C CA . ASN A 1 556 ? -12.741 -0.392 22.805 1.00 93.44 556 ASN A CA 1
ATOM 4632 C C . ASN A 1 556 ? -12.001 -0.103 24.126 1.00 93.44 556 ASN A C 1
ATOM 4634 O O . ASN A 1 556 ? -12.521 -0.296 25.228 1.00 93.44 556 ASN A O 1
ATOM 4638 N N . GLY A 1 557 ? -10.728 0.288 23.993 1.00 87.19 557 GLY A N 1
ATOM 4639 C CA . GLY A 1 557 ? -9.833 0.621 25.101 1.00 87.19 557 GLY A CA 1
ATOM 4640 C C . GLY A 1 557 ? -9.293 -0.568 25.905 1.00 87.19 557 GLY A C 1
ATOM 4641 O O . GLY A 1 557 ? -8.652 -0.335 26.920 1.00 87.19 557 GLY A O 1
ATOM 4642 N N . LYS A 1 558 ? -9.531 -1.826 25.505 1.00 87.06 558 LYS A N 1
ATOM 4643 C CA . LYS A 1 558 ? -9.037 -3.031 26.205 1.00 87.06 558 LYS A CA 1
ATOM 4644 C C . LYS A 1 558 ? -7.992 -3.760 25.372 1.00 87.06 558 LYS A C 1
ATOM 4646 O O . LYS A 1 558 ? -8.232 -3.970 24.191 1.00 87.06 558 LYS A O 1
ATOM 4651 N N . LEU A 1 559 ? -6.884 -4.199 25.974 1.00 89.31 559 LEU A N 1
ATOM 4652 C CA . LEU A 1 559 ? -5.891 -5.035 25.284 1.00 89.31 559 LEU A CA 1
ATOM 4653 C C . LEU A 1 559 ? -6.478 -6.430 25.044 1.00 89.31 559 LEU A C 1
ATOM 4655 O O . LEU A 1 559 ? -6.929 -7.088 25.981 1.00 89.31 559 LEU A O 1
ATOM 46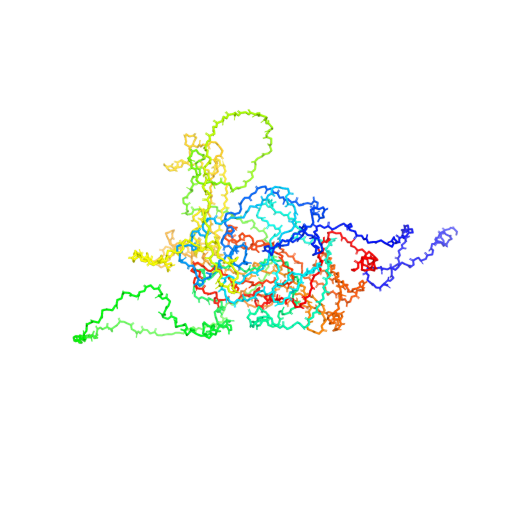59 N N . VAL A 1 560 ? -6.467 -6.880 23.795 1.00 90.19 560 VAL A N 1
ATOM 4660 C CA . VAL A 1 560 ? -7.080 -8.151 23.375 1.00 90.19 560 VAL A CA 1
ATOM 4661 C C . VAL A 1 560 ? -6.074 -9.137 22.797 1.00 90.19 560 VAL A C 1
ATOM 4663 O O . VAL A 1 560 ? -6.341 -10.338 22.779 1.00 90.19 560 VAL A O 1
ATOM 4666 N N . TYR A 1 561 ? -4.928 -8.650 22.318 1.00 92.25 561 TYR A N 1
ATOM 4667 C CA . TYR A 1 561 ? -3.906 -9.490 21.708 1.00 92.25 561 TYR A CA 1
ATOM 4668 C C . TYR A 1 561 ? -2.530 -8.816 21.741 1.00 92.25 561 TYR A C 1
ATOM 4670 O O . TYR A 1 561 ? -2.413 -7.613 21.515 1.00 92.25 561 TYR A O 1
ATOM 4678 N N . ILE A 1 562 ? -1.493 -9.608 22.016 1.00 91.12 562 ILE A N 1
ATOM 4679 C CA . ILE A 1 562 ? -0.084 -9.209 21.944 1.00 91.12 562 ILE A CA 1
ATOM 4680 C C . ILE A 1 562 ? 0.636 -10.258 21.107 1.00 91.12 562 ILE A C 1
ATOM 4682 O O . ILE A 1 562 ? 0.449 -11.464 21.302 1.00 91.12 562 ILE A O 1
ATOM 4686 N N . THR A 1 563 ? 1.464 -9.814 20.174 1.00 91.12 563 THR A N 1
ATOM 4687 C CA . THR A 1 563 ? 2.218 -10.727 19.318 1.00 91.12 563 THR A CA 1
ATOM 4688 C C . THR A 1 563 ? 3.422 -11.319 20.045 1.00 91.12 563 THR A C 1
ATOM 4690 O O . THR A 1 563 ? 3.943 -10.770 21.018 1.00 91.12 563 THR A O 1
ATOM 4693 N N . LYS A 1 564 ? 3.934 -12.434 19.516 1.00 90.00 564 LYS A N 1
ATOM 4694 C CA . LYS A 1 564 ? 5.330 -12.817 19.765 1.00 90.00 564 LYS A CA 1
ATOM 4695 C C . LYS A 1 564 ? 6.264 -11.769 19.145 1.00 90.00 564 LYS A C 1
ATOM 4697 O O . LYS A 1 564 ? 5.807 -10.863 18.452 1.00 90.00 564 LYS A O 1
ATOM 4702 N N . GLU A 1 565 ? 7.560 -11.901 19.395 1.00 91.25 565 GLU A N 1
ATOM 4703 C CA . GLU A 1 565 ? 8.564 -11.094 18.704 1.00 91.25 565 GLU A CA 1
ATOM 4704 C C . GLU A 1 565 ? 8.477 -11.328 17.187 1.00 91.25 565 GLU A C 1
ATOM 4706 O O . GLU A 1 565 ? 8.478 -12.477 16.737 1.00 91.25 565 GLU A O 1
ATOM 4711 N N . LEU A 1 566 ? 8.368 -10.247 16.417 1.00 93.81 566 LEU A N 1
ATOM 4712 C CA . LEU A 1 566 ? 8.219 -10.261 14.963 1.00 93.81 566 LEU A CA 1
ATOM 4713 C C . LEU A 1 566 ? 9.436 -9.635 14.289 1.00 93.81 566 LEU A C 1
ATOM 4715 O O . LEU A 1 566 ? 10.072 -8.757 14.874 1.00 93.81 566 LEU A O 1
ATOM 4719 N N . PRO A 1 567 ? 9.757 -10.033 13.045 1.00 93.12 567 PRO A N 1
ATOM 4720 C CA . PRO A 1 567 ? 10.772 -9.337 12.274 1.00 93.12 567 PRO A CA 1
ATOM 4721 C C . PRO A 1 567 ? 10.376 -7.872 12.088 1.00 93.12 567 PRO A C 1
ATOM 4723 O O . PRO A 1 567 ? 9.206 -7.535 11.908 1.00 93.12 567 PRO A O 1
ATOM 4726 N N . ARG A 1 568 ? 11.375 -6.997 12.115 1.00 92.44 568 ARG A N 1
ATOM 4727 C CA . ARG A 1 568 ? 11.180 -5.561 11.937 1.00 92.44 568 ARG A CA 1
ATOM 4728 C C . ARG A 1 568 ? 10.751 -5.244 10.504 1.00 92.44 568 ARG A C 1
ATOM 4730 O O . ARG A 1 568 ? 11.375 -5.725 9.557 1.00 92.44 568 ARG A O 1
ATOM 4737 N N . ILE A 1 569 ? 9.744 -4.383 10.359 1.00 93.44 569 ILE A N 1
ATOM 4738 C CA . ILE A 1 569 ? 9.353 -3.828 9.058 1.00 93.44 569 ILE A CA 1
ATOM 4739 C C . ILE A 1 569 ? 10.495 -2.952 8.519 1.00 93.44 569 ILE A C 1
ATOM 4741 O O . ILE A 1 569 ? 11.085 -2.147 9.239 1.00 93.44 569 ILE A O 1
ATOM 4745 N N . ASN A 1 570 ? 10.798 -3.112 7.237 1.00 91.31 570 ASN A N 1
ATOM 4746 C CA . ASN A 1 570 ? 11.822 -2.394 6.497 1.00 91.31 570 ASN A CA 1
ATOM 4747 C C . ASN A 1 570 ? 11.223 -1.851 5.194 1.00 91.31 570 ASN A C 1
ATOM 4749 O O . ASN A 1 570 ? 11.380 -2.466 4.130 1.00 91.31 570 ASN A O 1
ATOM 4753 N N . LEU A 1 571 ? 10.522 -0.718 5.302 1.00 94.81 571 LEU A N 1
ATOM 4754 C CA . LEU A 1 571 ? 9.909 -0.053 4.157 1.00 94.81 571 LEU A CA 1
ATOM 4755 C C . LEU A 1 571 ? 11.012 0.554 3.290 1.00 94.81 571 LEU A C 1
ATOM 4757 O O . LEU A 1 571 ? 11.835 1.324 3.787 1.00 94.81 571 LEU A O 1
ATOM 4761 N N . ARG A 1 572 ? 11.065 0.176 2.012 1.00 93.75 572 ARG A N 1
ATOM 4762 C CA . ARG A 1 572 ? 12.146 0.579 1.098 1.00 93.75 572 ARG A CA 1
ATOM 4763 C C . ARG A 1 572 ? 11.720 0.531 -0.365 1.00 93.75 572 ARG A C 1
ATOM 4765 O O . ARG A 1 572 ? 10.725 -0.112 -0.700 1.00 93.75 572 ARG A O 1
ATOM 4772 N N . LYS A 1 573 ? 12.528 1.160 -1.224 1.00 93.94 573 LYS A N 1
ATOM 4773 C CA . LYS A 1 573 ? 12.429 1.018 -2.682 1.00 93.94 573 LYS A CA 1
ATOM 4774 C C . LYS A 1 573 ? 12.841 -0.375 -3.168 1.00 93.94 573 LYS A C 1
ATOM 4776 O O . LYS A 1 573 ? 13.611 -1.058 -2.489 1.00 93.94 573 LYS A O 1
ATOM 4781 N N . LEU A 1 574 ? 12.317 -0.755 -4.329 1.00 93.94 574 LEU A N 1
ATOM 4782 C CA . LEU A 1 574 ? 12.664 -1.972 -5.059 1.00 93.94 574 LEU A CA 1
ATOM 4783 C C . LEU A 1 574 ? 14.068 -1.834 -5.667 1.00 93.94 574 LEU A C 1
ATOM 4785 O O . LEU A 1 574 ? 14.551 -0.709 -5.874 1.00 93.94 574 LEU A O 1
ATOM 4789 N N . ASP A 1 575 ? 14.724 -2.954 -5.975 1.00 91.19 575 ASP A N 1
ATOM 4790 C CA . ASP A 1 575 ? 16.014 -2.953 -6.670 1.00 91.19 575 ASP A CA 1
ATOM 4791 C C . ASP A 1 575 ? 15.830 -2.705 -8.175 1.00 91.19 575 ASP A C 1
ATOM 4793 O O . ASP A 1 575 ? 16.035 -3.571 -9.020 1.00 91.19 575 ASP A O 1
ATOM 4797 N N . GLU A 1 576 ? 15.430 -1.477 -8.492 1.00 90.62 576 GLU A N 1
ATOM 4798 C CA . GLU A 1 576 ? 15.121 -0.989 -9.834 1.00 90.62 576 GLU A CA 1
ATOM 4799 C C . GLU A 1 576 ? 15.500 0.501 -9.941 1.00 90.62 576 GLU A C 1
ATOM 4801 O O . GLU A 1 576 ? 15.751 1.167 -8.926 1.00 90.62 576 GLU A O 1
ATOM 4806 N N . LEU A 1 577 ? 15.575 1.032 -11.161 1.00 89.19 577 LEU A N 1
ATOM 4807 C CA . LEU A 1 577 ? 15.580 2.475 -11.412 1.00 89.19 577 LEU A CA 1
ATOM 4808 C C . LEU A 1 577 ? 14.360 3.129 -10.754 1.00 89.19 577 LEU A C 1
ATOM 4810 O O . LEU A 1 577 ? 13.277 2.545 -10.742 1.00 89.19 577 LEU A O 1
ATOM 4814 N N . TYR A 1 578 ? 14.530 4.304 -10.146 1.00 88.00 578 TYR A N 1
ATOM 4815 C CA . TYR A 1 578 ? 13.443 4.906 -9.372 1.00 88.00 578 TYR A CA 1
ATOM 4816 C C . TYR A 1 578 ? 12.305 5.391 -10.272 1.00 88.00 578 TYR A C 1
ATOM 4818 O O . TYR A 1 578 ? 11.138 5.223 -9.926 1.00 88.00 578 TYR A O 1
ATOM 4826 N N . GLU A 1 579 ? 12.646 5.889 -11.459 1.00 85.56 579 GLU A N 1
ATOM 4827 C CA . GLU A 1 579 ? 11.709 6.352 -12.481 1.00 85.56 579 GLU A CA 1
ATOM 4828 C C . GLU A 1 579 ? 10.701 5.254 -12.842 1.00 85.56 579 GLU A C 1
ATOM 4830 O O . GLU A 1 579 ? 9.512 5.510 -12.954 1.00 85.56 579 GLU A O 1
ATOM 4835 N N . LYS A 1 580 ? 11.151 3.995 -12.915 1.00 89.12 580 LYS A N 1
ATOM 4836 C CA . LYS A 1 580 ? 10.315 2.826 -13.233 1.00 89.12 580 LYS A CA 1
ATOM 4837 C C . LYS A 1 580 ? 9.370 2.388 -12.102 1.00 89.12 580 LYS A C 1
ATOM 4839 O O . LYS A 1 580 ? 8.536 1.511 -12.330 1.00 89.12 580 LYS A O 1
ATOM 4844 N N . GLN A 1 581 ? 9.523 2.931 -10.893 1.00 91.75 581 GLN A N 1
ATOM 4845 C CA . GLN A 1 581 ? 8.806 2.508 -9.680 1.00 91.75 581 GLN A CA 1
ATOM 4846 C C . GLN A 1 581 ? 8.247 3.690 -8.871 1.00 91.75 581 GLN A C 1
ATOM 4848 O O . GLN A 1 581 ? 7.941 3.538 -7.689 1.00 91.75 581 GLN A O 1
ATOM 4853 N N . GLU A 1 582 ? 8.140 4.883 -9.454 1.00 91.19 582 GLU A N 1
ATOM 4854 C CA . GLU A 1 582 ? 7.668 6.070 -8.739 1.00 91.19 582 GLU A CA 1
ATOM 4855 C C . GLU A 1 582 ? 6.274 5.813 -8.128 1.00 91.19 582 GLU A C 1
ATOM 4857 O O . GLU A 1 582 ? 5.419 5.196 -8.756 1.00 91.19 582 GLU A O 1
ATOM 4862 N N . GLY A 1 583 ? 6.062 6.174 -6.856 1.00 91.75 583 GLY A N 1
ATOM 4863 C CA . GLY A 1 583 ? 4.805 5.923 -6.123 1.00 91.75 583 GLY A CA 1
ATOM 4864 C C . GLY A 1 583 ? 4.491 4.461 -5.735 1.00 91.75 583 GLY A C 1
ATOM 4865 O O . GLY A 1 583 ? 3.492 4.218 -5.050 1.00 91.75 583 GLY A O 1
ATOM 4866 N N . VAL A 1 584 ? 5.309 3.477 -6.135 1.00 95.56 584 VAL A N 1
ATOM 4867 C CA . VAL A 1 584 ? 5.126 2.057 -5.761 1.00 95.56 584 VAL A CA 1
ATOM 4868 C C . VAL A 1 584 ? 5.706 1.739 -4.371 1.00 95.56 584 VAL A C 1
ATOM 4870 O O . VAL A 1 584 ? 4.986 1.168 -3.541 1.00 95.56 584 VAL A O 1
ATOM 4873 N N . PRO A 1 585 ? 6.960 2.122 -4.053 1.00 94.62 585 PRO A N 1
ATOM 4874 C CA . PRO A 1 585 ? 7.489 2.047 -2.698 1.00 94.62 585 PRO A CA 1
ATOM 4875 C C . PRO A 1 585 ? 6.772 2.990 -1.735 1.00 94.62 585 PRO A C 1
ATOM 4877 O O . PRO A 1 585 ? 6.161 3.971 -2.149 1.00 94.62 585 PRO A O 1
ATOM 4880 N N . TYR A 1 586 ? 6.954 2.749 -0.432 1.00 96.31 586 TYR A N 1
ATOM 4881 C CA . TYR A 1 586 ? 6.451 3.628 0.632 1.00 96.31 586 TYR A CA 1
ATOM 4882 C C . TYR A 1 586 ? 4.966 3.970 0.459 1.00 96.31 586 TYR A C 1
ATOM 4884 O O . TYR A 1 586 ? 4.551 5.131 0.500 1.00 96.31 586 TYR A O 1
ATOM 4892 N N . ASN A 1 587 ? 4.179 2.930 0.229 1.00 96.94 587 ASN A N 1
ATOM 4893 C CA . ASN A 1 587 ? 2.757 2.992 -0.002 1.00 96.94 587 ASN A CA 1
ATOM 4894 C C . ASN A 1 587 ? 1.980 2.639 1.273 1.00 96.94 587 ASN A C 1
ATOM 4896 O O . ASN A 1 587 ? 2.470 1.935 2.163 1.00 96.94 587 ASN A O 1
ATOM 4900 N N . ILE A 1 588 ? 0.770 3.165 1.373 1.00 98.25 588 ILE A N 1
ATOM 4901 C CA . ILE A 1 588 ? -0.153 2.947 2.476 1.00 98.25 588 ILE A CA 1
ATOM 4902 C C . ILE A 1 588 ? -1.568 2.836 1.915 1.00 98.25 588 ILE A C 1
ATOM 4904 O O . ILE A 1 588 ? -1.923 3.490 0.932 1.00 98.25 588 ILE A O 1
ATOM 4908 N N . SER A 1 589 ? -2.380 1.977 2.518 1.00 98.31 589 SER A N 1
ATOM 4909 C CA . SER A 1 589 ? -3.771 1.782 2.127 1.00 98.31 589 SER A CA 1
ATOM 4910 C C . SER A 1 589 ? -4.677 1.697 3.346 1.00 98.31 589 SER A C 1
ATOM 4912 O O . SER A 1 589 ? -4.286 1.187 4.399 1.00 98.31 589 SER A O 1
ATOM 4914 N N . ILE A 1 590 ? -5.889 2.228 3.198 1.00 98.19 590 ILE A N 1
ATOM 4915 C CA . ILE A 1 590 ? -6.917 2.283 4.237 1.00 98.19 590 ILE A CA 1
ATOM 4916 C C . ILE A 1 590 ? -8.213 1.711 3.669 1.00 98.19 590 ILE A C 1
ATOM 4918 O O . ILE A 1 590 ? -8.649 2.093 2.587 1.00 98.19 590 ILE A O 1
ATOM 4922 N N . GLY A 1 591 ? -8.828 0.791 4.408 1.00 96.88 591 GLY A N 1
ATOM 4923 C CA . GLY A 1 591 ? -9.974 0.001 3.958 1.00 96.88 591 GLY A CA 1
ATOM 4924 C C . GLY A 1 591 ? -9.590 -1.248 3.163 1.00 96.88 591 GLY A C 1
ATOM 4925 O O . GLY A 1 591 ? -10.465 -2.027 2.796 1.00 96.88 591 GLY A O 1
ATOM 4926 N N . GLY A 1 592 ? -8.297 -1.473 2.923 1.00 96.62 592 GLY A N 1
ATOM 4927 C CA . GLY A 1 592 ? -7.818 -2.591 2.124 1.00 96.62 592 GLY A CA 1
ATOM 4928 C C . GLY A 1 592 ? -6.322 -2.819 2.216 1.00 96.62 592 GLY A C 1
ATOM 4929 O O . GLY A 1 592 ? -5.606 -2.117 2.933 1.00 96.62 592 GLY A O 1
ATOM 4930 N N . GLY A 1 593 ? -5.894 -3.873 1.532 1.00 97.00 593 GLY A N 1
ATOM 4931 C CA . GLY A 1 593 ? -4.505 -4.263 1.389 1.00 97.00 593 GLY A CA 1
ATOM 4932 C C . GLY A 1 593 ? -3.858 -3.566 0.203 1.00 97.00 593 GLY A C 1
ATOM 4933 O O . GLY A 1 593 ? -3.715 -2.350 0.186 1.00 97.00 593 GLY A O 1
ATOM 4934 N N . THR A 1 594 ? -3.474 -4.339 -0.803 1.00 95.25 594 THR A N 1
ATOM 4935 C CA . THR A 1 594 ? -2.991 -3.806 -2.076 1.00 95.25 594 THR A CA 1
ATOM 4936 C C . THR A 1 594 ? -3.436 -4.697 -3.222 1.00 95.25 594 THR A C 1
ATOM 4938 O O . THR A 1 594 ? -3.449 -5.910 -3.079 1.00 95.25 594 THR A O 1
ATOM 4941 N N . GLN A 1 595 ? -3.739 -4.120 -4.380 1.00 91.00 595 GLN A N 1
ATOM 4942 C CA . GLN A 1 595 ? -4.034 -4.877 -5.599 1.00 91.00 595 GLN A CA 1
ATOM 4943 C C . GLN A 1 595 ? -2.834 -5.688 -6.130 1.00 91.00 595 GLN A C 1
ATOM 4945 O O . GLN A 1 595 ? -3.010 -6.537 -7.001 1.00 91.00 595 GLN A O 1
ATOM 4950 N N . GLY A 1 596 ? -1.612 -5.436 -5.643 1.00 92.69 596 GLY A N 1
ATOM 4951 C CA . GLY A 1 596 ? -0.404 -6.048 -6.197 1.00 92.69 596 GLY A CA 1
ATOM 4952 C C . GLY A 1 596 ? -0.246 -5.692 -7.677 1.00 92.69 596 GLY A C 1
ATOM 4953 O O . GLY A 1 596 ? -0.350 -4.519 -8.038 1.00 92.69 596 GLY A O 1
ATOM 4954 N N . LEU A 1 597 ? -0.030 -6.703 -8.520 1.00 90.44 597 LEU A N 1
ATOM 4955 C CA . LEU A 1 597 ? 0.066 -6.547 -9.975 1.00 90.44 597 LEU A CA 1
ATOM 4956 C C . LEU A 1 597 ? -1.224 -6.933 -10.717 1.00 90.44 597 LEU A C 1
ATOM 4958 O O . LEU A 1 597 ? -1.227 -6.948 -11.944 1.00 90.44 597 LEU A O 1
ATOM 4962 N N . SER A 1 598 ? -2.324 -7.186 -9.996 1.00 86.94 598 SER A N 1
ATOM 4963 C CA . SER A 1 598 ? -3.571 -7.717 -10.571 1.00 86.94 598 SER A CA 1
ATOM 4964 C C . SER A 1 598 ? -4.227 -6.815 -11.622 1.00 86.94 598 SER A C 1
ATOM 4966 O O . SER A 1 598 ? -4.891 -7.323 -12.520 1.00 86.94 598 SER A O 1
ATOM 4968 N N . GLU A 1 599 ? -4.027 -5.499 -11.526 1.00 82.62 599 GLU A N 1
ATOM 4969 C CA . GLU A 1 599 ? -4.550 -4.482 -12.456 1.00 82.62 599 GLU A CA 1
ATOM 4970 C C . GLU A 1 599 ? -3.460 -3.588 -13.029 1.00 82.62 599 GLU A C 1
ATOM 4972 O O . GLU A 1 599 ? -3.668 -2.431 -13.394 1.00 82.62 599 GLU A O 1
ATOM 4977 N N . THR A 1 600 ? -2.247 -4.114 -13.080 1.00 87.31 600 THR A N 1
ATOM 4978 C CA . THR A 1 600 ? -1.144 -3.366 -13.644 1.00 87.31 600 THR A CA 1
ATOM 4979 C C . THR A 1 600 ? -1.319 -3.167 -15.145 1.00 87.31 600 THR A C 1
ATOM 4981 O O . THR A 1 600 ? -1.575 -4.111 -15.893 1.00 87.31 600 THR A O 1
ATOM 4984 N N . ILE A 1 601 ? -1.072 -1.937 -15.589 1.00 85.19 601 ILE A N 1
ATOM 4985 C CA . ILE A 1 601 ? -0.951 -1.600 -16.997 1.00 85.19 601 ILE A CA 1
ATOM 4986 C C . ILE A 1 601 ? 0.425 -2.043 -17.487 1.00 85.19 601 ILE A C 1
ATOM 4988 O O . ILE A 1 601 ? 1.465 -1.532 -17.046 1.00 85.19 601 ILE A O 1
ATOM 4992 N N . LEU A 1 602 ? 0.422 -3.044 -18.365 1.00 80.44 602 LEU A N 1
ATOM 4993 C CA . LEU A 1 602 ? 1.614 -3.534 -19.047 1.00 80.44 602 LEU A CA 1
ATOM 4994 C C . LEU A 1 602 ? 2.003 -2.595 -20.192 1.00 80.44 602 LEU A C 1
ATOM 4996 O O . LEU A 1 602 ? 1.272 -1.675 -20.547 1.00 80.44 602 LEU A O 1
ATOM 5000 N N . GLN A 1 603 ? 3.172 -2.852 -20.777 1.00 74.56 603 GLN A N 1
ATOM 5001 C CA . GLN A 1 603 ? 3.687 -2.101 -21.921 1.00 74.56 603 GLN A CA 1
ATOM 5002 C C . GLN A 1 603 ? 2.680 -2.098 -23.076 1.00 74.56 603 GLN A C 1
ATOM 5004 O O . GLN A 1 603 ? 2.345 -1.058 -23.619 1.00 74.56 603 GLN A O 1
ATOM 5009 N N . ASN A 1 604 ? 2.123 -3.267 -23.381 1.00 76.81 604 ASN A N 1
ATOM 5010 C CA . ASN A 1 604 ? 0.892 -3.344 -24.141 1.00 76.81 604 ASN A CA 1
ATOM 5011 C C . ASN A 1 604 ? -0.277 -3.322 -23.146 1.00 76.81 604 ASN A C 1
ATOM 5013 O O . ASN A 1 604 ? -0.578 -4.341 -22.522 1.00 76.81 604 ASN A O 1
ATOM 5017 N N . TYR A 1 605 ? -0.920 -2.162 -22.991 1.00 77.00 605 TYR A N 1
ATOM 5018 C CA . TYR A 1 605 ? -2.017 -1.962 -22.035 1.00 77.00 605 TYR A CA 1
ATOM 5019 C C . TYR A 1 605 ? -3.254 -2.828 -22.336 1.00 77.00 605 TYR A C 1
ATOM 5021 O O . TYR A 1 605 ? -4.096 -3.048 -21.457 1.00 77.00 605 TYR A O 1
ATOM 5029 N N . MET A 1 606 ? -3.365 -3.354 -23.563 1.00 74.50 606 MET A N 1
ATOM 5030 C CA . MET A 1 606 ? -4.420 -4.291 -23.948 1.00 74.50 606 MET A CA 1
ATOM 5031 C C . MET A 1 606 ? -4.202 -5.677 -23.338 1.00 74.50 606 MET A C 1
ATOM 5033 O O . MET A 1 606 ? -5.176 -6.386 -23.072 1.00 74.50 606 MET A O 1
ATOM 5037 N N . LEU A 1 607 ? -2.958 -6.039 -23.018 1.00 76.25 607 LEU A N 1
ATOM 5038 C CA . LEU A 1 607 ? -2.651 -7.281 -22.320 1.00 76.25 607 LEU A CA 1
ATOM 5039 C C . LEU A 1 607 ? -2.986 -7.171 -20.834 1.00 76.25 607 LEU A C 1
ATOM 5041 O O . LEU A 1 607 ? -2.791 -6.135 -20.198 1.00 76.25 607 LEU A O 1
ATOM 5045 N N . ASN A 1 608 ? -3.484 -8.272 -20.283 1.00 74.50 608 ASN A N 1
ATOM 5046 C CA . ASN A 1 608 ? -3.700 -8.412 -18.851 1.00 74.50 608 ASN A CA 1
ATOM 5047 C C . ASN A 1 608 ? -2.479 -9.084 -18.202 1.00 74.50 608 ASN A C 1
ATOM 5049 O O . ASN A 1 608 ? -1.824 -9.915 -18.840 1.00 74.50 608 ASN A O 1
ATOM 5053 N N . PRO A 1 609 ? -2.176 -8.765 -16.935 1.00 80.06 609 PRO A N 1
ATOM 5054 C CA . PRO A 1 609 ? -1.124 -9.439 -16.185 1.00 80.06 609 PRO A CA 1
ATOM 5055 C C . PRO A 1 609 ? -1.451 -10.930 -16.014 1.00 80.06 609 PRO A C 1
ATOM 5057 O O . PRO A 1 609 ? -2.535 -11.301 -15.569 1.00 80.06 609 PRO A O 1
ATOM 5060 N N . THR A 1 610 ? -0.500 -11.795 -16.371 1.00 76.12 610 THR A N 1
ATOM 5061 C CA . THR A 1 610 ? -0.648 -13.261 -16.302 1.00 76.12 610 THR A CA 1
ATOM 5062 C C . THR A 1 610 ? 0.050 -13.891 -15.101 1.00 76.12 610 THR A C 1
ATOM 5064 O O . THR A 1 610 ? -0.205 -15.049 -14.793 1.00 76.12 610 THR A O 1
ATOM 5067 N N . ARG A 1 611 ? 0.939 -13.159 -14.422 1.00 83.19 611 ARG A N 1
ATOM 5068 C CA . ARG A 1 611 ? 1.785 -13.674 -13.337 1.00 83.19 611 ARG A CA 1
ATOM 5069 C C . ARG A 1 611 ? 1.278 -13.194 -11.988 1.00 83.19 611 ARG A C 1
ATOM 5071 O O . ARG A 1 611 ? 1.162 -11.990 -11.779 1.00 83.19 611 ARG A O 1
ATOM 5078 N N . VAL A 1 612 ? 1.053 -14.128 -11.066 1.00 86.44 612 VAL A N 1
ATOM 5079 C CA . VAL A 1 612 ? 0.646 -13.814 -9.691 1.00 86.44 612 VAL A CA 1
ATOM 5080 C C . VAL A 1 612 ? 1.877 -13.773 -8.792 1.00 86.44 612 VAL A C 1
ATOM 5082 O O . VAL A 1 612 ? 2.661 -14.720 -8.738 1.00 86.44 612 VAL A O 1
ATOM 5085 N N . TYR A 1 613 ? 2.040 -12.668 -8.071 1.00 90.38 613 TYR A N 1
ATOM 5086 C CA . TYR A 1 613 ? 3.140 -12.471 -7.129 1.00 90.38 613 TYR A CA 1
ATOM 5087 C C . TYR A 1 613 ? 2.642 -12.408 -5.678 1.00 90.38 613 TYR A C 1
ATOM 5089 O O . TYR A 1 613 ? 1.452 -12.180 -5.445 1.00 90.38 613 TYR A O 1
ATOM 5097 N N . PRO A 1 614 ? 3.523 -12.593 -4.676 1.00 93.88 614 PRO A N 1
ATOM 5098 C CA . PRO A 1 614 ? 3.103 -12.703 -3.283 1.00 93.88 614 PRO A CA 1
ATOM 5099 C C . PRO A 1 614 ? 2.304 -11.526 -2.715 1.00 93.88 614 PRO A C 1
ATOM 5101 O O . PRO A 1 614 ? 1.459 -11.743 -1.846 1.00 93.88 614 PRO A O 1
ATOM 5104 N N . LEU A 1 615 ? 2.551 -10.283 -3.137 1.00 95.81 615 LEU A N 1
ATOM 5105 C CA . LEU A 1 615 ? 1.747 -9.153 -2.659 1.00 95.81 615 LEU A CA 1
ATOM 5106 C C . LEU A 1 615 ? 0.308 -9.241 -3.155 1.00 95.81 615 LEU A C 1
ATOM 5108 O O . LEU A 1 615 ? -0.612 -9.019 -2.374 1.00 95.81 615 LEU A O 1
ATOM 5112 N N . GLU A 1 616 ? 0.105 -9.627 -4.410 1.00 93.81 616 GLU A N 1
ATOM 5113 C CA . GLU A 1 616 ? -1.231 -9.920 -4.920 1.00 93.81 616 GLU A CA 1
ATOM 5114 C C . GLU A 1 616 ? -1.832 -11.121 -4.171 1.00 93.81 616 GLU A C 1
ATOM 5116 O O . GLU A 1 616 ? -2.872 -11.000 -3.531 1.00 93.81 616 GLU A O 1
ATOM 5121 N N . GLU A 1 617 ? -1.125 -12.250 -4.132 1.00 93.44 617 GLU A N 1
ATOM 5122 C CA . GLU A 1 617 ? -1.610 -13.498 -3.530 1.00 93.44 617 GLU A CA 1
ATOM 5123 C C . GLU A 1 617 ? -2.040 -13.338 -2.062 1.00 93.44 617 GLU A C 1
ATOM 5125 O O . GLU A 1 617 ? -3.086 -13.845 -1.649 1.00 93.44 617 GLU A O 1
ATOM 5130 N N . TYR A 1 618 ? -1.257 -12.609 -1.260 1.00 96.19 618 TYR A N 1
ATOM 5131 C CA . TYR A 1 618 ? -1.439 -12.536 0.191 1.00 96.19 618 TYR A CA 1
ATOM 5132 C C . TYR A 1 618 ? -1.924 -11.181 0.705 1.00 96.19 618 TYR A C 1
ATOM 5134 O O . TYR A 1 618 ? -2.223 -11.074 1.895 1.00 96.19 618 TYR A O 1
ATOM 5142 N N . PHE A 1 619 ? -1.997 -10.134 -0.113 1.00 97.50 619 PHE A N 1
ATOM 5143 C CA . PHE A 1 619 ? -2.442 -8.812 0.344 1.00 97.50 619 PHE A CA 1
ATOM 5144 C C . PHE A 1 619 ? -3.516 -8.180 -0.546 1.00 97.50 619 PHE A C 1
ATOM 5146 O O . PHE A 1 619 ? -4.083 -7.170 -0.127 1.00 97.50 619 PHE A O 1
ATOM 5153 N N . ALA A 1 620 ? -3.890 -8.786 -1.680 1.00 94.81 620 ALA A N 1
ATOM 5154 C CA . ALA A 1 620 ? -5.068 -8.373 -2.443 1.00 94.81 620 ALA A CA 1
ATOM 5155 C C . ALA A 1 620 ? -6.343 -8.788 -1.724 1.00 94.81 620 ALA A C 1
ATOM 5157 O O . ALA A 1 620 ? -6.815 -9.909 -1.851 1.00 94.81 620 ALA A O 1
ATOM 5158 N N . GLY A 1 621 ? -6.878 -7.883 -0.917 1.00 94.19 621 GLY A N 1
ATOM 5159 C CA . GLY A 1 621 ? -8.135 -8.048 -0.207 1.00 94.19 621 GLY A CA 1
ATOM 5160 C C . GLY A 1 621 ? -8.534 -6.749 0.468 1.00 94.19 621 GLY A C 1
ATOM 5161 O O . GLY A 1 621 ? -7.712 -5.851 0.663 1.00 94.19 621 GLY A O 1
ATOM 5162 N N . SER A 1 622 ? -9.806 -6.641 0.819 1.00 96.50 622 SER A N 1
ATOM 5163 C CA . SER A 1 622 ? -10.384 -5.413 1.351 1.00 96.50 622 SER A CA 1
ATOM 5164 C C . SER A 1 622 ? -11.377 -5.665 2.470 1.00 96.50 622 SER A C 1
ATOM 5166 O O . SER A 1 622 ? -11.873 -6.778 2.683 1.00 96.50 622 SER A O 1
ATOM 5168 N N . PHE A 1 623 ? -11.632 -4.612 3.230 1.00 97.31 623 PHE A N 1
ATOM 5169 C CA . PHE A 1 623 ? -12.562 -4.602 4.336 1.00 97.31 623 PHE A CA 1
ATOM 5170 C C . PHE A 1 623 ? -13.994 -4.432 3.828 1.00 97.31 623 PHE A C 1
ATOM 5172 O O . PHE A 1 623 ? -14.240 -3.690 2.882 1.00 97.31 623 PHE A O 1
ATOM 5179 N N . ILE A 1 624 ? -14.935 -5.109 4.490 1.00 97.38 624 ILE A N 1
ATOM 5180 C CA . ILE A 1 624 ? -16.370 -4.942 4.256 1.00 97.38 624 ILE A CA 1
ATOM 5181 C C . ILE A 1 624 ? -16.989 -4.353 5.523 1.00 97.38 624 ILE A C 1
ATOM 5183 O O . ILE A 1 624 ? -16.944 -4.965 6.597 1.00 97.38 624 ILE A O 1
ATOM 5187 N N . GLY A 1 625 ? -17.528 -3.143 5.416 1.00 97.12 625 GLY A N 1
ATOM 5188 C CA . GLY A 1 625 ? -18.042 -2.402 6.560 1.00 97.12 625 GLY A CA 1
ATOM 5189 C C . GLY A 1 625 ? -17.955 -0.894 6.374 1.00 97.12 625 GLY A C 1
ATOM 5190 O O . GLY A 1 625 ? -18.016 -0.388 5.260 1.00 97.12 625 GLY A O 1
ATOM 5191 N N . TYR A 1 626 ? -17.802 -0.177 7.484 1.00 97.75 626 TYR A N 1
ATOM 5192 C CA . TYR A 1 626 ? -17.703 1.279 7.498 1.00 97.75 626 TYR A CA 1
ATOM 5193 C C . TYR A 1 626 ? -16.454 1.751 8.237 1.00 97.75 626 TYR A C 1
ATOM 5195 O O . TYR A 1 626 ? -16.003 1.108 9.191 1.00 97.75 626 TYR A O 1
ATOM 5203 N N . MET A 1 627 ? -15.942 2.909 7.832 1.00 96.75 627 MET A N 1
ATOM 5204 C CA . MET A 1 627 ? -14.872 3.635 8.511 1.00 96.75 627 MET A CA 1
ATOM 5205 C C . MET A 1 627 ? -15.290 5.088 8.748 1.00 96.75 627 MET A C 1
ATOM 5207 O O . MET A 1 627 ? -15.960 5.687 7.911 1.00 96.75 627 MET A O 1
ATOM 5211 N N . LYS A 1 628 ? -14.874 5.657 9.883 1.00 95.50 628 LYS A N 1
ATOM 5212 C CA . LYS A 1 628 ? -15.082 7.081 10.209 1.00 95.50 628 LYS A CA 1
ATOM 5213 C C . LYS A 1 628 ? -13.796 7.874 10.372 1.00 95.50 628 LYS A C 1
ATOM 5215 O O . LYS A 1 628 ? -13.755 9.050 10.044 1.00 95.50 628 LYS A O 1
ATOM 5220 N N . ASP A 1 629 ? -12.766 7.246 10.923 1.00 95.75 629 ASP A N 1
ATOM 5221 C CA . ASP A 1 629 ? -11.637 7.969 11.497 1.00 95.75 629 ASP A CA 1
ATOM 5222 C C . ASP A 1 629 ? -10.386 7.093 11.456 1.00 95.75 629 ASP A C 1
ATOM 5224 O O . ASP A 1 629 ? -10.454 5.906 11.796 1.00 95.75 629 ASP A O 1
ATOM 5228 N N . PHE A 1 630 ? -9.259 7.685 11.076 1.00 97.81 630 PHE A N 1
ATOM 5229 C CA . PHE A 1 630 ? -7.938 7.066 11.109 1.00 97.81 630 PHE A CA 1
ATOM 5230 C C . PHE A 1 630 ? -6.908 8.042 11.670 1.00 97.81 630 PHE A C 1
ATOM 5232 O O . PHE A 1 630 ? -6.779 9.158 11.171 1.00 97.81 630 PHE A O 1
ATOM 5239 N N . LYS A 1 631 ? -6.116 7.610 12.652 1.00 97.56 631 LYS A N 1
ATOM 5240 C CA . LYS A 1 631 ? -5.003 8.389 13.205 1.00 97.56 631 LYS A CA 1
ATOM 5241 C C . LYS A 1 631 ? -3.733 7.568 13.269 1.00 97.56 631 LYS A C 1
ATOM 5243 O O . LYS A 1 631 ? -3.758 6.393 13.631 1.00 97.56 631 LYS A O 1
ATOM 5248 N N . PHE A 1 632 ? -2.616 8.228 13.009 1.00 97.88 632 PHE A N 1
ATOM 5249 C CA . PHE A 1 632 ? -1.280 7.688 13.189 1.00 97.88 632 PHE A CA 1
ATOM 5250 C C . PHE A 1 632 ? -0.523 8.546 14.208 1.00 97.88 632 PHE A C 1
ATOM 5252 O O . PHE A 1 632 ? -0.417 9.760 14.052 1.00 97.88 632 PHE A O 1
ATOM 5259 N N . TYR A 1 633 ? -0.001 7.898 15.244 1.00 96.81 633 TYR A N 1
ATOM 5260 C CA . TYR A 1 633 ? 0.820 8.443 16.310 1.00 96.81 633 TYR A CA 1
ATOM 5261 C C . TYR A 1 633 ? 2.283 8.006 16.168 1.00 96.81 633 TYR A C 1
ATOM 5263 O O . TYR A 1 633 ? 2.557 6.843 15.863 1.00 96.81 633 TYR A O 1
ATOM 5271 N N . ASN A 1 634 ? 3.221 8.906 16.472 1.00 93.62 634 ASN A N 1
ATOM 5272 C CA . ASN A 1 634 ? 4.658 8.598 16.569 1.00 93.62 634 ASN A CA 1
ATOM 5273 C C . ASN A 1 634 ? 5.213 8.672 18.004 1.00 93.62 634 ASN A C 1
ATOM 5275 O O . ASN A 1 634 ? 6.429 8.746 18.199 1.00 93.62 634 ASN A O 1
ATOM 5279 N N . ARG A 1 635 ? 4.317 8.701 18.993 1.00 90.12 635 ARG A N 1
ATOM 5280 C CA . ARG A 1 635 ? 4.619 8.691 20.424 1.00 90.12 635 ARG A CA 1
ATOM 5281 C C . ARG A 1 635 ? 4.045 7.426 21.047 1.00 90.12 635 ARG A C 1
ATOM 5283 O O . ARG A 1 635 ? 3.020 6.914 20.601 1.00 90.12 635 ARG A O 1
ATOM 5290 N N . ASP A 1 636 ? 4.684 6.965 22.116 1.00 87.19 636 ASP A N 1
ATOM 5291 C CA . ASP A 1 636 ? 4.083 5.960 22.978 1.00 87.19 636 ASP A CA 1
ATOM 5292 C C . ASP A 1 636 ? 2.873 6.535 23.736 1.00 87.19 636 ASP A C 1
ATOM 5294 O O . ASP A 1 636 ? 3.031 7.452 24.549 1.00 87.19 636 ASP A O 1
ATOM 5298 N N . LEU A 1 637 ? 1.679 6.010 23.445 1.00 86.94 637 LEU A N 1
ATOM 5299 C CA . LEU A 1 637 ? 0.474 6.270 24.228 1.00 86.94 637 LEU A CA 1
ATOM 5300 C C . LEU A 1 637 ? 0.347 5.227 25.334 1.00 86.94 637 LEU A C 1
ATOM 5302 O O . LEU A 1 637 ? 0.299 4.021 25.072 1.00 86.94 637 LEU A O 1
ATOM 5306 N N . GLU A 1 638 ? 0.208 5.699 26.568 1.00 84.25 638 GLU A N 1
ATOM 5307 C CA . GLU A 1 638 ? -0.066 4.818 27.698 1.00 84.25 638 GLU A CA 1
ATOM 5308 C C . GLU A 1 638 ? -1.474 4.215 27.601 1.00 84.25 638 GLU A C 1
ATOM 5310 O O . GLU A 1 638 ? -2.402 4.811 27.047 1.00 84.25 638 GLU A O 1
ATOM 5315 N N . TYR A 1 639 ? -1.685 3.063 28.244 1.00 82.69 639 TYR A N 1
ATOM 5316 C CA . TYR A 1 639 ? -2.995 2.404 28.285 1.00 82.69 639 TYR A CA 1
ATOM 5317 C C . TYR A 1 639 ? -4.143 3.347 28.680 1.00 82.69 639 TYR A C 1
ATOM 5319 O O . TYR A 1 639 ? -5.214 3.311 28.077 1.00 82.69 639 TYR A O 1
ATOM 5327 N N . MET A 1 640 ? -3.939 4.201 29.689 1.00 82.38 640 MET A N 1
ATOM 5328 C CA . MET A 1 640 ? -5.001 5.099 30.144 1.00 82.38 640 MET A CA 1
ATOM 5329 C C . MET A 1 640 ? -5.305 6.199 29.122 1.00 82.38 640 MET A C 1
ATOM 5331 O O . MET A 1 640 ? -6.450 6.630 29.034 1.00 82.38 640 MET A O 1
ATOM 5335 N N . GLU A 1 641 ? -4.319 6.628 28.331 1.00 87.44 641 GLU A N 1
ATOM 5336 C CA . GLU A 1 641 ? -4.539 7.549 27.214 1.00 87.44 641 GLU A CA 1
ATOM 5337 C C . GLU A 1 641 ? -5.394 6.877 26.133 1.00 87.44 641 GLU A C 1
ATOM 5339 O O . GLU A 1 641 ? -6.404 7.441 25.720 1.00 87.44 641 GLU A O 1
ATOM 5344 N N . ILE A 1 642 ? -5.072 5.631 25.765 1.00 88.81 642 ILE A N 1
ATOM 5345 C CA . ILE A 1 642 ? -5.852 4.828 24.806 1.00 88.81 642 ILE A CA 1
ATOM 5346 C C . ILE A 1 642 ? -7.289 4.621 25.314 1.00 88.81 642 ILE A C 1
ATOM 5348 O O . ILE A 1 642 ? -8.263 4.814 24.582 1.00 88.81 642 ILE A O 1
ATOM 5352 N N . PHE A 1 643 ? -7.445 4.261 26.589 1.00 86.69 643 PHE A N 1
ATOM 5353 C CA . PHE A 1 643 ? -8.754 4.062 27.206 1.00 86.69 643 PHE A CA 1
ATOM 5354 C C . PHE A 1 643 ? -9.560 5.364 27.286 1.00 86.69 643 PHE A C 1
ATOM 5356 O O . PHE A 1 643 ? -10.765 5.356 27.031 1.00 86.69 643 PHE A O 1
ATOM 5363 N N . ASN A 1 644 ? -8.916 6.488 27.608 1.00 87.81 644 ASN A N 1
ATOM 5364 C CA . ASN A 1 644 ? -9.561 7.796 27.646 1.00 87.81 644 ASN A CA 1
ATOM 5365 C C . ASN A 1 644 ? -9.966 8.271 26.248 1.00 87.81 644 ASN A C 1
ATOM 5367 O O . ASN A 1 644 ? -11.074 8.785 26.100 1.00 87.81 644 ASN A O 1
ATOM 5371 N N . ASN A 1 645 ? -9.126 8.050 25.232 1.00 89.06 645 ASN A N 1
ATOM 5372 C CA . ASN A 1 645 ? -9.462 8.318 23.834 1.00 89.06 645 ASN A CA 1
ATOM 5373 C C . ASN A 1 645 ? -10.700 7.532 23.411 1.00 89.06 645 ASN A C 1
ATOM 5375 O O . ASN A 1 645 ? -11.580 8.094 22.780 1.00 89.06 645 ASN A O 1
ATOM 5379 N N . TYR A 1 646 ? -10.838 6.271 23.816 1.00 88.88 646 TYR A N 1
ATOM 5380 C CA . TYR A 1 646 ? -12.075 5.525 23.582 1.00 88.88 646 TYR A CA 1
ATOM 5381 C C . TYR A 1 646 ? -13.268 6.081 24.381 1.00 88.88 646 TYR A C 1
ATOM 5383 O O . TYR A 1 646 ? -14.345 6.289 23.832 1.00 88.88 646 TYR A O 1
ATOM 5391 N N . LYS A 1 647 ? -13.101 6.308 25.688 1.00 86.25 647 LYS A N 1
ATOM 5392 C CA . LYS A 1 647 ? -14.212 6.597 26.608 1.00 86.25 647 LYS A CA 1
ATOM 5393 C C . LYS A 1 647 ? -14.785 8.009 26.471 1.00 86.25 647 LYS A C 1
ATOM 5395 O O . LYS A 1 647 ? -15.968 8.205 26.742 1.00 86.25 647 LYS A O 1
ATOM 5400 N N . TYR A 1 648 ? -13.942 8.990 26.160 1.00 82.25 648 TYR A N 1
ATOM 5401 C CA . TYR A 1 648 ? -14.296 10.413 26.187 1.00 82.25 648 TYR A CA 1
ATOM 5402 C C . TYR A 1 648 ? -14.393 11.047 24.799 1.00 82.25 648 TYR A C 1
ATOM 5404 O O . TYR A 1 648 ? -14.778 12.211 24.699 1.00 82.25 648 TYR A O 1
ATOM 5412 N N . LYS A 1 649 ? -14.073 10.308 23.734 1.00 73.50 649 LYS A N 1
ATOM 5413 C CA . LYS A 1 649 ? -14.355 10.735 22.363 1.00 73.50 649 LYS A CA 1
ATOM 5414 C C . LYS A 1 649 ? -15.866 10.651 22.156 1.00 73.50 649 LYS A C 1
ATOM 5416 O O . LYS A 1 649 ? -16.469 9.600 22.355 1.00 73.50 649 LYS A O 1
ATOM 5421 N N . SER A 1 650 ? -16.486 11.788 21.850 1.00 51.47 650 SER A N 1
ATOM 5422 C CA . SER A 1 650 ? -17.890 11.833 21.449 1.00 51.47 650 SER A CA 1
ATOM 5423 C C . SER A 1 650 ? -18.036 11.059 20.140 1.00 51.47 650 SER A C 1
ATOM 5425 O O . SER A 1 650 ? -17.379 11.415 19.163 1.00 51.47 650 SER A O 1
ATOM 5427 N N . LEU A 1 651 ? -18.825 9.982 20.169 1.00 42.47 651 LEU A N 1
ATOM 5428 C CA . LEU A 1 651 ? -19.193 9.174 19.002 1.00 42.47 651 LEU A CA 1
ATOM 5429 C C . LEU A 1 651 ? -20.069 9.935 18.007 1.00 42.47 651 LEU A C 1
ATOM 5431 O O . LEU A 1 651 ? -20.887 10.758 18.481 1.00 42.47 651 LEU A O 1
#

Secondary structure (DSSP, 8-state):
--SSSSS------EEEETTTTSEEEE-SSPPP-----SS---TTEEEEEETT-TTSB-TTSEEE--TTS--TT-EE--EEESTTHHHHTTTTSS---TTS--HHHHHHHHHH--EEE-TT----EEEE---TTSS----EEEETTEEEEES--EEEESB-GGGSEE-S--B--TT-EEEEEEEEEE--PPPS-S-SHHHH-GGGTTEEEEEE-SS--TTHHHH-TT-TT--GGG----TTSS-TT----TT-------------------PPPP---------------TT--------------------SPPPP--TTS--S----------------------------------------SS-STT-SS-TTS--SS-----PPPP--TT---B-TTS-BTT--SEEEEEE--HHHH---STTS--TTTPPTT--EEEEEE-----S-HHHHB--STTSB-TTTHHHHHHTTTT---THHHHTT-EEEEEE-TTS-EEEEEEEE-SSS-SS--EEEEEEE--TTSS-TTS-EEEEEEEEE-SSSEEEEEEETTEEEEEPPPBPPPB----SS-SGGGTTSSSEEEESB---TTTT---SSTTSPP----HHHHHH--B-EEEEEEEEEESS---HHHHHHHHHHS--